Protein AF-A0AAN8PZ50-F1 (afdb_monomer)

Foldseek 3Di:
DPPVVVVVQDWDAFPPPRDIDSWWKAWPVVRGTHDPVVCCVVCLPVQPIWIWIDDPNDTAGDDDPHDAQEFPDPDDDPFKDWDWAWEQELLRDTGTHIYIDGPVDAPQVSCVSVQWQFLDGHDGRYTYRVNNLVVVLCCCQVVVQFLLNSLVVQQPSDDPRDHGDDPVSSVVVSVSCQPCRSVVSLVVVLCVVQVCVVPVPTDSQQDDCQQPNPPDHQQAKEKDKFQLQWAADDDADDDFRAEDHQVVVVVLVVVDDADPPDDPPPDPQFQDCPCVVVPPPDPPVGTQFRIKIFMAGLVLAGHHIYTDRDPDDLSSVVVPQPQGEEYEYLVLVVNVVRCVRRVVVVRVVRYDGAYFQVSLVRGDPVSVQRRHLVNDPPSPPGRSCSVVVLSVSCSSNSVNLHPDDNHVSSSSVSSNSSD

Mean predicted aligned error: 10.15 Å

pLDDT: mean 82.08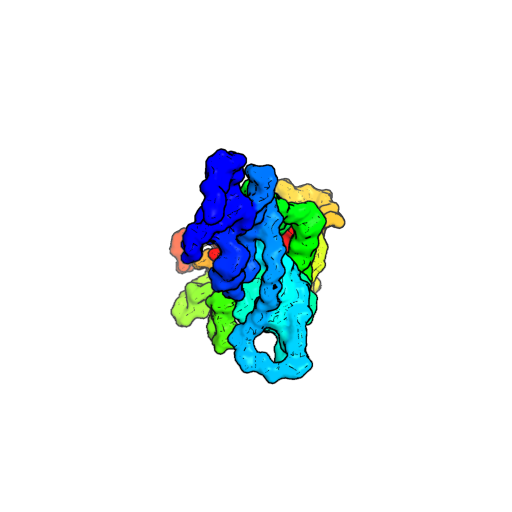, std 15.02, range [30.91, 97.31]

Secondary structure (DSSP, 8-state):
---GGGGT---EE-TTT--EESS-EEETTTTEEE-HHHHHHHHTT-TT--EEEEETTEEEEE---PPPB--SS----TTEEEEEEEEE-TT--EEEEEEEEETTS-HHHHHHHTTEEESSSSS-SEEEEHHHHHHHHHHHHTS---HHHHHHHTTT-S-TTS-PPPHHHHHHHHHHIIIIIHHHHHHHHHHHHH-TTT-TTS--S-S-HHHHSSS----EEEEEEETT--B-S----S--SSBPPHHHHHHHHHH-----S-------SB--GGGGGT------TT-SB-EEEEEEETT--EEEEEEESSS--HHHHHHT-TT-SEEEETTHHHHHHHHHHTT-HHHHTT-EEE--HHHHTTB-HHHHHHS-GGGSTT-TT--S-HHHHHHHHHGGGHHHHTTS-HHHHHHHHHHHHH-

Nearest PDB structures (foldseek):
  8ro1-assembly1_q  TM=5.539E-01  e=2.501E+00  Caenorhabditis elegans
  4m8n-assembly1_D  TM=4.056E-01  e=5.952E+00  Danio rerio

Sequence (419 aa):
MPNLEAIGVQVYHCNKCEELQVEPIRCLDCDAIYCRACLDEAHNSRHLHMFEIFKNGVFIEYFPETKSWNRQDNHECGTIYDKGMIILDSRGRQHKRNVEFCGCEGEAETLLKHLLWPASPKRPAIAFQFGLLDWLNALMLECHVSAHGFCEALRYLLPNHQRGLIVSEVKDVYKVLMNESLVEYRNFTYKMSYSTQTFPDLDDGTICPGCFGPTNPSKMISLDADFQLVKNTTSPNHTNHFFTQQEEVDDFMIKYSPSEKNVTNDRDCNDFQADSRIRSKNKNTKLDEIAVFGSVCRHEFSNTFFNLKHGERLGYSVFLLEKLLYIMYDIACKLESHLKKNERSDILNQIELLIPIFHCYGHKLSCQIVYNPRRQPGLGLTDGECVERLWSFLGKFSNISKEMTPEHRTDLLEDALAH

Solvent-accessible surface area (backbone atoms only — not comparable to full-atom values): 24084 Å² total; per-residue (Å²): 128,78,68,54,65,83,73,73,50,75,67,43,57,14,76,80,80,61,50,80,26,72,63,31,34,35,31,72,78,75,73,43,36,22,44,72,73,56,40,54,67,75,37,72,87,47,83,86,61,50,40,26,32,37,52,96,94,41,75,41,84,40,83,74,92,69,73,60,46,64,61,91,62,99,74,88,66,99,51,59,46,76,43,78,32,39,35,31,39,58,71,52,50,82,40,83,42,38,37,44,45,43,78,87,55,55,61,32,57,56,33,46,77,69,59,23,45,42,40,35,72,77,78,52,54,41,30,32,25,54,59,35,54,52,51,50,51,51,36,36,69,77,65,49,44,36,72,63,56,52,41,60,48,37,41,67,63,54,64,91,89,58,88,42,60,48,76,68,55,34,51,51,51,47,50,41,40,72,71,49,29,52,60,55,49,51,55,50,52,52,43,64,74,42,38,36,85,85,38,73,88,46,72,75,78,56,70,49,58,70,43,70,32,96,68,82,50,60,40,37,37,14,46,52,69,43,60,66,55,36,30,51,67,87,71,64,93,71,91,62,84,39,46,54,62,66,67,60,55,52,53,49,56,69,70,59,71,78,70,87,75,72,87,72,84,70,71,79,56,54,77,61,67,76,66,62,80,68,70,60,94,61,87,60,88,74,48,46,28,54,18,35,38,38,32,16,28,82,85,66,36,56,47,53,28,41,78,26,67,56,80,97,50,73,63,64,59,57,71,69,54,81,90,44,47,34,40,23,21,83,55,29,73,59,48,52,53,49,34,62,71,59,69,38,57,80,53,57,77,54,42,44,66,20,22,20,55,76,58,25,72,35,32,44,69,70,52,41,64,71,26,27,44,86,76,44,88,91,50,73,87,62,51,49,56,45,37,59,55,49,44,66,56,55,52,65,41,28,79,51,41,34,84,36,54,39,44,61,30,50,53,50,50,45,53,58,66,72,104

Organism: Patella caerulea (NCBI:txid87958)

Radius of gyration: 29.8 Å; Cα contacts (8 Å, |Δi|>4): 645; chains: 1; bounding box: 85×47×82 Å

Structure (mmCIF, N/CA/C/O backbone):
data_AF-A0AAN8PZ50-F1
#
_entry.id   AF-A0AAN8PZ50-F1
#
loop_
_atom_site.group_PDB
_atom_site.id
_atom_site.type_symbol
_atom_site.label_atom_id
_atom_site.label_alt_id
_atom_site.label_comp_id
_atom_site.label_asym_id
_atom_site.label_entity_id
_atom_site.label_seq_id
_atom_site.pdbx_PDB_ins_code
_atom_site.Cartn_x
_atom_site.Cartn_y
_atom_site.Cartn_z
_atom_site.occupancy
_atom_site.B_iso_or_equiv
_atom_site.auth_seq_id
_atom_site.auth_comp_id
_atom_site.auth_asym_id
_atom_site.auth_atom_id
_atom_site.pdbx_PDB_model_num
ATOM 1 N N . MET A 1 1 ? -46.492 -11.036 38.272 1.00 46.12 1 MET A N 1
ATOM 2 C CA . MET A 1 1 ? -46.411 -9.661 37.731 1.00 46.12 1 MET A CA 1
ATOM 3 C C . MET A 1 1 ? -47.644 -9.426 36.869 1.00 46.12 1 MET A C 1
ATOM 5 O O . MET A 1 1 ? -48.103 -10.406 36.289 1.00 46.12 1 MET A O 1
ATOM 9 N N . PRO A 1 2 ? -48.234 -8.217 36.821 1.00 48.75 2 PRO A N 1
ATOM 10 C CA . PRO A 1 2 ? -49.342 -7.935 35.908 1.00 48.75 2 PRO A CA 1
ATOM 11 C C . PRO A 1 2 ? -48.901 -8.216 34.470 1.00 48.75 2 PRO A C 1
ATOM 13 O O . PRO A 1 2 ? -47.721 -8.057 34.159 1.00 48.75 2 PRO A O 1
ATOM 16 N N . ASN A 1 3 ? -49.826 -8.638 33.610 1.00 57.44 3 ASN A N 1
ATOM 17 C CA . ASN A 1 3 ? -49.547 -8.856 32.196 1.00 57.44 3 ASN A CA 1
ATOM 18 C C . ASN A 1 3 ? -49.227 -7.492 31.551 1.00 57.44 3 ASN A C 1
ATOM 20 O O . ASN A 1 3 ? -50.140 -6.728 31.252 1.00 57.44 3 ASN A O 1
ATOM 24 N N . LEU A 1 4 ? -47.940 -7.134 31.455 1.00 56.62 4 LEU A N 1
ATOM 25 C CA . LEU A 1 4 ? -47.468 -5.799 31.049 1.00 56.62 4 LEU A CA 1
ATOM 26 C C . LEU A 1 4 ? -47.936 -5.418 29.634 1.00 56.62 4 LEU A C 1
ATOM 28 O O . LEU A 1 4 ? -48.190 -4.244 29.367 1.00 56.62 4 LEU A O 1
ATOM 32 N N . GLU A 1 5 ? -48.159 -6.413 28.772 1.00 56.56 5 GLU A N 1
ATOM 33 C CA . GLU A 1 5 ? -48.757 -6.231 27.444 1.00 56.56 5 GLU A CA 1
ATOM 34 C C . GLU A 1 5 ? -50.196 -5.698 27.514 1.00 56.56 5 GLU A C 1
ATOM 36 O O . GLU A 1 5 ? -50.607 -4.902 26.672 1.00 56.56 5 GLU A O 1
ATOM 41 N N . ALA A 1 6 ? -50.955 -6.050 28.559 1.00 53.59 6 ALA A N 1
ATOM 42 C CA . ALA A 1 6 ? -52.338 -5.601 28.741 1.00 53.59 6 ALA A CA 1
ATOM 43 C C . ALA A 1 6 ? -52.455 -4.096 29.060 1.00 53.59 6 ALA A C 1
ATOM 45 O O . ALA A 1 6 ? -53.559 -3.556 29.062 1.00 53.59 6 ALA A O 1
ATOM 46 N N . ILE A 1 7 ? -51.328 -3.421 29.318 1.00 56.19 7 ILE A N 1
ATOM 47 C CA . ILE A 1 7 ? -51.236 -1.983 29.614 1.00 56.19 7 ILE A CA 1
ATOM 48 C C . ILE A 1 7 ? -50.595 -1.205 28.443 1.00 56.19 7 ILE A C 1
ATOM 50 O O . ILE A 1 7 ? -50.325 -0.013 28.566 1.00 56.19 7 ILE A O 1
ATOM 54 N N . GLY A 1 8 ? -50.343 -1.859 27.298 1.00 65.44 8 GLY A N 1
ATOM 55 C CA . GLY A 1 8 ? -49.777 -1.228 26.097 1.00 65.44 8 GLY A CA 1
ATOM 56 C C . GLY A 1 8 ? -48.281 -0.903 26.181 1.00 65.44 8 GLY A C 1
ATOM 57 O O . GLY A 1 8 ? -47.774 -0.140 25.361 1.00 65.44 8 GLY A O 1
ATOM 58 N N . VAL A 1 9 ? -47.565 -1.457 27.164 1.00 73.25 9 VAL A N 1
ATOM 59 C CA . VAL A 1 9 ? -46.113 -1.282 27.300 1.00 73.25 9 VAL A CA 1
ATOM 60 C C . VAL A 1 9 ? -45.412 -2.282 26.386 1.00 73.25 9 VAL A C 1
ATOM 62 O O . VAL A 1 9 ? -45.566 -3.490 26.554 1.00 73.25 9 VAL A O 1
ATOM 65 N N . GLN A 1 10 ? -44.637 -1.782 25.421 1.00 82.75 10 GLN A N 1
ATOM 66 C CA . GLN A 1 10 ? -43.854 -2.634 24.530 1.00 82.75 10 GLN A CA 1
ATOM 67 C C . GLN A 1 10 ? -42.716 -3.297 25.316 1.00 82.75 10 GLN A C 1
ATOM 69 O O . GLN A 1 10 ? -41.890 -2.615 25.922 1.00 82.75 10 GLN A O 1
ATOM 74 N N . VAL A 1 11 ? -42.695 -4.629 25.311 1.00 88.12 11 VAL A N 1
ATOM 75 C CA . VAL A 1 11 ? -41.718 -5.467 26.016 1.00 88.12 11 VAL A CA 1
ATOM 76 C C . VAL A 1 11 ? -41.027 -6.403 25.035 1.00 88.12 11 VAL A C 1
ATOM 78 O O . VAL A 1 11 ? -41.572 -6.731 23.984 1.00 88.12 11 VAL A O 1
ATOM 81 N N . TYR A 1 12 ? -39.813 -6.825 25.376 1.00 92.19 12 TYR A N 1
ATOM 82 C CA . TYR A 1 12 ? -39.001 -7.702 24.537 1.00 92.19 12 TYR A CA 1
ATOM 83 C C . TYR A 1 12 ? -38.361 -8.799 25.384 1.00 92.19 12 TYR A C 1
ATOM 85 O O . TYR A 1 12 ? -37.991 -8.564 26.534 1.00 92.19 12 TYR A O 1
ATOM 93 N N . HIS A 1 13 ? -38.196 -9.990 24.818 1.00 94.88 13 HIS A N 1
ATOM 94 C CA . HIS A 1 13 ? -37.497 -11.084 25.488 1.00 94.88 13 HIS A CA 1
ATOM 95 C C . HIS A 1 13 ? -35.981 -10.943 25.341 1.00 94.88 13 HIS A C 1
ATOM 97 O O . HIS A 1 13 ? -35.475 -10.660 24.256 1.00 94.88 13 HIS A O 1
ATOM 103 N N . CYS A 1 14 ? -35.248 -11.177 26.430 1.00 95.88 14 CYS A N 1
ATOM 104 C CA . CYS A 1 14 ? -33.801 -11.362 26.368 1.00 95.88 14 CYS A CA 1
ATOM 105 C C . CYS A 1 14 ? -33.471 -12.653 25.600 1.00 95.88 14 CYS A C 1
ATOM 107 O O . CYS A 1 14 ? -33.912 -13.728 25.996 1.00 95.88 14 CYS A O 1
ATOM 109 N N . ASN A 1 15 ? -32.627 -12.585 24.570 1.00 95.62 15 ASN A N 1
ATOM 110 C CA . ASN A 1 15 ? -32.203 -13.742 23.774 1.00 95.62 15 ASN A CA 1
ATOM 111 C C . ASN A 1 15 ? -31.410 -14.800 24.564 1.00 95.62 15 ASN A C 1
ATOM 113 O O . ASN A 1 15 ? -31.170 -15.879 24.031 1.00 95.62 15 ASN A O 1
ATOM 117 N N . LYS A 1 16 ? -30.959 -14.499 25.791 1.00 94.38 16 LYS A N 1
ATOM 118 C CA . LYS A 1 16 ? -30.151 -15.417 26.610 1.00 94.38 16 LYS A CA 1
ATOM 119 C C . LYS A 1 16 ? -30.913 -16.039 27.781 1.00 94.38 16 LYS A C 1
ATOM 121 O O . LYS A 1 16 ? -30.840 -17.246 27.960 1.00 94.38 16 LYS A O 1
ATOM 126 N N . CYS A 1 17 ? -31.594 -15.230 28.596 1.00 95.88 17 CYS A N 1
ATOM 127 C CA . CYS A 1 17 ? -32.336 -15.716 29.770 1.00 95.88 17 CYS A CA 1
ATOM 128 C C . CYS A 1 17 ? -33.853 -15.791 29.557 1.00 95.88 17 CYS A C 1
ATOM 130 O O . CYS A 1 17 ? -34.562 -16.178 30.478 1.00 95.88 17 CYS A O 1
ATOM 132 N N . GLU A 1 18 ? -34.355 -15.372 28.389 1.00 94.50 18 GLU A N 1
ATOM 133 C CA . GLU A 1 18 ? -35.781 -15.330 28.019 1.00 94.50 18 GLU A CA 1
ATOM 134 C C . GLU A 1 18 ? -36.666 -14.419 28.894 1.00 94.50 18 GLU A C 1
ATOM 136 O O . GLU A 1 18 ? -37.856 -14.250 28.620 1.00 94.50 18 GLU A O 1
ATOM 141 N N . GLU A 1 19 ? -36.095 -13.745 29.897 1.00 94.38 19 GLU A N 1
ATOM 142 C CA . GLU A 1 19 ? -36.820 -12.802 30.747 1.00 94.38 19 GLU A CA 1
ATOM 143 C C . GLU A 1 19 ? -37.304 -11.575 29.962 1.00 94.38 19 GLU A C 1
ATOM 145 O O . GLU A 1 19 ? -36.564 -10.984 29.166 1.00 94.38 19 GLU A O 1
ATOM 150 N N . LEU A 1 20 ? -38.539 -11.153 30.249 1.00 93.25 20 LEU A N 1
ATOM 151 C CA . LEU A 1 20 ? -39.162 -9.956 29.683 1.00 93.25 20 LEU A CA 1
ATOM 152 C C . LEU A 1 20 ? -38.461 -8.678 30.160 1.00 93.25 20 LEU A C 1
ATOM 154 O O . LEU A 1 20 ? -38.301 -8.450 31.358 1.00 93.25 20 LEU A O 1
ATOM 158 N N . GLN A 1 21 ? -38.100 -7.817 29.212 1.00 91.94 21 GLN A N 1
ATOM 159 C CA . GLN A 1 21 ? -37.448 -6.531 29.435 1.00 91.94 21 GLN A CA 1
ATOM 160 C C . GLN A 1 21 ? -38.335 -5.386 28.939 1.00 91.94 21 GLN A C 1
ATOM 162 O O . GLN A 1 21 ? -38.841 -5.419 27.817 1.00 91.94 21 GLN A O 1
ATOM 167 N N . VAL A 1 22 ? -38.481 -4.353 29.771 1.00 89.25 22 VAL A N 1
ATOM 168 C CA . VAL A 1 22 ? -39.181 -3.101 29.419 1.00 89.25 22 VAL A CA 1
ATOM 169 C C . VAL A 1 22 ? -38.228 -2.099 28.758 1.00 89.25 22 VAL A C 1
ATOM 171 O O . VAL A 1 22 ? -38.619 -1.372 27.853 1.00 89.25 22 VAL A O 1
ATOM 174 N N . GLU A 1 23 ? -36.959 -2.104 29.172 1.00 92.38 23 GLU A N 1
ATOM 175 C CA . GLU A 1 23 ? -35.866 -1.350 28.542 1.00 92.38 23 GLU A CA 1
ATOM 176 C C . GLU A 1 23 ? -34.783 -2.324 28.037 1.00 92.38 23 GLU A C 1
ATOM 178 O O . GLU A 1 23 ? -33.678 -2.368 28.590 1.00 92.38 23 GLU A O 1
ATOM 183 N N . PRO A 1 24 ? -35.089 -3.185 27.046 1.00 94.25 24 PRO A N 1
ATOM 184 C CA . PRO A 1 24 ? -34.100 -4.086 26.461 1.00 94.25 24 PRO A CA 1
ATOM 185 C C . PRO A 1 24 ? -32.929 -3.334 25.835 1.00 94.25 24 PRO A C 1
ATOM 187 O O . PRO A 1 24 ? -33.079 -2.221 25.321 1.00 94.25 24 PRO A O 1
ATOM 190 N N . ILE A 1 25 ? -31.782 -4.006 25.791 1.00 94.31 25 ILE A N 1
ATOM 191 C CA . ILE A 1 25 ? -30.594 -3.528 25.091 1.00 94.31 25 ILE A CA 1
ATOM 192 C C . ILE A 1 25 ? -30.385 -4.389 23.854 1.00 94.31 25 ILE A C 1
ATOM 194 O O . ILE A 1 25 ? -30.203 -5.599 23.956 1.00 94.31 25 ILE A O 1
ATOM 198 N N . ARG A 1 26 ? -30.401 -3.772 22.678 1.00 93.06 26 ARG A N 1
ATOM 199 C CA . ARG A 1 26 ? -30.104 -4.423 21.406 1.00 93.06 26 ARG A CA 1
ATOM 200 C C . ARG A 1 26 ? -28.624 -4.261 21.084 1.00 93.06 26 ARG A C 1
ATOM 202 O O . ARG A 1 26 ? -28.120 -3.143 21.064 1.00 93.06 26 ARG A O 1
ATOM 209 N N . CYS A 1 27 ? -27.939 -5.362 20.799 1.00 92.19 27 CYS A N 1
ATOM 210 C CA . CYS A 1 27 ? -26.617 -5.344 20.185 1.00 92.19 27 CYS A CA 1
ATOM 211 C C . CYS A 1 27 ? -26.767 -5.379 18.663 1.00 92.19 27 CYS A C 1
ATOM 213 O O . CYS A 1 27 ? -27.350 -6.319 18.126 1.00 92.19 27 CYS A O 1
ATOM 215 N N . LEU A 1 28 ? -26.220 -4.376 17.975 1.00 88.19 28 LEU A N 1
ATOM 216 C CA . LEU A 1 28 ? -26.341 -4.242 16.518 1.00 88.19 28 LEU A CA 1
ATOM 217 C C . LEU A 1 28 ? -25.460 -5.228 15.746 1.00 88.19 28 LEU A C 1
ATOM 219 O O . LEU A 1 28 ? -25.746 -5.561 14.603 1.00 88.19 28 LEU A O 1
ATOM 223 N N . ASP A 1 29 ? -24.379 -5.689 16.366 1.00 90.00 29 ASP A N 1
ATOM 224 C CA . ASP A 1 29 ? -23.439 -6.630 15.758 1.00 90.00 29 ASP A CA 1
ATOM 225 C C . ASP A 1 29 ? -23.895 -8.084 15.893 1.00 90.00 29 ASP A C 1
ATOM 227 O O . ASP A 1 29 ? -23.646 -8.893 15.005 1.00 90.00 29 ASP A O 1
ATOM 231 N N . CYS A 1 30 ? -24.572 -8.408 16.997 1.00 91.69 30 CYS A N 1
ATOM 232 C CA . CYS A 1 30 ? -25.162 -9.728 17.223 1.00 91.69 30 CYS A CA 1
ATOM 233 C C . CYS A 1 30 ? -26.569 -9.863 16.629 1.00 91.69 30 CYS A C 1
ATOM 235 O O . CYS A 1 30 ? -27.075 -10.980 16.585 1.00 91.69 30 CYS A O 1
ATOM 237 N N . ASP A 1 31 ? -27.203 -8.743 16.266 1.00 90.00 31 ASP A N 1
ATOM 238 C CA . ASP A 1 31 ? -28.630 -8.652 15.932 1.00 90.00 31 ASP A CA 1
ATOM 239 C C . ASP A 1 31 ? -29.524 -9.342 16.982 1.00 90.00 31 ASP A C 1
ATOM 241 O O . ASP A 1 31 ? -30.363 -10.192 16.692 1.00 90.00 31 ASP A O 1
ATOM 245 N N . ALA A 1 32 ? -29.275 -9.019 18.256 1.00 93.38 32 ALA A N 1
ATOM 246 C CA . ALA A 1 32 ? -29.899 -9.690 19.395 1.00 93.38 32 ALA A CA 1
ATOM 247 C C . ALA A 1 32 ? -30.195 -8.723 20.547 1.00 93.38 32 ALA A C 1
ATOM 249 O O . ALA A 1 32 ? -29.503 -7.721 20.745 1.00 93.38 32 ALA A O 1
ATOM 250 N N . ILE A 1 33 ? -31.224 -9.049 21.325 1.00 95.00 33 ILE A N 1
ATOM 251 C CA . ILE A 1 33 ? -31.710 -8.301 22.482 1.00 95.00 33 ILE A CA 1
ATOM 252 C C . ILE A 1 33 ? -31.254 -8.973 23.780 1.00 95.00 33 ILE A C 1
ATOM 254 O O . ILE A 1 33 ? -31.344 -10.185 23.950 1.00 95.00 33 ILE A O 1
ATOM 258 N N . TYR A 1 34 ? -30.811 -8.172 24.742 1.00 95.38 34 TYR A N 1
ATOM 259 C CA . TYR A 1 34 ? -30.310 -8.618 26.033 1.00 95.38 34 TYR A CA 1
ATOM 260 C C . TYR A 1 34 ? -30.910 -7.796 27.178 1.00 95.38 34 TYR A C 1
ATOM 262 O O . TYR A 1 34 ?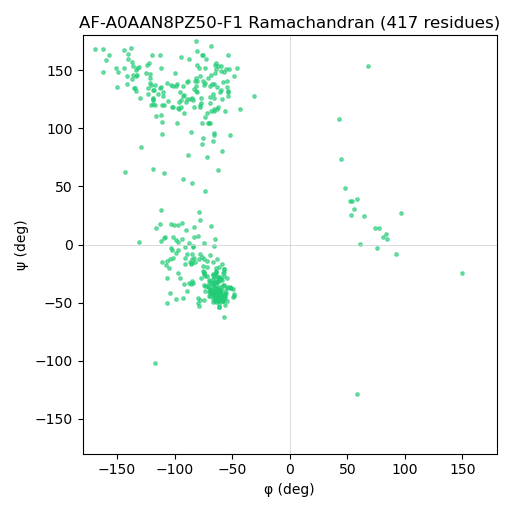 -31.194 -6.604 27.042 1.00 95.38 34 TYR A O 1
ATOM 270 N N . CYS A 1 35 ? -31.053 -8.429 28.344 1.00 94.06 35 CYS A N 1
ATOM 271 C CA . CYS A 1 35 ? -31.075 -7.711 29.617 1.00 94.06 35 CYS A CA 1
ATOM 272 C C . CYS A 1 35 ? -29.646 -7.264 29.983 1.00 94.06 35 CYS A C 1
ATOM 274 O O . CYS A 1 35 ? -28.677 -7.812 29.455 1.00 94.06 35 CYS A O 1
ATOM 276 N N . ARG A 1 36 ? -29.489 -6.311 30.914 1.00 91.38 36 ARG A N 1
ATOM 277 C CA . ARG A 1 36 ? -28.161 -5.782 31.307 1.00 91.38 36 ARG A CA 1
ATOM 278 C C . ARG A 1 36 ? -27.178 -6.878 31.736 1.00 91.38 36 ARG A C 1
ATOM 280 O O . ARG A 1 36 ? -26.079 -6.946 31.206 1.00 91.38 36 ARG A O 1
ATOM 287 N N . ALA A 1 37 ? -27.601 -7.786 32.616 1.00 91.56 37 ALA A N 1
ATOM 288 C CA . ALA A 1 37 ? -26.731 -8.853 33.116 1.00 91.56 37 ALA A CA 1
ATOM 289 C C . ALA A 1 37 ? -26.266 -9.809 32.001 1.00 91.56 37 ALA A C 1
ATOM 291 O O . ALA A 1 37 ? -25.089 -10.154 31.913 1.00 91.56 37 ALA A O 1
ATOM 292 N N . CYS A 1 38 ? -27.183 -10.209 31.114 1.00 93.81 38 CYS A N 1
ATOM 293 C CA . CYS A 1 38 ? -26.850 -11.084 29.991 1.00 93.81 38 CYS A CA 1
ATOM 294 C C . CYS A 1 38 ? -25.988 -10.383 28.937 1.00 93.81 38 CYS A C 1
ATOM 296 O O . CYS A 1 38 ? -25.198 -11.055 28.274 1.00 93.81 38 CYS A O 1
ATOM 298 N N . LEU A 1 39 ? -26.140 -9.064 28.776 1.00 92.44 39 LEU A N 1
ATOM 299 C CA . LEU A 1 39 ? -25.306 -8.261 27.889 1.00 92.44 39 LEU A CA 1
ATOM 300 C C . LEU A 1 39 ? -23.844 -8.324 28.333 1.00 92.44 39 LEU A C 1
ATOM 302 O O . LEU A 1 39 ? -22.999 -8.702 27.523 1.00 92.44 39 LEU A O 1
ATOM 306 N N . ASP A 1 40 ? -23.577 -8.010 29.604 1.00 89.00 40 ASP A N 1
ATOM 307 C CA . ASP A 1 40 ? -22.225 -7.965 30.171 1.00 89.00 40 ASP A CA 1
ATOM 308 C C . ASP A 1 40 ? -21.532 -9.324 30.069 1.00 89.00 40 ASP A C 1
ATOM 310 O O . ASP A 1 40 ? -20.369 -9.418 29.682 1.00 89.00 40 ASP A O 1
ATOM 314 N N . GLU A 1 41 ? -22.262 -10.401 30.355 1.00 89.12 41 GLU A N 1
ATOM 315 C CA . GLU A 1 41 ? -21.723 -11.754 30.267 1.00 89.12 41 GLU A CA 1
ATOM 316 C C . GLU A 1 41 ? -21.442 -12.170 28.812 1.00 89.12 41 GLU A C 1
ATOM 318 O O . GLU A 1 41 ? -20.402 -12.758 28.523 1.00 89.12 41 GLU A O 1
ATOM 323 N N . ALA A 1 42 ? -22.346 -11.852 27.876 1.00 89.56 42 ALA A N 1
ATOM 324 C CA . ALA A 1 42 ? -22.195 -12.218 26.466 1.00 89.56 42 ALA A CA 1
ATOM 325 C C . ALA A 1 42 ? -21.155 -11.365 25.714 1.00 89.56 42 ALA A C 1
ATOM 327 O O . ALA A 1 42 ? -20.625 -11.813 24.695 1.00 89.56 42 ALA A O 1
ATOM 328 N N . HIS A 1 43 ? -20.864 -10.152 26.193 1.00 90.00 43 HIS A N 1
ATOM 329 C CA . HIS A 1 43 ? -19.985 -9.189 25.520 1.00 90.00 43 HIS A CA 1
ATOM 330 C C . HIS A 1 43 ? -18.709 -8.867 26.302 1.00 90.00 43 HIS A C 1
ATOM 332 O O . HIS A 1 43 ? -17.986 -7.950 25.922 1.00 90.00 43 HIS A O 1
ATOM 338 N N . ASN A 1 44 ? -18.372 -9.657 27.327 1.00 83.62 44 ASN A N 1
ATOM 339 C CA . ASN A 1 44 ? -17.163 -9.458 28.131 1.00 83.62 44 ASN A CA 1
ATOM 340 C C . ASN A 1 44 ? -15.862 -9.474 27.299 1.00 83.62 44 ASN A C 1
ATOM 342 O O . ASN A 1 44 ? -14.889 -8.845 27.690 1.00 83.62 44 ASN A O 1
ATOM 346 N N . SER A 1 45 ? -15.850 -10.170 26.156 1.00 81.81 45 SER A N 1
ATOM 347 C CA . SER A 1 45 ? -14.730 -10.214 25.198 1.00 81.81 45 SER A CA 1
ATOM 348 C C . SER A 1 45 ? -15.027 -9.520 23.861 1.00 81.81 45 SER A C 1
ATOM 350 O O . SER A 1 45 ? -14.210 -9.553 22.942 1.00 81.81 45 SER A O 1
ATOM 352 N N . ARG A 1 46 ? -16.205 -8.900 23.713 1.00 87.25 46 ARG A N 1
ATOM 353 C CA . ARG A 1 46 ? -16.683 -8.286 22.462 1.00 87.25 46 ARG A CA 1
ATOM 354 C C . ARG A 1 46 ? -16.677 -6.768 22.584 1.00 87.25 46 ARG A C 1
ATOM 356 O O . ARG A 1 46 ? -17.711 -6.108 22.502 1.00 87.25 46 ARG A O 1
ATOM 363 N N . HIS A 1 47 ? -15.486 -6.216 22.799 1.00 87.62 47 HIS A N 1
ATOM 364 C CA . HIS A 1 47 ? -15.309 -4.819 23.194 1.00 87.62 47 HIS A CA 1
ATOM 365 C C . HIS A 1 47 ? -15.787 -3.804 22.142 1.00 87.62 47 HIS A C 1
ATOM 367 O O . HIS A 1 47 ? -16.141 -2.689 22.509 1.00 87.62 47 HIS A O 1
ATOM 373 N N . LEU A 1 48 ? -15.843 -4.162 20.856 1.00 89.94 48 LEU A N 1
ATOM 374 C CA . LEU A 1 48 ? -16.187 -3.241 19.758 1.00 89.94 48 LEU A CA 1
ATOM 375 C C . LEU A 1 48 ? -17.623 -3.412 19.235 1.00 89.94 48 LEU A C 1
ATOM 377 O O . LEU A 1 48 ? -17.943 -2.981 18.131 1.00 89.94 48 LEU A O 1
ATOM 381 N N . HIS A 1 49 ? -18.497 -4.068 20.000 1.00 89.25 49 HIS A N 1
ATOM 382 C CA . HIS A 1 49 ? -19.914 -4.139 19.652 1.00 89.25 49 HIS A CA 1
ATOM 383 C C . HIS A 1 49 ? -20.630 -2.836 20.017 1.00 89.25 49 HIS A C 1
ATOM 385 O O . HIS A 1 49 ? -20.321 -2.197 21.026 1.00 89.25 49 HIS A O 1
ATOM 391 N N . MET A 1 50 ? -21.606 -2.466 19.192 1.00 87.75 50 MET A N 1
ATOM 392 C CA . MET A 1 50 ? -22.464 -1.308 19.410 1.00 87.75 50 MET A CA 1
ATOM 393 C C . MET A 1 50 ? -23.814 -1.709 19.995 1.00 87.75 50 MET A C 1
ATOM 395 O O . MET A 1 50 ? -24.363 -2.770 19.672 1.00 87.75 50 MET A O 1
ATOM 399 N N . PHE A 1 51 ? -24.370 -0.824 20.824 1.00 89.31 51 PHE A N 1
ATOM 400 C CA . PHE A 1 51 ? -25.604 -1.085 21.551 1.00 89.31 51 PHE A CA 1
ATOM 401 C C . PHE A 1 51 ? -26.596 0.069 21.452 1.00 89.31 51 PHE A C 1
ATOM 403 O O . PHE A 1 51 ? -26.229 1.241 21.360 1.00 89.31 51 PHE A O 1
ATOM 410 N N . GLU A 1 52 ? -27.870 -0.283 21.545 1.00 91.44 52 GLU A N 1
ATOM 411 C CA . GLU A 1 52 ? -28.978 0.649 21.701 1.00 91.44 52 GLU A CA 1
ATOM 412 C C . GLU A 1 52 ? -29.890 0.166 22.823 1.00 91.44 52 GLU A C 1
ATOM 414 O O . GLU A 1 52 ? -30.078 -1.035 23.003 1.00 91.44 52 GLU A O 1
ATOM 419 N N . ILE A 1 53 ? -30.481 1.091 23.569 1.00 92.56 53 ILE A N 1
ATOM 420 C CA . ILE A 1 53 ? -31.454 0.793 24.615 1.00 92.56 53 ILE A CA 1
ATOM 421 C C . ILE A 1 53 ? -32.825 1.295 24.185 1.00 92.56 53 ILE A C 1
ATOM 423 O O . ILE A 1 53 ? -32.963 2.404 23.666 1.00 92.56 53 ILE A O 1
ATOM 427 N N . PHE A 1 54 ? -33.849 0.477 24.396 1.00 92.38 54 PHE A N 1
ATOM 428 C CA . PHE A 1 54 ? -35.219 0.882 24.127 1.00 92.38 54 PHE A CA 1
ATOM 429 C C . PHE A 1 54 ? -35.729 1.771 25.260 1.00 92.38 54 PHE A C 1
ATOM 431 O O . PHE A 1 54 ? -35.802 1.340 26.411 1.00 92.38 54 PHE A O 1
ATOM 438 N N . LYS A 1 55 ? -36.076 3.017 24.935 1.00 89.69 55 LYS A N 1
ATOM 439 C CA . LYS A 1 55 ? -36.656 3.987 25.868 1.00 89.69 55 LYS A CA 1
ATOM 440 C C . LYS A 1 55 ? -37.727 4.805 25.170 1.00 89.69 55 LYS A C 1
ATOM 442 O O . LYS A 1 55 ? -37.542 5.248 24.044 1.00 89.69 55 LYS A O 1
ATOM 447 N N . ASN A 1 56 ? -38.840 5.050 25.857 1.00 87.12 56 ASN A N 1
ATOM 448 C CA . ASN A 1 56 ? -39.920 5.914 25.366 1.00 87.12 56 ASN A CA 1
ATOM 449 C C . ASN A 1 56 ? -40.426 5.551 23.951 1.00 87.12 56 ASN A C 1
ATOM 451 O O . ASN A 1 56 ? -40.733 6.437 23.158 1.00 87.12 56 ASN A O 1
ATOM 455 N N . GLY A 1 57 ? -40.500 4.256 23.623 1.00 86.62 57 GLY A N 1
ATOM 456 C CA . GLY A 1 57 ? -41.013 3.783 22.331 1.00 86.62 57 GLY A CA 1
ATOM 457 C C . GLY A 1 57 ? -39.993 3.756 21.186 1.00 86.62 57 GLY A C 1
ATOM 458 O O . GLY A 1 57 ? -40.367 3.456 20.056 1.00 86.62 57 GLY A O 1
ATOM 459 N N . VAL A 1 58 ? -38.720 4.062 21.445 1.00 89.19 58 VAL A N 1
ATOM 460 C CA . VAL A 1 58 ? -37.671 4.152 20.420 1.00 89.19 58 VAL A CA 1
ATOM 461 C C . VAL A 1 58 ? -36.348 3.576 20.934 1.00 89.19 58 VAL A C 1
ATOM 463 O O . VAL A 1 58 ? -36.021 3.681 22.115 1.00 89.19 58 VAL A O 1
ATOM 466 N N . PHE A 1 59 ? -35.579 2.946 20.044 1.00 89.00 59 PHE A N 1
ATOM 467 C CA . PHE A 1 59 ? -34.191 2.585 20.325 1.00 89.00 59 PHE A CA 1
ATOM 468 C C . PHE A 1 59 ? -33.305 3.823 20.205 1.00 89.00 59 PHE A C 1
ATOM 470 O O . PHE A 1 59 ? -33.322 4.510 19.186 1.00 89.00 59 PHE A O 1
ATOM 477 N N . ILE A 1 60 ? -32.546 4.101 21.260 1.00 88.06 60 ILE A N 1
ATOM 478 C CA . ILE A 1 60 ? -31.552 5.172 21.291 1.00 88.06 60 ILE A CA 1
ATOM 479 C C . ILE A 1 60 ? -30.181 4.593 21.611 1.00 88.06 60 ILE A C 1
ATOM 481 O O . ILE A 1 60 ? -30.075 3.537 22.235 1.00 88.06 60 ILE A O 1
ATOM 485 N N . GLU A 1 61 ? -29.131 5.300 21.213 1.00 86.69 61 GLU A N 1
ATOM 486 C CA . GLU A 1 61 ? -27.749 4.889 21.447 1.00 86.69 61 GLU A CA 1
ATOM 487 C C . GLU A 1 61 ? -27.473 4.613 22.935 1.00 86.69 61 GLU A C 1
ATOM 489 O O . GLU A 1 61 ? -27.892 5.366 23.821 1.00 86.69 61 GLU A O 1
ATOM 494 N N . TYR A 1 62 ? -26.777 3.508 23.210 1.00 87.44 62 TYR A N 1
ATOM 495 C CA . TYR A 1 62 ? -26.460 3.072 24.562 1.00 87.44 62 TYR A CA 1
ATOM 496 C C . TYR A 1 62 ? -24.974 2.762 24.711 1.00 87.44 62 TYR A C 1
ATOM 498 O O . TYR A 1 62 ? -24.409 1.941 23.991 1.00 87.44 62 TYR A O 1
ATOM 506 N N . PHE A 1 63 ? -24.357 3.393 25.707 1.00 84.38 63 PHE A N 1
ATOM 507 C CA . PHE A 1 63 ? -22.965 3.178 26.082 1.00 84.38 63 PHE A CA 1
ATOM 508 C C . PHE A 1 63 ? -22.937 2.482 27.448 1.00 84.38 63 PHE A C 1
ATOM 510 O O . PHE A 1 63 ? -23.076 3.166 28.466 1.00 84.38 63 PHE A O 1
ATOM 517 N N . PRO A 1 64 ? -22.830 1.142 27.503 1.00 81.31 64 PRO A N 1
ATOM 518 C CA . PRO A 1 64 ? -22.691 0.443 28.774 1.00 81.31 64 PRO A CA 1
ATOM 519 C C . PRO A 1 64 ? -21.396 0.861 29.475 1.00 81.31 64 PRO A C 1
ATOM 521 O O . PRO A 1 64 ? -20.418 1.237 28.823 1.00 81.31 64 PRO A O 1
ATOM 524 N N . GLU A 1 65 ? -21.373 0.756 30.804 1.00 76.56 65 GLU A N 1
ATOM 525 C CA . GLU A 1 65 ? -20.122 0.812 31.560 1.00 76.56 65 GLU A CA 1
ATOM 526 C C . GLU A 1 65 ? -19.287 -0.417 31.188 1.00 76.56 65 GLU A C 1
ATOM 528 O O . GLU A 1 65 ? -19.498 -1.521 31.683 1.00 76.56 65 GLU A O 1
ATOM 533 N N . THR A 1 66 ? -18.372 -0.247 30.237 1.00 70.12 66 THR A N 1
ATOM 534 C CA . THR A 1 66 ? -17.522 -1.341 29.777 1.00 70.12 66 THR A CA 1
ATOM 535 C C . THR A 1 66 ? -16.355 -1.525 30.730 1.00 70.12 66 THR A C 1
ATOM 537 O O . THR A 1 66 ? -15.648 -0.560 31.029 1.00 70.12 66 THR A O 1
ATOM 540 N N . LYS A 1 67 ? -16.108 -2.773 31.136 1.00 79.75 67 LYS A N 1
ATOM 541 C CA . LYS A 1 67 ? -14.850 -3.154 31.782 1.00 79.75 67 LYS A CA 1
ATOM 542 C C . LYS A 1 67 ? -13.664 -2.783 30.894 1.00 79.75 67 LYS A C 1
ATOM 544 O O . LYS A 1 67 ? -13.786 -2.774 29.664 1.00 79.75 67 LYS A O 1
ATOM 549 N N . SER A 1 68 ? -12.535 -2.500 31.535 1.00 86.88 68 SER A N 1
ATOM 550 C CA . SER A 1 68 ? -11.266 -2.303 30.847 1.00 86.88 68 SER A CA 1
ATOM 551 C C . SER A 1 68 ? -10.956 -3.517 29.970 1.00 86.88 68 SER A C 1
ATOM 553 O O . SER A 1 68 ? -11.268 -4.663 30.308 1.00 86.88 68 SER A O 1
ATOM 555 N N . TRP A 1 69 ? -10.409 -3.250 28.788 1.00 91.75 69 TRP A N 1
ATOM 556 C CA . TRP A 1 69 ? -9.871 -4.284 27.925 1.00 91.75 69 TRP A CA 1
ATOM 557 C C . TRP A 1 69 ? -8.540 -4.721 28.528 1.00 91.75 69 TRP A C 1
ATOM 559 O O . TRP A 1 69 ? -7.505 -4.100 28.293 1.00 91.75 69 TRP A O 1
ATOM 569 N N . ASN A 1 70 ? -8.623 -5.747 29.372 1.00 90.50 70 ASN A N 1
ATOM 570 C CA . ASN A 1 70 ? -7.485 -6.276 30.110 1.00 90.50 70 ASN A CA 1
ATOM 571 C C . ASN A 1 70 ? -6.443 -6.856 29.163 1.00 90.50 70 ASN A C 1
ATOM 573 O O . ASN A 1 70 ? -6.789 -7.393 28.102 1.00 90.50 70 ASN A O 1
ATOM 577 N N . ARG A 1 71 ? -5.186 -6.820 29.598 1.00 88.00 71 ARG A N 1
ATOM 578 C CA . ARG A 1 71 ? -4.086 -7.432 28.863 1.00 88.00 71 ARG A CA 1
ATOM 579 C C . ARG A 1 71 ? -4.327 -8.933 28.683 1.00 88.00 71 ARG A C 1
ATOM 581 O O . ARG A 1 71 ? -4.966 -9.595 29.499 1.00 88.00 71 ARG A O 1
ATOM 588 N N . GLN A 1 72 ? -3.820 -9.476 27.579 1.00 81.69 72 GLN A N 1
ATOM 589 C CA . GLN A 1 72 ? -3.947 -10.907 27.270 1.00 81.69 72 GLN A CA 1
ATOM 590 C C . GLN A 1 72 ? -2.855 -11.767 27.916 1.00 81.69 72 GLN A C 1
ATOM 592 O O . GLN A 1 72 ? -2.954 -12.994 27.902 1.00 81.69 72 GLN A O 1
ATOM 597 N N . ASP A 1 73 ? -1.804 -11.151 28.454 1.00 78.62 73 ASP A N 1
ATOM 598 C CA . ASP A 1 73 ? -0.796 -11.846 29.237 1.00 78.62 73 ASP A CA 1
ATOM 599 C C . ASP A 1 73 ? -1.202 -11.878 30.715 1.00 78.62 73 ASP A C 1
ATOM 601 O O . ASP A 1 73 ? -1.712 -10.903 31.255 1.00 78.62 73 ASP A O 1
ATOM 605 N N . ASN A 1 74 ? -0.956 -13.003 31.396 1.00 80.25 74 ASN A N 1
ATOM 606 C CA . ASN A 1 74 ? -1.154 -13.139 32.849 1.00 80.25 74 ASN A CA 1
ATOM 607 C C . ASN A 1 74 ? -0.053 -12.385 33.624 1.00 80.25 74 ASN A C 1
ATOM 609 O O . ASN A 1 74 ? 0.609 -12.941 34.500 1.00 80.25 74 ASN A O 1
ATOM 613 N N . HIS A 1 75 ? 0.230 -11.153 33.211 1.00 83.44 75 HIS A N 1
ATOM 614 C CA . HIS A 1 75 ? 1.308 -10.335 33.721 1.00 83.44 75 HIS A CA 1
ATOM 615 C C . HIS A 1 75 ? 0.845 -9.562 34.952 1.00 83.44 75 HIS A C 1
ATOM 617 O O . HIS A 1 75 ? -0.116 -8.803 34.895 1.00 83.44 75 HIS A O 1
ATOM 623 N N . GLU A 1 76 ? 1.571 -9.716 36.055 1.00 85.88 76 GLU A N 1
ATOM 624 C CA . GLU A 1 76 ? 1.309 -8.995 37.296 1.00 85.88 76 GLU A CA 1
ATOM 625 C C . GLU A 1 76 ? 2.506 -8.082 37.600 1.00 85.88 76 GLU A C 1
ATOM 627 O O . GLU A 1 76 ? 3.609 -8.547 37.898 1.00 85.88 76 GLU A O 1
ATOM 632 N N . CYS A 1 77 ? 2.301 -6.766 37.493 1.00 91.19 77 CYS A N 1
ATOM 633 C CA . CYS A 1 77 ? 3.305 -5.736 37.770 1.00 91.19 77 CYS A CA 1
ATOM 634 C C . CYS A 1 77 ? 2.680 -4.595 38.589 1.00 91.19 77 CYS A C 1
ATOM 636 O O . CYS A 1 77 ? 1.489 -4.317 38.496 1.00 91.19 77 CYS A O 1
ATOM 638 N N . GLY A 1 78 ? 3.486 -3.872 39.371 1.00 90.81 78 GLY A N 1
ATOM 639 C CA . GLY A 1 78 ? 3.021 -2.673 40.089 1.00 90.81 78 GLY A CA 1
ATOM 640 C C . GLY A 1 78 ? 2.824 -1.439 39.197 1.00 90.81 78 GLY A C 1
ATOM 641 O O . GLY A 1 78 ? 2.512 -0.365 39.703 1.00 90.81 78 GLY A O 1
ATOM 642 N N . THR A 1 79 ? 3.060 -1.566 37.890 1.00 93.69 79 THR A N 1
ATOM 643 C CA . THR A 1 79 ? 3.011 -0.479 36.902 1.00 93.69 79 THR A CA 1
ATOM 644 C C . THR A 1 79 ? 1.865 -0.648 35.904 1.00 93.69 79 THR A C 1
ATOM 646 O O . THR A 1 79 ? 1.900 -0.014 34.850 1.00 93.69 79 THR A O 1
ATOM 649 N N . ILE A 1 80 ? 0.870 -1.488 36.219 1.00 94.00 80 ILE A N 1
ATOM 650 C CA . ILE A 1 80 ? -0.366 -1.618 35.436 1.00 94.00 80 ILE A CA 1
ATOM 651 C C . ILE A 1 80 ? -1.198 -0.343 35.588 1.00 94.00 80 ILE A C 1
ATOM 653 O O . ILE A 1 80 ? -1.339 0.187 36.693 1.00 94.00 80 ILE A O 1
ATOM 657 N N . TYR A 1 81 ? -1.753 0.149 34.485 1.00 94.06 81 TYR A N 1
ATOM 658 C CA . TYR A 1 81 ? -2.668 1.284 34.481 1.00 94.06 81 TYR A CA 1
ATOM 659 C C . TYR A 1 81 ? -3.688 1.184 33.348 1.00 94.06 81 TYR A C 1
ATOM 661 O O . TYR A 1 81 ? -3.384 0.706 32.258 1.00 94.06 81 TYR A O 1
ATOM 669 N N . ASP A 1 82 ? -4.882 1.718 33.590 1.00 93.94 82 ASP A N 1
ATOM 670 C CA . ASP A 1 82 ? -5.908 1.874 32.563 1.00 93.94 82 ASP A CA 1
ATOM 671 C C . ASP A 1 82 ? -5.772 3.217 31.851 1.00 93.94 82 ASP A C 1
ATOM 673 O O . ASP A 1 82 ? -5.556 4.264 32.472 1.00 93.94 82 ASP A O 1
ATOM 677 N N . LYS A 1 83 ? -5.965 3.203 30.534 1.00 94.75 83 LYS A N 1
ATOM 678 C CA . LYS A 1 83 ? -5.976 4.411 29.710 1.00 94.75 83 LYS A CA 1
ATOM 679 C C . LYS A 1 83 ? -7.159 4.401 28.752 1.00 94.75 83 LYS A C 1
ATOM 681 O O . LYS A 1 83 ? -7.393 3.431 28.037 1.00 94.75 83 LYS A O 1
ATOM 686 N N . GLY A 1 84 ? -7.878 5.521 28.711 1.00 94.50 84 GLY A N 1
ATOM 687 C CA . GLY A 1 84 ? -8.950 5.749 27.748 1.00 94.50 84 GLY A CA 1
ATOM 688 C C . GLY A 1 84 ? -8.405 5.919 26.330 1.00 94.50 84 GLY A C 1
ATOM 689 O O . GLY A 1 84 ? -7.554 6.771 26.077 1.00 94.50 84 GLY A O 1
ATOM 690 N N . MET A 1 85 ? -8.937 5.125 25.411 1.00 94.50 85 MET A N 1
ATOM 691 C CA . MET A 1 85 ? -8.553 5.041 24.010 1.00 94.50 85 MET A CA 1
ATOM 692 C C . MET A 1 85 ? -9.764 5.260 23.110 1.00 94.50 85 MET A C 1
ATOM 694 O O . MET A 1 85 ? -10.890 4.866 23.431 1.00 94.50 85 MET A O 1
ATOM 698 N N . ILE A 1 86 ? -9.514 5.861 21.951 1.00 92.62 86 ILE A N 1
ATOM 699 C CA . ILE A 1 86 ? -10.447 5.867 20.829 1.00 92.62 86 ILE A CA 1
ATOM 700 C C . ILE A 1 86 ? -10.040 4.738 19.879 1.00 92.62 86 ILE A C 1
ATOM 702 O O . ILE A 1 86 ? -8.912 4.710 19.402 1.00 92.62 86 ILE A O 1
ATOM 706 N N . ILE A 1 87 ? -10.946 3.812 19.593 1.00 93.69 87 ILE A N 1
ATOM 707 C CA . ILE A 1 87 ? -10.692 2.677 18.704 1.00 93.69 87 ILE A CA 1
ATOM 708 C C . ILE A 1 87 ? -11.646 2.768 17.522 1.00 93.69 87 ILE A C 1
ATOM 710 O O . ILE A 1 87 ? -12.857 2.830 17.726 1.00 93.69 87 ILE A O 1
ATOM 714 N N . LEU A 1 88 ? -11.119 2.769 16.300 1.00 92.69 88 LEU A N 1
ATOM 715 C CA . LEU A 1 88 ? -11.936 2.598 15.104 1.00 92.69 88 LEU A CA 1
ATOM 716 C C . LEU A 1 88 ? -11.951 1.127 14.707 1.00 92.69 88 LEU A C 1
ATOM 718 O O . LEU A 1 88 ? -10.896 0.522 14.517 1.00 92.69 88 LEU A O 1
ATOM 722 N N . ASP A 1 89 ? -13.141 0.552 14.586 1.00 92.00 89 ASP A N 1
ATOM 723 C CA . ASP A 1 89 ? -13.279 -0.824 14.120 1.00 92.00 89 ASP A CA 1
ATOM 724 C C . ASP A 1 89 ? -13.203 -0.938 12.591 1.00 92.00 89 ASP A C 1
ATOM 726 O O . ASP A 1 89 ? -13.154 0.052 11.863 1.00 92.00 89 ASP A O 1
ATOM 730 N N . SER A 1 90 ? -13.220 -2.174 12.096 1.00 91.44 90 SER A N 1
ATOM 731 C CA . SER A 1 90 ? -13.195 -2.499 10.661 1.00 91.44 90 SER A CA 1
ATOM 732 C C . SER A 1 90 ? -14.349 -1.910 9.835 1.00 91.44 90 SER A C 1
ATOM 734 O O . SER A 1 90 ? -14.244 -1.856 8.613 1.00 91.44 90 SER A O 1
ATOM 736 N N . ARG A 1 91 ? -15.438 -1.456 10.469 1.00 87.81 91 ARG A N 1
ATOM 737 C CA . ARG A 1 91 ? -16.574 -0.780 9.817 1.0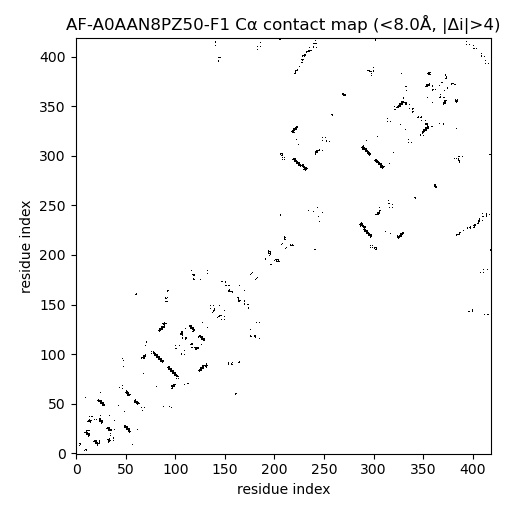0 87.81 91 ARG A CA 1
ATOM 738 C C . ARG A 1 91 ? -16.470 0.747 9.909 1.00 87.81 91 ARG A C 1
ATOM 740 O O . ARG A 1 91 ? -17.383 1.446 9.477 1.00 87.81 91 ARG A O 1
ATOM 747 N N . GLY A 1 92 ? -15.390 1.267 10.492 1.00 87.38 92 GLY A N 1
ATOM 748 C CA . GLY A 1 92 ? -15.164 2.695 10.695 1.00 87.38 92 GLY A CA 1
ATOM 749 C C . GLY A 1 92 ? -15.940 3.299 11.863 1.00 87.38 92 GLY A C 1
ATOM 750 O O . GLY A 1 92 ? -16.033 4.523 11.956 1.00 87.38 92 GLY A O 1
ATOM 751 N N . ARG A 1 93 ? -16.504 2.478 12.760 1.00 86.44 93 ARG A N 1
ATOM 752 C CA . ARG A 1 93 ? -17.199 2.968 13.961 1.00 86.44 93 ARG A CA 1
ATOM 753 C C . ARG A 1 93 ? -16.196 3.322 15.038 1.00 86.44 93 ARG A C 1
ATOM 755 O O . ARG A 1 93 ? -15.238 2.586 15.264 1.00 86.44 93 ARG A O 1
ATOM 762 N N . GLN A 1 94 ? -16.463 4.416 15.739 1.00 87.50 94 GLN A N 1
ATOM 763 C CA . GLN A 1 94 ? -15.627 4.881 16.833 1.00 87.50 94 GLN A CA 1
ATOM 764 C C . GLN A 1 94 ? -16.104 4.331 18.177 1.00 87.50 94 GLN A C 1
ATOM 766 O O . GLN A 1 94 ? -17.248 4.522 18.578 1.00 87.50 94 GLN A O 1
ATOM 771 N N . HIS A 1 95 ? -15.178 3.741 18.924 1.00 88.19 95 HIS A N 1
ATOM 772 C CA . HIS A 1 95 ? -15.397 3.191 20.255 1.00 88.19 95 HIS A CA 1
ATOM 773 C C . HIS A 1 95 ? -14.518 3.917 21.264 1.00 88.19 95 HIS A C 1
ATOM 775 O O . HIS A 1 95 ? -13.325 4.094 21.040 1.00 88.19 95 HIS A O 1
ATOM 781 N N . LYS A 1 96 ? -15.087 4.319 22.402 1.00 89.25 96 LYS A N 1
ATOM 782 C CA . LYS A 1 96 ? -14.307 4.785 23.557 1.00 89.25 96 LYS A CA 1
ATOM 783 C C . LYS A 1 96 ? -14.147 3.624 24.527 1.00 89.25 96 LYS A C 1
ATOM 785 O O . LYS A 1 96 ? -15.154 3.115 25.024 1.00 89.25 96 LYS A O 1
ATOM 790 N N . ARG A 1 97 ? -12.914 3.184 24.769 1.00 91.25 97 ARG A N 1
ATOM 791 C CA . ARG A 1 97 ? -12.611 2.038 25.640 1.00 91.25 97 ARG A CA 1
ATOM 792 C C . ARG A 1 97 ? -11.426 2.330 26.534 1.00 91.25 97 ARG A C 1
ATOM 794 O O . ARG A 1 97 ? -10.468 2.944 26.086 1.00 91.25 97 ARG A O 1
ATOM 801 N N . ASN A 1 98 ? -11.487 1.861 27.773 1.00 92.75 98 ASN A N 1
ATOM 802 C CA . ASN A 1 98 ? -10.293 1.768 28.601 1.00 92.75 98 ASN A CA 1
ATOM 803 C C . ASN A 1 98 ? -9.536 0.507 28.195 1.00 92.75 98 ASN A C 1
ATOM 805 O O . ASN A 1 98 ? -10.146 -0.552 28.062 1.00 92.75 98 ASN A O 1
ATOM 809 N N . VAL A 1 99 ? -8.237 0.640 27.963 1.00 94.38 99 VAL A N 1
ATOM 810 C CA . VAL A 1 99 ? -7.323 -0.471 27.695 1.00 94.38 99 VAL A CA 1
ATOM 811 C C . VAL A 1 99 ? -6.298 -0.496 28.820 1.00 94.38 99 VAL A C 1
ATOM 813 O O . VAL A 1 99 ? -5.823 0.562 29.244 1.00 94.38 99 VAL A O 1
ATOM 816 N N . GLU A 1 100 ? -5.995 -1.692 29.305 1.00 94.12 100 GLU A N 1
ATOM 817 C CA . GLU A 1 100 ? -5.023 -1.915 30.367 1.00 94.12 100 GLU A CA 1
ATOM 818 C C . GLU A 1 100 ? -3.606 -2.001 29.773 1.00 94.12 100 GLU A C 1
ATOM 820 O O . GLU A 1 100 ? -3.331 -2.798 28.877 1.00 94.12 100 GLU A O 1
ATOM 825 N N . PHE A 1 101 ? -2.685 -1.187 30.279 1.00 95.06 101 PHE A N 1
ATOM 826 C CA . PHE A 1 101 ? -1.275 -1.138 29.882 1.00 95.06 101 PHE A CA 1
ATOM 827 C C . PHE A 1 101 ? -0.372 -1.462 31.083 1.00 95.06 101 PHE A C 1
ATOM 829 O O . PHE A 1 101 ? -0.813 -1.391 32.226 1.00 95.06 101 PHE A O 1
ATOM 836 N N . CYS A 1 102 ? 0.902 -1.798 30.856 1.00 93.50 102 CYS A N 1
ATOM 837 C CA . CYS A 1 102 ? 1.920 -1.898 31.916 1.00 93.50 102 CYS A CA 1
ATOM 838 C C . CYS A 1 102 ? 3.193 -1.183 31.458 1.00 93.50 102 CYS A C 1
ATOM 840 O O . CYS A 1 102 ? 3.571 -1.258 30.292 1.00 93.50 102 CYS A O 1
ATOM 842 N N . GLY A 1 103 ? 3.906 -0.546 32.391 1.00 92.81 103 GLY A N 1
ATOM 843 C CA . GLY A 1 103 ? 5.201 0.089 32.110 1.00 92.81 103 GLY A CA 1
ATOM 844 C C . GLY A 1 103 ? 6.334 -0.877 31.716 1.00 92.81 103 GLY A C 1
ATOM 845 O O . GLY A 1 103 ? 7.451 -0.422 31.484 1.00 92.81 103 GLY A O 1
ATOM 846 N N . CYS A 1 104 ? 6.079 -2.189 31.680 1.00 92.62 104 CYS A N 1
ATOM 847 C CA . CYS A 1 104 ? 7.034 -3.215 31.254 1.00 92.62 104 CYS A CA 1
ATOM 848 C C . CYS A 1 104 ? 7.108 -3.407 29.729 1.00 92.62 104 CYS A C 1
ATOM 850 O O . CYS A 1 104 ? 8.039 -4.063 29.268 1.00 92.62 104 CYS A O 1
ATOM 852 N N . GLU A 1 105 ? 6.178 -2.843 28.952 1.00 92.81 105 GLU A N 1
ATOM 853 C CA . GLU A 1 105 ? 6.197 -2.881 27.484 1.00 92.81 105 GLU A CA 1
ATOM 854 C C . GLU A 1 105 ? 5.670 -1.576 26.873 1.00 92.81 105 GLU A C 1
ATOM 856 O O . GLU A 1 105 ? 5.088 -0.736 27.562 1.00 92.81 105 GLU A O 1
ATOM 861 N N . GLY A 1 106 ? 5.883 -1.382 25.570 1.00 94.31 106 GLY A N 1
ATOM 862 C CA . GLY A 1 106 ? 5.339 -0.226 24.861 1.00 94.31 106 GLY A CA 1
ATOM 863 C C . GLY A 1 106 ? 3.819 -0.308 24.684 1.00 94.31 106 GLY A C 1
ATOM 864 O O . GLY A 1 106 ? 3.283 -1.366 24.365 1.00 94.31 106 GLY A O 1
ATOM 865 N N . GLU A 1 107 ? 3.117 0.829 24.780 1.00 95.56 107 GLU A N 1
ATOM 866 C CA . GLU A 1 107 ? 1.661 0.885 24.535 1.00 95.56 107 GLU A CA 1
ATOM 867 C C . GLU A 1 107 ? 1.285 0.366 23.132 1.00 95.56 107 GLU A C 1
ATOM 869 O O . GLU A 1 107 ? 0.255 -0.282 22.957 1.00 95.56 107 GLU A O 1
ATOM 874 N N . ALA A 1 108 ? 2.133 0.611 22.127 1.00 95.00 108 ALA A N 1
ATOM 875 C CA . ALA A 1 108 ? 1.953 0.068 20.784 1.00 95.00 108 ALA A CA 1
ATOM 876 C C . ALA A 1 108 ? 1.974 -1.471 20.764 1.00 95.00 108 ALA A C 1
ATOM 878 O O . ALA A 1 108 ? 1.129 -2.078 20.115 1.00 95.00 108 ALA A O 1
ATOM 879 N N . GLU A 1 109 ? 2.886 -2.106 21.504 1.00 94.12 109 GLU A N 1
ATOM 880 C CA . GLU A 1 109 ? 2.992 -3.569 21.579 1.00 94.12 109 GLU A CA 1
ATOM 881 C C . GLU A 1 109 ? 1.753 -4.186 22.234 1.00 94.12 109 GLU A C 1
ATOM 883 O O . GLU A 1 109 ? 1.198 -5.155 21.712 1.00 94.12 109 GLU A O 1
ATOM 888 N N . THR A 1 110 ? 1.264 -3.586 23.327 1.00 94.81 110 THR A N 1
ATOM 889 C CA . THR A 1 110 ? -0.001 -3.990 23.961 1.00 94.81 110 THR A CA 1
ATOM 890 C C . THR A 1 110 ? -1.164 -3.919 22.965 1.00 94.81 110 THR A C 1
ATOM 892 O O . THR A 1 110 ? -1.937 -4.868 22.850 1.00 94.81 110 THR A O 1
ATOM 895 N N . LEU A 1 111 ? -1.285 -2.829 22.197 1.00 95.94 111 LEU A N 1
ATOM 896 C CA . LEU A 1 111 ? -2.358 -2.683 21.205 1.00 95.94 111 LEU A CA 1
ATOM 897 C C . LEU A 1 111 ? -2.253 -3.724 20.084 1.00 95.94 111 LEU A C 1
ATOM 899 O O . LEU A 1 111 ? -3.266 -4.312 19.705 1.00 95.94 111 LEU A O 1
ATOM 903 N N . LEU A 1 112 ? -1.041 -4.026 19.614 1.00 94.75 112 LEU A N 1
ATOM 904 C CA . LEU A 1 112 ? -0.821 -5.063 18.604 1.00 94.75 112 LEU A CA 1
ATOM 905 C C . LEU A 1 112 ? -1.246 -6.453 19.104 1.00 94.75 112 LEU A C 1
ATOM 907 O O . LEU A 1 112 ? -1.879 -7.195 18.353 1.00 94.75 112 LEU A O 1
ATOM 911 N N . LYS A 1 113 ? -1.000 -6.787 20.381 1.00 93.38 113 LYS A N 1
ATOM 912 C CA . LYS A 1 113 ? -1.517 -8.022 21.012 1.00 93.38 113 LYS A CA 1
ATOM 913 C C . LYS A 1 113 ? -3.050 -8.070 21.036 1.00 93.38 113 LYS A C 1
ATOM 915 O O . LYS A 1 113 ? -3.638 -9.143 20.956 1.00 93.38 113 LYS A O 1
ATOM 920 N N . HIS A 1 114 ? -3.708 -6.914 21.074 1.00 92.94 114 HIS A N 1
ATOM 921 C CA . HIS A 1 114 ? -5.160 -6.785 20.935 1.00 92.94 114 HIS A CA 1
ATOM 922 C C . HIS A 1 114 ? -5.661 -6.757 19.485 1.00 92.94 114 HIS A C 1
ATOM 924 O O . HIS A 1 114 ? -6.857 -6.561 19.268 1.00 92.94 114 HIS A O 1
ATOM 930 N N . LEU A 1 115 ? -4.786 -6.978 18.496 1.00 93.88 115 LEU A N 1
ATOM 931 C CA . LEU A 1 115 ? -5.094 -6.843 17.069 1.00 93.88 115 LEU A CA 1
ATOM 932 C C . LEU A 1 115 ? -5.585 -5.429 16.719 1.00 93.88 115 LEU A C 1
ATOM 934 O O . LEU A 1 115 ? -6.500 -5.241 15.912 1.00 93.88 115 LEU A O 1
ATOM 938 N N . LEU A 1 116 ? -4.964 -4.428 17.342 1.00 96.06 116 LEU A N 1
ATOM 939 C CA . LEU A 1 116 ? -5.183 -3.016 17.074 1.00 96.06 116 LEU A CA 1
ATOM 940 C C . LEU A 1 116 ? -3.878 -2.375 16.602 1.00 96.06 116 LEU A C 1
ATOM 942 O O . LEU A 1 116 ? -2.853 -2.438 17.275 1.00 96.06 116 LEU A O 1
ATOM 946 N N . TRP A 1 117 ? -3.933 -1.713 15.455 1.00 97.31 117 TRP A N 1
ATOM 947 C CA . TRP A 1 117 ? -2.856 -0.885 14.951 1.00 97.31 117 TRP A CA 1
ATOM 948 C C . TRP A 1 117 ? -2.847 0.471 15.672 1.00 97.31 117 TRP A C 1
ATOM 950 O O . TRP A 1 117 ? -3.840 1.206 15.616 1.00 97.31 117 TRP A O 1
ATOM 960 N N . PRO A 1 118 ? -1.763 0.838 16.367 1.00 96.19 118 PRO A N 1
ATOM 961 C CA . PRO A 1 118 ? -1.686 2.109 17.069 1.00 96.19 118 PRO A CA 1
ATOM 962 C C . PRO A 1 118 ? -1.517 3.273 16.086 1.00 96.19 118 PRO A C 1
ATOM 964 O O . PRO A 1 118 ? -0.724 3.221 15.149 1.00 96.19 118 PRO A O 1
ATOM 967 N N . ALA A 1 119 ? -2.211 4.383 16.337 1.00 93.25 119 ALA A N 1
ATOM 968 C CA . ALA A 1 119 ? -2.070 5.574 15.502 1.00 93.25 119 ALA A CA 1
ATOM 969 C C . ALA A 1 119 ? -0.747 6.336 15.748 1.00 93.25 119 ALA A C 1
ATOM 971 O O . ALA A 1 119 ? -0.387 7.227 14.985 1.00 93.25 119 ALA A O 1
ATOM 972 N N . SER A 1 120 ? -0.021 6.009 16.824 1.00 90.38 120 SER A N 1
ATOM 973 C CA . SER A 1 120 ? 1.341 6.483 17.086 1.00 90.38 120 SER A CA 1
ATOM 974 C C . SER A 1 120 ? 2.128 5.461 17.920 1.00 90.38 120 SER A C 1
ATOM 976 O O . SER A 1 120 ? 1.529 4.738 18.717 1.00 90.38 120 SER A O 1
ATOM 978 N N . PRO A 1 121 ? 3.466 5.401 17.805 1.00 86.88 121 PRO A N 1
ATOM 979 C CA . PRO A 1 121 ? 4.250 4.319 18.410 1.00 86.88 121 PRO A CA 1
ATOM 980 C C . PRO A 1 121 ? 4.455 4.447 19.928 1.00 86.88 121 PRO A C 1
ATOM 982 O O . PRO A 1 121 ? 4.637 3.447 20.614 1.00 86.88 121 PRO A O 1
ATOM 985 N N . LYS A 1 122 ? 4.468 5.670 20.480 1.00 87.31 122 LYS A N 1
ATOM 986 C CA . LYS A 1 122 ? 4.872 5.902 21.885 1.00 87.31 122 LYS A CA 1
ATOM 987 C C . LYS A 1 122 ? 3.719 6.165 22.844 1.00 87.31 122 LYS A C 1
ATOM 989 O O . LYS A 1 122 ? 3.781 5.746 23.992 1.00 87.31 122 LYS A O 1
ATOM 994 N N . ARG A 1 123 ? 2.733 6.955 22.415 1.00 90.25 123 ARG A N 1
ATOM 995 C CA . ARG A 1 123 ? 1.599 7.386 23.249 1.00 90.25 123 ARG A CA 1
ATOM 996 C C . ARG A 1 123 ? 0.320 7.442 22.411 1.00 90.25 123 ARG A C 1
ATOM 998 O O . ARG A 1 123 ? -0.230 8.533 22.228 1.00 90.25 123 ARG A O 1
ATOM 1005 N N . PRO A 1 124 ? -0.137 6.310 21.857 1.00 94.00 124 PRO A N 1
ATOM 1006 C CA . PRO A 1 124 ? -1.350 6.273 21.055 1.00 94.00 124 PRO A CA 1
ATOM 1007 C C . PRO A 1 124 ? -2.550 6.721 21.893 1.00 94.00 124 PRO A C 1
ATOM 1009 O O . PRO A 1 124 ? -2.739 6.269 23.018 1.00 94.00 124 PRO A O 1
ATOM 1012 N N . ALA A 1 125 ? -3.349 7.638 21.354 1.00 94.19 125 ALA A N 1
ATOM 1013 C CA . ALA A 1 125 ? -4.683 7.972 21.870 1.00 94.19 125 ALA A CA 1
ATOM 1014 C C . ALA A 1 125 ? -5.793 7.376 20.987 1.00 94.19 125 ALA A C 1
ATOM 1016 O O . ALA A 1 125 ? -6.932 7.215 21.427 1.00 94.19 125 ALA A O 1
ATOM 1017 N N . ILE A 1 126 ? -5.435 7.049 19.742 1.00 94.81 126 ILE A N 1
ATOM 1018 C CA . ILE A 1 126 ? -6.285 6.415 18.742 1.00 94.81 126 ILE A CA 1
ATOM 1019 C C . ILE A 1 126 ? -5.624 5.097 18.327 1.00 94.81 126 ILE A C 1
ATOM 1021 O O . ILE A 1 126 ? -4.394 5.021 18.244 1.00 94.81 126 ILE A O 1
ATOM 1025 N N . ALA A 1 127 ? -6.431 4.074 18.072 1.00 96.56 127 ALA A N 1
ATOM 1026 C CA . ALA A 1 127 ? -6.010 2.834 17.437 1.00 96.56 127 ALA A CA 1
ATOM 1027 C C . ALA A 1 127 ? -7.047 2.388 16.394 1.00 96.56 127 ALA A C 1
ATOM 1029 O O . ALA A 1 127 ? -8.221 2.756 16.471 1.00 96.56 127 ALA A O 1
ATOM 1030 N N . PHE A 1 128 ? -6.615 1.588 15.429 1.00 96.38 128 PHE A N 1
ATOM 1031 C CA . PHE A 1 128 ? -7.431 1.091 14.326 1.00 96.38 128 PHE A CA 1
ATOM 1032 C C . PHE A 1 128 ? -7.443 -0.432 14.352 1.00 96.38 128 PHE A C 1
ATOM 1034 O O . PHE A 1 128 ? -6.409 -1.057 14.557 1.00 96.38 128 PHE A O 1
ATOM 1041 N N . GLN A 1 129 ? -8.582 -1.065 14.111 1.00 96.25 129 GLN A N 1
ATOM 1042 C CA . GLN A 1 129 ? -8.581 -2.491 13.800 1.00 96.25 129 GLN A CA 1
ATOM 1043 C C . GLN A 1 129 ? -7.908 -2.701 12.432 1.00 96.25 129 GLN A C 1
ATOM 1045 O O . GLN A 1 129 ? -8.195 -1.952 11.500 1.00 96.25 129 GLN A O 1
ATOM 1050 N N . PHE A 1 130 ? -7.067 -3.733 12.294 1.00 96.12 130 PHE A N 1
ATOM 1051 C CA . PHE A 1 130 ? -6.334 -4.029 11.048 1.00 96.12 130 PHE A CA 1
ATOM 1052 C C . PHE A 1 130 ? -7.235 -4.018 9.807 1.00 96.12 130 PHE A C 1
ATOM 1054 O O . PHE A 1 130 ? -6.923 -3.331 8.842 1.00 96.12 130 PHE A O 1
ATOM 1061 N N . GLY A 1 131 ? -8.419 -4.636 9.900 1.00 95.25 131 GLY A N 1
ATOM 1062 C CA . GLY A 1 131 ? -9.392 -4.681 8.804 1.00 95.25 131 GLY A CA 1
ATOM 1063 C C . GLY A 1 131 ? -9.797 -3.317 8.236 1.00 95.25 131 GLY A C 1
ATOM 1064 O O . GLY A 1 131 ? -10.132 -3.228 7.061 1.00 95.25 131 GLY A O 1
ATOM 1065 N N . LEU A 1 132 ? -9.763 -2.243 9.034 1.00 94.56 132 LEU A N 1
ATOM 1066 C CA . LEU A 1 132 ? -10.038 -0.895 8.530 1.00 94.56 132 LEU A CA 1
ATOM 1067 C C . LEU A 1 132 ? -8.916 -0.401 7.606 1.00 94.56 132 LEU A C 1
ATOM 1069 O O . LEU A 1 132 ? -9.188 0.222 6.582 1.00 94.56 132 LEU A O 1
ATOM 1073 N N . LEU A 1 133 ? -7.667 -0.675 7.986 1.00 95.50 133 LEU A N 1
ATOM 1074 C CA . LEU A 1 133 ? -6.480 -0.305 7.219 1.00 95.50 133 LEU A CA 1
ATOM 1075 C C . LEU A 1 133 ? -6.314 -1.204 5.987 1.00 95.50 133 LEU A C 1
ATOM 1077 O O . LEU A 1 133 ? -5.956 -0.692 4.930 1.00 95.50 133 LEU A O 1
ATOM 1081 N N . ASP A 1 134 ? -6.678 -2.489 6.089 1.00 94.94 134 ASP A N 1
ATOM 1082 C CA . ASP A 1 134 ? -6.745 -3.409 4.946 1.00 94.94 134 ASP A CA 1
ATOM 1083 C C . ASP A 1 134 ? -7.709 -2.852 3.877 1.00 94.94 134 ASP A C 1
ATOM 1085 O O . ASP A 1 134 ? -7.355 -2.734 2.702 1.00 94.94 134 ASP A O 1
ATOM 1089 N N . TRP A 1 135 ? -8.917 -2.434 4.289 1.00 94.62 135 TRP A N 1
ATOM 1090 C CA . TRP A 1 135 ? -9.904 -1.821 3.392 1.00 94.62 135 TRP A CA 1
ATOM 1091 C C . TRP A 1 135 ? -9.422 -0.508 2.791 1.00 94.62 135 TRP A C 1
ATOM 1093 O O . TRP A 1 135 ? -9.624 -0.277 1.599 1.00 94.62 135 TRP A O 1
ATOM 1103 N N . LEU A 1 136 ? -8.794 0.353 3.593 1.00 94.19 136 LEU A N 1
ATOM 1104 C CA . LEU A 1 136 ? -8.201 1.585 3.090 1.00 94.19 136 LEU A CA 1
ATOM 1105 C C . LEU A 1 136 ? -7.164 1.278 2.007 1.00 94.19 136 LEU A C 1
ATOM 1107 O O . LEU A 1 136 ? -7.235 1.870 0.933 1.00 94.19 136 LEU A O 1
ATOM 1111 N N . ASN A 1 137 ? -6.243 0.343 2.253 1.00 92.25 137 ASN A N 1
ATOM 1112 C CA . ASN A 1 137 ? -5.191 0.029 1.293 1.00 92.25 137 ASN A CA 1
ATOM 1113 C C . ASN A 1 137 ? -5.765 -0.561 -0.003 1.00 92.25 137 ASN A C 1
ATOM 1115 O O . ASN A 1 137 ? -5.431 -0.092 -1.088 1.00 92.25 137 ASN A O 1
ATOM 1119 N N . ALA A 1 138 ? -6.709 -1.500 0.103 1.00 93.50 138 ALA A N 1
ATOM 1120 C CA . ALA A 1 138 ? -7.396 -2.066 -1.056 1.00 93.50 138 ALA A CA 1
ATOM 1121 C C . ALA A 1 138 ? -8.141 -0.993 -1.870 1.00 93.50 138 ALA A C 1
ATOM 1123 O O . ALA A 1 138 ? -8.046 -0.957 -3.093 1.00 93.50 138 ALA A O 1
ATOM 1124 N N . LEU A 1 139 ? -8.851 -0.070 -1.213 1.00 94.62 139 LEU A N 1
ATOM 1125 C CA . LEU A 1 139 ? -9.556 1.020 -1.896 1.00 94.62 139 LEU A CA 1
ATOM 1126 C C . LEU A 1 139 ? -8.598 2.044 -2.520 1.00 94.62 139 LEU A C 1
ATOM 1128 O O . LEU A 1 139 ? -8.927 2.630 -3.553 1.00 94.62 139 LEU A O 1
ATOM 1132 N N . MET A 1 140 ? -7.427 2.267 -1.922 1.00 92.88 140 MET A N 1
ATOM 1133 C CA . MET A 1 140 ? -6.392 3.121 -2.505 1.00 92.88 140 MET A CA 1
ATOM 1134 C C . MET A 1 140 ? -5.777 2.487 -3.757 1.00 92.88 140 MET A C 1
ATOM 1136 O O . MET A 1 140 ? -5.620 3.190 -4.751 1.00 92.88 140 MET A O 1
ATOM 1140 N N . LEU A 1 141 ? -5.464 1.187 -3.724 1.00 92.19 141 LEU A N 1
ATOM 1141 C CA . LEU A 1 141 ? -4.773 0.487 -4.813 1.00 92.19 141 LEU A CA 1
ATOM 1142 C C . LEU A 1 141 ? -5.701 0.094 -5.968 1.00 92.19 141 LEU A C 1
ATOM 1144 O O . LEU A 1 141 ? -5.395 0.366 -7.123 1.00 92.19 141 LEU A O 1
ATOM 1148 N N . GLU A 1 142 ? -6.869 -0.472 -5.672 1.00 93.94 142 GLU A N 1
ATOM 1149 C CA . GLU A 1 142 ? -7.784 -0.975 -6.706 1.00 93.94 142 GLU A CA 1
ATOM 1150 C C . GLU A 1 142 ? -8.755 0.103 -7.192 1.00 93.94 142 GLU A C 1
ATOM 1152 O O . GLU A 1 142 ? -9.074 0.226 -8.379 1.00 93.94 142 GLU A O 1
ATOM 1157 N N . CYS A 1 143 ? -9.259 0.909 -6.255 1.00 94.12 143 CYS A N 1
ATOM 1158 C CA . CYS A 1 143 ? -10.311 1.887 -6.525 1.00 94.12 143 CYS A CA 1
ATOM 1159 C C . CYS A 1 143 ? -9.785 3.320 -6.651 1.00 94.12 143 CYS A C 1
ATOM 1161 O O . CYS A 1 143 ? -10.565 4.208 -6.999 1.00 94.12 143 CYS A O 1
ATOM 1163 N N . HIS A 1 144 ? -8.490 3.550 -6.412 1.00 93.12 144 HIS A N 1
ATOM 1164 C CA . HIS A 1 144 ? -7.855 4.867 -6.511 1.00 93.12 144 HIS A CA 1
ATOM 1165 C C . HIS A 1 144 ? -8.585 5.920 -5.660 1.00 93.12 144 HIS A C 1
ATOM 1167 O O . HIS A 1 144 ? -8.760 7.072 -6.060 1.00 93.12 144 HIS A O 1
ATOM 1173 N N . VAL A 1 145 ? -9.065 5.513 -4.481 1.00 93.19 145 VAL A N 1
ATOM 1174 C CA . VAL A 1 145 ? -9.704 6.397 -3.500 1.00 93.19 145 VAL A CA 1
ATOM 1175 C C . VAL A 1 145 ? -8.614 7.079 -2.680 1.00 93.19 145 VAL A C 1
ATOM 1177 O O . VAL A 1 145 ? -7.694 6.424 -2.211 1.00 93.19 145 VAL A O 1
ATOM 1180 N N . SER A 1 146 ? -8.693 8.394 -2.467 1.00 92.44 146 SER A N 1
ATOM 1181 C CA . SER A 1 146 ? -7.735 9.079 -1.589 1.00 92.44 146 SER A CA 1
ATOM 1182 C C . SER A 1 146 ? -8.004 8.760 -0.115 1.00 92.44 146 SER A C 1
ATOM 1184 O O . SER A 1 146 ? -9.156 8.566 0.276 1.00 92.44 146 SER A O 1
ATOM 1186 N N . ALA A 1 147 ? -6.975 8.803 0.740 1.00 90.81 147 ALA A N 1
ATOM 1187 C CA . ALA A 1 147 ? -7.150 8.628 2.188 1.00 90.81 147 ALA A CA 1
ATOM 1188 C C . ALA A 1 147 ? -8.179 9.617 2.774 1.00 90.81 147 ALA A C 1
ATOM 1190 O O . ALA A 1 147 ? -9.007 9.250 3.603 1.00 90.81 147 ALA A O 1
ATOM 1191 N N . HIS A 1 148 ? -8.200 10.859 2.274 1.00 91.19 148 HIS A N 1
ATOM 1192 C CA . HIS A 1 148 ? -9.225 11.841 2.631 1.00 91.19 148 HIS A CA 1
ATOM 1193 C C . HIS A 1 148 ? -10.630 11.394 2.196 1.00 91.19 148 HIS A C 1
ATOM 1195 O O . HIS A 1 148 ? -11.573 11.478 2.979 1.00 91.19 148 HIS A O 1
ATOM 1201 N N . GLY A 1 149 ? -10.784 10.916 0.956 1.00 91.88 149 GLY A N 1
ATOM 1202 C CA . GLY A 1 149 ? -12.057 10.402 0.444 1.00 91.88 149 GLY A CA 1
ATOM 1203 C C . GLY A 1 149 ? -12.571 9.208 1.248 1.00 91.88 149 GLY A C 1
ATOM 1204 O O . GLY A 1 149 ? -13.757 9.153 1.567 1.00 91.88 149 GLY A O 1
ATOM 1205 N N . PHE A 1 150 ? -11.674 8.305 1.650 1.00 92.56 150 PHE A N 1
ATOM 1206 C CA . PHE A 1 150 ? -11.991 7.200 2.550 1.00 92.56 150 PHE A CA 1
ATOM 1207 C C . PHE A 1 150 ? -12.484 7.700 3.914 1.00 92.56 150 PHE A C 1
ATOM 1209 O O . PHE A 1 150 ? -13.563 7.308 4.355 1.00 92.56 150 PHE A O 1
ATOM 1216 N N . CYS A 1 151 ? -11.753 8.615 4.559 1.00 91.19 151 CYS A N 1
ATOM 1217 C CA . CYS A 1 151 ? -12.157 9.187 5.845 1.00 91.19 151 CYS A CA 1
ATOM 1218 C C . CYS A 1 151 ? -13.516 9.909 5.766 1.00 91.19 151 CYS A C 1
ATOM 1220 O O . CYS A 1 151 ? -14.334 9.774 6.675 1.00 91.19 151 CYS A O 1
ATOM 1222 N N . GLU A 1 152 ? -13.801 10.626 4.675 1.00 89.75 152 GLU A N 1
ATOM 1223 C CA . GLU A 1 152 ? -15.120 11.231 4.450 1.00 89.75 152 GLU A CA 1
ATOM 1224 C C . GLU A 1 152 ? -16.222 10.178 4.256 1.00 89.75 152 GLU A C 1
ATOM 1226 O O . GLU A 1 152 ? -17.340 10.373 4.736 1.00 89.75 152 GLU A O 1
ATOM 1231 N N . ALA A 1 153 ? -15.925 9.044 3.612 1.00 89.62 153 ALA A N 1
ATOM 1232 C CA . ALA A 1 153 ? -16.880 7.949 3.440 1.00 89.62 153 ALA A CA 1
ATOM 1233 C C . ALA A 1 153 ? -17.282 7.299 4.777 1.00 89.62 153 ALA A C 1
ATOM 1235 O O . ALA A 1 153 ? -18.446 6.926 4.942 1.00 89.62 153 ALA A O 1
ATOM 1236 N N . LEU A 1 154 ? -16.378 7.251 5.767 1.00 86.75 154 LEU A N 1
ATOM 1237 C CA . LEU A 1 154 ? -16.671 6.722 7.110 1.00 86.75 154 LEU A CA 1
ATOM 1238 C C . LEU A 1 154 ? -17.847 7.431 7.802 1.00 86.75 154 LEU A C 1
ATOM 1240 O O . LEU A 1 154 ? -18.518 6.845 8.648 1.00 86.75 154 LEU A O 1
ATOM 1244 N N . ARG A 1 155 ? -18.154 8.673 7.411 1.00 82.44 155 ARG A N 1
ATOM 1245 C CA . ARG A 1 155 ? -19.312 9.428 7.918 1.00 82.44 155 ARG A CA 1
ATOM 1246 C C . ARG A 1 155 ? -20.648 8.783 7.561 1.00 82.44 155 ARG A C 1
ATOM 1248 O O . ARG A 1 155 ? -21.629 8.997 8.269 1.00 82.44 155 ARG A O 1
ATOM 1255 N N . TYR A 1 156 ? -20.690 8.048 6.453 1.00 78.75 156 TYR A N 1
ATOM 1256 C CA . TYR A 1 156 ? -21.916 7.531 5.847 1.00 78.75 156 TYR A CA 1
ATOM 1257 C C . TYR A 1 156 ? -22.106 6.025 6.044 1.00 78.75 156 TYR A C 1
ATOM 1259 O O . TYR A 1 156 ? -23.202 5.525 5.819 1.00 78.75 156 TYR A O 1
ATOM 1267 N N . LEU A 1 157 ? -21.068 5.295 6.463 1.00 71.38 157 LEU A N 1
ATOM 1268 C CA . LEU A 1 157 ? -21.077 3.829 6.530 1.00 71.38 157 LEU A CA 1
ATOM 1269 C C . LEU A 1 157 ? -21.799 3.243 7.759 1.00 71.38 157 LEU A C 1
ATOM 1271 O O . LEU A 1 157 ? -21.750 2.030 7.965 1.00 71.38 157 LEU A O 1
ATOM 1275 N N . LEU A 1 158 ? -22.481 4.056 8.575 1.00 67.31 158 LEU A N 1
ATOM 1276 C CA . LEU A 1 158 ? -23.119 3.566 9.800 1.00 67.31 158 LEU A CA 1
ATOM 1277 C C . LEU A 1 158 ? -24.620 3.275 9.631 1.00 67.31 158 LEU A C 1
ATOM 1279 O O . LEU A 1 158 ? -25.334 4.068 9.015 1.00 67.31 158 LEU A O 1
ATOM 1283 N N . PRO A 1 159 ? -25.118 2.157 10.199 1.00 54.41 159 PRO A N 1
ATOM 1284 C CA . PRO A 1 159 ? -26.531 1.810 10.158 1.00 54.41 159 PRO A CA 1
ATOM 1285 C C . PRO A 1 159 ? -27.403 2.814 10.925 1.00 54.41 159 PRO A C 1
ATOM 1287 O O . PRO A 1 159 ? -26.957 3.492 11.851 1.00 54.41 159 PRO A O 1
ATOM 1290 N N . ASN A 1 160 ? -28.665 2.880 10.494 1.00 50.31 160 ASN A N 1
ATOM 1291 C CA . ASN A 1 160 ? -29.734 3.761 10.965 1.00 50.31 160 ASN A CA 1
ATOM 1292 C C . ASN A 1 160 ? -29.632 4.145 12.454 1.00 50.31 160 ASN A C 1
ATOM 1294 O O . ASN A 1 160 ? -29.602 3.277 13.318 1.00 50.31 160 ASN A O 1
ATOM 1298 N N . HIS A 1 161 ? -29.687 5.454 12.720 1.00 52.72 161 HIS A N 1
ATOM 1299 C CA . HIS A 1 161 ? -29.770 6.103 14.041 1.00 52.72 161 HIS A CA 1
ATOM 1300 C C . HIS A 1 161 ? -28.499 6.155 14.897 1.00 52.72 161 HIS A C 1
ATOM 1302 O O . HIS A 1 161 ? -28.515 6.846 15.917 1.00 52.72 161 HIS A O 1
ATOM 1308 N N . GLN A 1 162 ? -27.383 5.562 14.466 1.00 63.00 162 GLN A N 1
ATOM 1309 C CA . GLN A 1 162 ? -26.098 5.822 15.117 1.00 63.00 162 GLN A CA 1
ATOM 1310 C C . GLN A 1 162 ? -25.468 7.122 14.625 1.00 63.00 162 GLN A C 1
ATOM 1312 O O . GLN A 1 162 ? -25.542 7.477 13.444 1.00 63.00 162 GLN A O 1
ATOM 1317 N N . ARG A 1 163 ? -24.817 7.842 15.541 1.00 66.50 163 ARG A N 1
ATOM 1318 C CA . ARG A 1 163 ? -24.039 9.023 15.186 1.00 66.50 163 ARG A CA 1
ATOM 1319 C C . ARG A 1 163 ? -22.779 8.566 14.442 1.00 66.50 163 ARG A C 1
ATOM 1321 O O . ARG A 1 163 ? -21.830 8.085 15.051 1.00 66.50 163 ARG A O 1
ATOM 1328 N N . GLY A 1 164 ? -22.777 8.743 13.120 1.00 66.88 164 GLY A N 1
ATOM 1329 C CA . GLY A 1 164 ? -21.558 8.716 12.307 1.00 66.88 164 GLY A CA 1
ATOM 1330 C C . GLY A 1 164 ? -20.505 9.693 12.825 1.00 66.88 164 GLY A C 1
ATOM 1331 O O . GLY A 1 164 ? -20.825 10.618 13.578 1.00 66.88 164 GLY A O 1
ATOM 1332 N N . LEU A 1 165 ? -19.257 9.512 12.385 1.00 77.56 165 LEU A N 1
ATOM 1333 C CA . LEU A 1 165 ? -18.198 10.471 12.690 1.00 77.56 165 LEU A CA 1
ATOM 1334 C C . LEU A 1 165 ? -18.640 11.878 12.270 1.00 77.56 165 LEU A C 1
ATOM 1336 O O . LEU A 1 165 ? -19.049 12.107 11.124 1.00 77.56 165 LEU A O 1
ATOM 1340 N N . ILE A 1 166 ? -18.551 12.841 13.183 1.00 83.06 166 ILE A N 1
ATOM 1341 C CA . ILE A 1 166 ? -18.746 14.242 12.811 1.00 83.06 166 ILE A CA 1
ATOM 1342 C C . ILE A 1 166 ? -17.509 14.774 12.101 1.00 83.06 166 ILE A C 1
ATOM 1344 O O . ILE A 1 166 ? -16.411 14.238 12.212 1.00 83.06 166 ILE A O 1
ATOM 1348 N N . VAL A 1 167 ? -17.678 15.900 11.411 1.00 84.31 167 VAL A N 1
ATOM 1349 C CA . VAL A 1 167 ? -16.619 16.536 10.614 1.00 84.31 167 VAL A CA 1
ATOM 1350 C C . VAL A 1 167 ? -15.316 16.733 11.401 1.00 84.31 167 VAL A C 1
ATOM 1352 O O . VAL A 1 167 ? -14.240 16.580 10.835 1.00 84.31 167 VAL A O 1
ATOM 1355 N N . SER A 1 168 ? -15.377 17.070 12.694 1.00 86.31 168 SER A N 1
ATOM 1356 C CA . SER A 1 168 ? -14.161 17.203 13.509 1.00 86.31 168 SER A CA 1
ATOM 1357 C C . SER A 1 168 ? -13.486 15.859 13.786 1.00 86.31 168 SER A C 1
ATOM 1359 O O . SER A 1 168 ? -12.272 15.775 13.674 1.00 86.31 168 SER A O 1
ATOM 1361 N N . GLU A 1 169 ? -14.256 14.808 14.074 1.00 87.44 169 GLU A N 1
ATOM 1362 C CA . GLU A 1 169 ? -13.722 13.466 14.341 1.00 87.44 169 GLU A CA 1
ATOM 1363 C C . GLU A 1 169 ? -13.065 12.881 13.082 1.00 87.44 169 GLU A C 1
ATOM 1365 O O . GLU A 1 169 ? -11.985 12.309 13.162 1.00 87.44 169 GLU A O 1
ATOM 1370 N N . VAL A 1 170 ? -13.649 13.107 11.900 1.00 87.62 170 VAL A N 1
ATOM 1371 C CA . VAL A 1 170 ? -13.043 12.714 10.615 1.00 87.62 170 VAL A CA 1
ATOM 1372 C C . VAL A 1 170 ? -11.717 13.421 10.375 1.00 87.62 170 VAL A C 1
ATOM 1374 O O . VAL A 1 170 ? -10.747 12.789 9.964 1.00 87.62 170 VAL A O 1
ATOM 1377 N N . LYS A 1 171 ? -11.656 14.730 10.648 1.00 88.56 171 LYS A N 1
ATOM 1378 C CA . LYS A 1 171 ? -10.414 15.502 10.528 1.00 88.56 171 LYS A CA 1
ATOM 1379 C C . LYS A 1 171 ? -9.336 14.978 11.467 1.00 88.56 171 LYS A C 1
ATOM 1381 O O . LYS A 1 171 ? -8.183 14.891 11.053 1.00 88.56 171 LYS A O 1
ATOM 1386 N N . ASP A 1 172 ? -9.707 14.623 12.694 1.00 89.25 172 ASP A N 1
ATOM 1387 C CA . ASP A 1 172 ? -8.780 14.039 13.660 1.00 89.25 172 ASP A CA 1
ATOM 1388 C C . ASP A 1 172 ? -8.274 12.681 13.162 1.00 89.25 172 ASP A C 1
ATOM 1390 O O . ASP A 1 172 ? -7.065 12.487 13.079 1.00 89.25 172 ASP A O 1
ATOM 1394 N N . VAL A 1 173 ? -9.169 11.786 12.729 1.00 89.69 173 VAL A N 1
ATOM 1395 C CA . VAL A 1 173 ? -8.811 10.472 12.164 1.00 89.69 173 VAL A CA 1
ATOM 1396 C C . VAL A 1 173 ? -7.868 10.618 10.974 1.00 89.69 173 VAL A C 1
ATOM 1398 O O . VAL A 1 173 ? -6.796 10.019 10.984 1.00 89.69 173 VAL A O 1
ATOM 1401 N N . TYR A 1 174 ? -8.223 11.449 9.991 1.00 91.88 174 TYR A N 1
ATOM 1402 C CA . TYR A 1 174 ? -7.388 11.712 8.820 1.00 91.88 174 TYR A CA 1
ATOM 1403 C C . TYR A 1 174 ? -6.005 12.222 9.226 1.00 91.88 174 TYR A C 1
ATOM 1405 O O . TYR A 1 174 ? -4.988 11.729 8.743 1.00 91.88 174 TYR A O 1
ATOM 1413 N N . LYS A 1 175 ? -5.955 13.181 10.156 1.00 90.56 175 LYS A N 1
ATOM 1414 C CA . LYS A 1 175 ? -4.696 13.748 10.633 1.00 90.56 175 LYS A CA 1
ATOM 1415 C C . LYS A 1 175 ? -3.803 12.682 11.257 1.00 90.56 175 LYS A C 1
ATOM 1417 O O . LYS A 1 175 ? -2.622 12.662 10.940 1.00 90.56 175 LYS A O 1
ATOM 1422 N N . VAL A 1 176 ? -4.322 11.828 12.144 1.00 90.00 176 VAL A N 1
ATOM 1423 C CA . VAL A 1 176 ? -3.468 10.828 12.811 1.00 90.00 176 VAL A CA 1
ATOM 1424 C C . VAL A 1 176 ? -3.079 9.696 11.858 1.00 90.00 176 VAL A C 1
ATOM 1426 O O . VAL A 1 176 ? -1.940 9.240 11.891 1.00 90.00 176 VAL A O 1
ATOM 1429 N N . LEU A 1 177 ? -3.981 9.299 10.958 1.00 89.38 177 LEU A N 1
ATOM 1430 C CA . LEU A 1 177 ? -3.711 8.304 9.923 1.00 89.38 177 LEU A CA 1
ATOM 1431 C C . LEU A 1 177 ? -2.552 8.736 9.004 1.00 89.38 177 LEU A C 1
ATOM 1433 O O . LEU A 1 177 ? -1.637 7.952 8.761 1.00 89.38 177 LEU A O 1
ATOM 1437 N N . MET A 1 178 ? -2.559 9.999 8.564 1.00 86.62 178 MET A N 1
ATOM 1438 C CA . MET A 1 178 ? -1.554 10.573 7.657 1.00 86.62 178 MET A CA 1
ATOM 1439 C C . MET A 1 178 ? -0.285 11.087 8.355 1.00 86.62 178 MET A C 1
ATOM 1441 O O . MET A 1 178 ? 0.602 11.597 7.684 1.00 86.62 178 MET A O 1
ATOM 1445 N N . ASN A 1 179 ? -0.179 11.027 9.685 1.00 79.50 179 ASN A N 1
ATOM 1446 C CA . ASN A 1 179 ? 0.982 11.570 10.407 1.00 79.50 179 ASN A CA 1
ATOM 1447 C C . ASN A 1 179 ? 2.089 10.535 10.672 1.00 79.50 179 ASN A C 1
ATOM 1449 O O . ASN A 1 179 ? 2.996 10.878 11.411 1.00 79.50 179 ASN A O 1
ATOM 1453 N N . GLU A 1 180 ? 1.963 9.302 10.154 1.00 77.00 180 GLU A N 1
ATOM 1454 C CA . GLU A 1 180 ? 2.961 8.196 10.091 1.00 77.00 180 GLU A CA 1
ATOM 1455 C C . GLU A 1 180 ? 2.254 6.827 10.144 1.00 77.00 180 GLU A C 1
ATOM 1457 O O . GLU A 1 180 ? 2.778 5.831 9.657 1.00 77.00 180 GLU A O 1
ATOM 1462 N N . SER A 1 181 ? 1.047 6.756 10.724 1.00 87.56 181 SER A N 1
ATOM 1463 C CA . SER A 1 181 ? 0.381 5.479 11.025 1.00 87.56 181 SER A CA 1
ATOM 1464 C C . SER A 1 181 ? 0.130 4.616 9.786 1.00 87.56 181 SER A C 1
ATOM 1466 O O . SER A 1 181 ? 0.374 3.411 9.837 1.00 87.56 181 SER A O 1
ATOM 1468 N N . LEU A 1 182 ? -0.330 5.224 8.686 1.00 87.19 182 LEU A N 1
ATOM 1469 C CA . LEU A 1 182 ? -0.564 4.520 7.423 1.00 87.19 182 LEU A CA 1
ATOM 1470 C C . LEU A 1 182 ? 0.741 4.038 6.777 1.00 87.19 182 LEU A C 1
ATOM 1472 O O . LEU A 1 182 ? 0.790 2.922 6.267 1.00 87.19 182 LEU A O 1
ATOM 1476 N N . VAL A 1 183 ? 1.790 4.859 6.824 1.00 82.81 183 VAL A N 1
ATOM 1477 C CA . VAL A 1 183 ? 3.111 4.531 6.267 1.00 82.81 183 VAL A CA 1
ATOM 1478 C C . VAL A 1 183 ? 3.727 3.354 7.013 1.00 82.81 183 VAL A C 1
ATOM 1480 O O . VAL A 1 183 ? 4.132 2.367 6.404 1.00 82.81 183 VAL A O 1
ATOM 1483 N N . GLU A 1 184 ? 3.720 3.402 8.345 1.00 86.31 184 GLU A N 1
ATOM 1484 C CA . GLU A 1 184 ? 4.240 2.310 9.167 1.00 86.31 184 GLU A CA 1
ATOM 1485 C C . GLU A 1 184 ? 3.432 1.023 8.992 1.00 86.31 184 GLU A C 1
ATOM 1487 O O . GLU A 1 184 ? 3.997 -0.071 8.994 1.00 86.31 184 GLU A O 1
ATOM 1492 N N . TYR A 1 185 ? 2.116 1.140 8.800 1.00 90.31 185 TYR A N 1
ATOM 1493 C CA . TYR A 1 185 ? 1.266 -0.009 8.515 1.00 90.31 185 TYR A CA 1
ATOM 1494 C C . TYR A 1 185 ? 1.633 -0.663 7.176 1.00 90.31 185 TYR A C 1
ATOM 1496 O O . TYR A 1 185 ? 1.807 -1.878 7.124 1.00 90.31 185 TYR A O 1
ATOM 1504 N N . ARG A 1 186 ? 1.836 0.131 6.119 1.00 86.38 186 ARG A N 1
ATOM 1505 C CA . ARG A 1 186 ? 2.268 -0.359 4.799 1.00 86.38 186 ARG A CA 1
ATOM 1506 C C . ARG A 1 186 ? 3.630 -1.044 4.860 1.00 86.38 186 ARG A C 1
ATOM 1508 O O . ARG A 1 186 ? 3.762 -2.196 4.451 1.00 86.38 186 ARG A O 1
ATOM 1515 N N . ASN A 1 187 ? 4.605 -0.402 5.499 1.00 83.75 187 ASN A N 1
ATOM 1516 C CA . ASN A 1 187 ? 5.929 -0.970 5.763 1.00 83.75 187 ASN A CA 1
ATOM 1517 C C . ASN A 1 187 ? 5.848 -2.300 6.538 1.00 83.75 187 ASN A C 1
ATOM 1519 O O . ASN A 1 187 ? 6.542 -3.267 6.217 1.00 83.75 187 ASN A O 1
ATOM 1523 N N . PHE A 1 188 ? 4.976 -2.378 7.548 1.00 87.19 188 PHE A N 1
ATOM 1524 C CA . PHE A 1 188 ? 4.706 -3.619 8.272 1.00 87.19 188 PHE A CA 1
ATOM 1525 C C . PHE A 1 188 ? 4.131 -4.704 7.352 1.00 87.19 188 PHE A C 1
ATOM 1527 O O . PHE A 1 188 ? 4.638 -5.827 7.353 1.00 87.19 188 PHE A O 1
ATOM 1534 N N . THR A 1 189 ? 3.125 -4.380 6.532 1.00 87.31 189 THR A N 1
ATOM 1535 C CA . THR A 1 189 ? 2.525 -5.344 5.595 1.00 87.31 189 THR A CA 1
ATOM 1536 C C . THR A 1 189 ? 3.518 -5.836 4.542 1.00 87.31 189 THR A C 1
ATOM 1538 O O . THR A 1 189 ? 3.551 -7.034 4.253 1.00 87.31 189 THR A O 1
ATOM 1541 N N . TYR A 1 190 ? 4.390 -4.958 4.039 1.00 83.56 190 TYR A N 1
ATOM 1542 C CA . TYR A 1 190 ? 5.462 -5.315 3.111 1.00 83.56 190 TYR A CA 1
ATOM 1543 C C . TYR A 1 190 ? 6.432 -6.318 3.746 1.00 83.56 190 TYR A C 1
ATOM 1545 O O . TYR A 1 190 ? 6.639 -7.420 3.234 1.00 83.56 190 TYR A O 1
ATOM 1553 N N . LYS A 1 191 ? 6.967 -5.988 4.929 1.00 82.69 191 LYS A N 1
ATOM 1554 C CA . LYS A 1 191 ? 7.899 -6.858 5.665 1.00 82.69 191 LYS A CA 1
ATOM 1555 C C . LYS A 1 191 ? 7.295 -8.215 6.000 1.00 82.69 191 LYS A C 1
ATOM 1557 O O . LYS A 1 191 ? 8.008 -9.216 5.967 1.00 82.69 191 LYS A O 1
ATOM 1562 N N . MET A 1 192 ? 6.002 -8.257 6.311 1.00 84.25 192 MET A N 1
ATOM 1563 C CA . MET A 1 192 ? 5.295 -9.506 6.580 1.00 84.25 192 MET A CA 1
ATOM 1564 C C . MET A 1 192 ? 5.137 -10.357 5.312 1.00 84.25 192 MET A C 1
ATOM 1566 O O . MET A 1 192 ? 5.301 -11.574 5.372 1.00 84.25 192 MET A O 1
ATOM 1570 N N . SER A 1 193 ? 4.873 -9.725 4.165 1.00 84.50 193 SER A N 1
ATOM 1571 C CA . SER A 1 193 ? 4.675 -10.411 2.881 1.00 84.50 193 SER A CA 1
ATOM 1572 C C . SER A 1 193 ? 5.958 -11.072 2.372 1.00 84.50 193 SER A C 1
ATOM 1574 O O . SER A 1 193 ? 5.920 -12.216 1.925 1.00 84.50 193 SER A O 1
ATOM 1576 N N . TYR A 1 194 ? 7.103 -10.396 2.513 1.00 81.81 194 TYR A N 1
ATOM 1577 C CA . TYR A 1 194 ? 8.395 -10.891 2.020 1.00 81.81 194 TYR A CA 1
ATOM 1578 C C . TYR A 1 194 ? 9.274 -11.547 3.093 1.00 81.81 194 TYR A C 1
ATOM 1580 O O . TYR A 1 194 ? 10.301 -12.143 2.784 1.00 81.81 194 TYR A O 1
ATOM 1588 N N . SER A 1 195 ? 8.881 -11.474 4.370 1.00 80.06 195 SER A N 1
ATOM 1589 C CA . SER A 1 195 ? 9.605 -12.070 5.507 1.00 80.06 195 SER A CA 1
ATOM 1590 C C . SER A 1 195 ? 11.089 -11.673 5.604 1.00 80.06 195 SER A C 1
ATOM 1592 O O . SER A 1 195 ? 11.888 -12.377 6.227 1.00 80.06 195 SER A O 1
ATOM 1594 N N . THR A 1 196 ? 11.462 -10.518 5.050 1.00 72.88 196 THR A N 1
ATOM 1595 C CA . THR A 1 196 ? 12.856 -10.050 4.927 1.00 72.88 196 THR A CA 1
ATOM 1596 C C . THR A 1 196 ? 13.528 -9.798 6.276 1.00 72.88 196 THR A C 1
ATOM 1598 O O . THR A 1 196 ? 14.746 -9.895 6.395 1.00 72.88 196 THR A O 1
ATOM 1601 N N . GLN A 1 197 ? 12.753 -9.537 7.335 1.00 75.12 197 GLN A N 1
ATOM 1602 C CA . GLN A 1 197 ? 13.292 -9.449 8.697 1.00 75.12 197 GLN A CA 1
ATOM 1603 C C . GLN A 1 197 ? 13.724 -10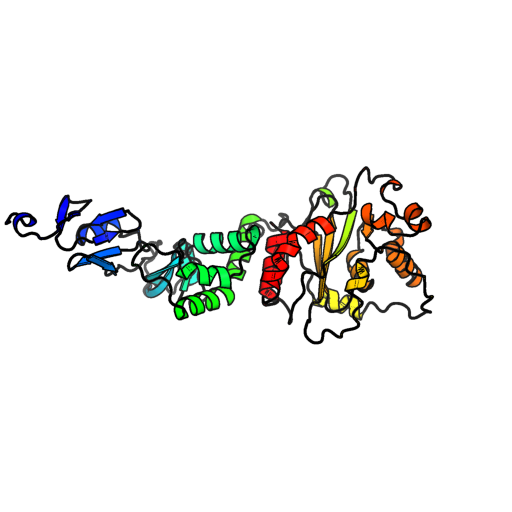.805 9.264 1.00 75.12 197 GLN A C 1
ATOM 1605 O O . GLN A 1 197 ? 14.687 -10.872 10.024 1.00 75.12 197 GLN A O 1
ATOM 1610 N N . THR A 1 198 ? 12.992 -11.877 8.951 1.00 80.94 198 THR A N 1
ATOM 1611 C CA . THR A 1 198 ? 13.298 -13.225 9.454 1.00 80.94 198 THR A CA 1
ATOM 1612 C C . THR A 1 198 ? 14.325 -13.922 8.572 1.00 80.94 198 THR A C 1
ATOM 1614 O O . THR A 1 198 ? 15.175 -14.651 9.079 1.00 80.94 198 THR A O 1
ATOM 1617 N N . PHE A 1 199 ? 14.279 -13.661 7.266 1.00 82.38 199 PHE A N 1
ATOM 1618 C CA . PHE A 1 199 ? 15.172 -14.245 6.276 1.00 82.38 199 PHE A CA 1
ATOM 1619 C C . PHE A 1 199 ? 15.775 -13.133 5.403 1.00 82.38 199 PHE A C 1
ATOM 1621 O O . PHE A 1 199 ? 15.260 -12.868 4.318 1.00 82.38 199 PHE A O 1
ATOM 1628 N N . PRO A 1 200 ? 16.867 -12.484 5.851 1.00 78.06 200 PRO A N 1
ATOM 1629 C CA . PRO A 1 200 ? 17.492 -11.373 5.124 1.00 78.06 200 PRO A CA 1
ATOM 1630 C C . PRO A 1 200 ? 18.028 -11.743 3.736 1.00 78.06 200 PRO A C 1
ATOM 1632 O O . PRO A 1 200 ? 18.249 -10.862 2.914 1.00 78.06 200 PRO A O 1
ATOM 1635 N N . ASP A 1 201 ? 18.249 -13.037 3.491 1.00 79.25 201 ASP A N 1
ATOM 1636 C CA . ASP A 1 201 ? 18.736 -13.563 2.214 1.00 79.25 201 ASP A CA 1
ATOM 1637 C C . ASP A 1 201 ? 17.609 -13.800 1.189 1.00 79.25 201 ASP A C 1
ATOM 1639 O O . ASP A 1 201 ? 17.895 -14.147 0.041 1.00 79.25 201 ASP A O 1
ATOM 1643 N N . LEU A 1 202 ? 16.335 -13.679 1.590 1.00 76.88 202 LEU A N 1
ATOM 1644 C CA . LEU A 1 202 ? 15.216 -13.754 0.651 1.00 76.88 202 LEU A CA 1
ATOM 1645 C C . LEU A 1 202 ? 15.116 -12.460 -0.154 1.00 76.88 202 LEU A C 1
ATOM 1647 O O . LEU A 1 202 ? 15.279 -11.365 0.380 1.00 76.88 202 LEU A O 1
ATOM 1651 N N . ASP A 1 203 ? 14.804 -12.620 -1.437 1.00 78.38 203 ASP A N 1
ATOM 1652 C CA . ASP A 1 203 ? 14.434 -11.510 -2.305 1.00 78.38 203 ASP A CA 1
ATOM 1653 C C . ASP A 1 203 ? 13.190 -10.810 -1.750 1.00 78.38 203 ASP A C 1
ATOM 1655 O O . ASP A 1 203 ? 12.207 -11.462 -1.387 1.00 78.38 203 ASP A O 1
ATOM 1659 N N . ASP A 1 204 ? 13.232 -9.483 -1.695 1.00 79.31 204 ASP A N 1
ATOM 1660 C CA . ASP A 1 204 ? 12.136 -8.662 -1.189 1.00 79.31 204 ASP A CA 1
ATOM 1661 C C . ASP A 1 204 ? 11.060 -8.400 -2.253 1.00 79.31 204 ASP A C 1
ATOM 1663 O O . ASP A 1 204 ? 10.207 -7.541 -2.082 1.00 79.31 204 ASP A O 1
ATOM 1667 N N . GLY A 1 205 ? 11.080 -9.163 -3.349 1.00 81.31 205 GLY A N 1
ATOM 1668 C CA . GLY A 1 205 ? 10.139 -9.042 -4.455 1.00 81.31 205 GLY A CA 1
ATOM 1669 C C . GLY A 1 205 ? 10.482 -7.930 -5.435 1.00 81.31 205 GLY A C 1
ATOM 1670 O O . GLY A 1 205 ? 9.696 -7.680 -6.345 1.00 81.31 205 GLY A O 1
ATOM 1671 N N . THR A 1 206 ? 11.638 -7.276 -5.290 1.00 81.06 206 THR A N 1
ATOM 1672 C CA . THR A 1 206 ? 12.092 -6.226 -6.213 1.00 81.06 206 THR A CA 1
ATOM 1673 C C . THR A 1 206 ? 12.936 -6.776 -7.365 1.00 81.06 206 THR A C 1
ATOM 1675 O O . THR A 1 206 ? 13.100 -6.114 -8.393 1.00 81.06 206 THR A O 1
ATOM 1678 N N . ILE A 1 207 ? 13.450 -8.009 -7.258 1.00 82.06 207 ILE A N 1
ATOM 1679 C CA . ILE A 1 207 ? 14.331 -8.597 -8.268 1.00 82.06 207 ILE A CA 1
ATOM 1680 C C . ILE A 1 207 ? 13.562 -9.568 -9.159 1.00 82.06 207 ILE A C 1
ATOM 1682 O O . ILE A 1 207 ? 13.125 -10.640 -8.757 1.00 82.06 207 ILE A O 1
ATOM 1686 N N . CYS A 1 208 ? 13.506 -9.258 -10.455 1.00 85.94 208 CYS A N 1
ATOM 1687 C CA . CYS A 1 208 ? 12.909 -10.166 -11.428 1.00 85.94 208 CYS A CA 1
ATOM 1688 C C . CYS A 1 208 ? 13.688 -11.500 -11.526 1.00 85.94 208 CYS A C 1
ATOM 1690 O O . CYS A 1 208 ? 14.814 -11.511 -12.054 1.00 85.94 208 CYS A O 1
ATOM 1692 N N . PRO A 1 209 ? 13.086 -12.656 -11.180 1.00 84.00 209 PRO A N 1
ATOM 1693 C CA . PRO A 1 209 ? 13.769 -13.947 -11.262 1.00 84.00 209 PRO A CA 1
ATOM 1694 C C . PRO A 1 209 ? 14.072 -14.356 -12.711 1.00 84.00 209 PRO A C 1
ATOM 1696 O O . PRO A 1 209 ? 15.041 -15.063 -12.967 1.00 84.00 209 PRO A O 1
ATOM 1699 N N . GLY A 1 210 ? 13.300 -13.877 -13.693 1.00 83.69 210 GLY A N 1
ATOM 1700 C CA . GLY A 1 210 ? 13.566 -14.134 -15.113 1.00 83.69 210 GLY A CA 1
ATOM 1701 C C . GLY A 1 210 ? 14.757 -13.345 -15.677 1.00 83.69 210 GLY A C 1
ATOM 1702 O O . GLY A 1 210 ? 15.394 -13.780 -16.639 1.00 83.69 210 GLY A O 1
ATOM 1703 N N . CYS A 1 211 ? 15.076 -12.183 -15.099 1.00 81.75 211 CYS A N 1
ATOM 1704 C CA . CYS A 1 211 ? 16.196 -11.343 -15.540 1.00 81.75 211 CYS A CA 1
ATOM 1705 C C . CYS A 1 211 ? 17.469 -11.544 -14.721 1.00 81.75 211 CYS A C 1
ATOM 1707 O O . CYS A 1 211 ? 18.548 -11.256 -15.233 1.00 81.75 211 CYS A O 1
ATOM 1709 N N . PHE A 1 212 ? 17.360 -12.007 -13.476 1.00 75.81 212 PHE A N 1
ATOM 1710 C CA . PHE A 1 212 ? 18.496 -12.122 -12.555 1.00 75.81 212 PHE A CA 1
ATOM 1711 C C . PHE A 1 212 ? 18.601 -13.489 -11.871 1.00 75.81 212 PHE A C 1
ATOM 1713 O O . PHE A 1 212 ? 19.508 -13.705 -11.073 1.00 75.81 212 PHE A O 1
ATOM 1720 N N . GLY A 1 213 ? 17.715 -14.429 -12.205 1.00 72.12 213 GLY A N 1
ATOM 1721 C CA . GLY A 1 213 ? 17.768 -15.791 -11.696 1.00 72.12 213 GLY A CA 1
ATOM 1722 C C . GLY A 1 213 ? 18.962 -16.598 -12.222 1.00 72.12 213 GLY A C 1
ATOM 1723 O O . GLY A 1 213 ? 19.664 -16.187 -13.152 1.00 72.12 213 GLY A O 1
ATOM 1724 N N . PRO A 1 214 ? 19.184 -17.795 -11.654 1.00 66.00 214 PRO A N 1
ATOM 1725 C CA . PRO A 1 214 ? 20.374 -18.606 -11.908 1.00 66.00 214 PRO A CA 1
ATOM 1726 C C . PRO A 1 214 ? 20.472 -19.144 -13.345 1.00 66.00 214 PRO A C 1
ATOM 1728 O O . PRO A 1 214 ? 21.539 -19.594 -13.760 1.00 66.00 214 PRO A O 1
ATOM 1731 N N . THR A 1 215 ? 19.388 -19.110 -14.127 1.00 60.59 215 THR A N 1
ATOM 1732 C CA . THR A 1 215 ? 19.346 -19.672 -15.480 1.00 60.59 215 THR A CA 1
ATOM 1733 C C . THR A 1 215 ? 19.238 -18.577 -16.541 1.00 60.59 215 THR A C 1
ATOM 1735 O O . THR A 1 215 ? 18.167 -18.020 -16.750 1.00 60.59 215 THR A O 1
ATOM 1738 N N . ASN A 1 216 ? 20.355 -18.324 -17.231 1.00 58.56 216 ASN A N 1
ATOM 1739 C CA . ASN A 1 216 ? 20.488 -17.572 -18.489 1.00 58.56 216 ASN A CA 1
ATOM 1740 C C . ASN A 1 216 ? 19.687 -16.243 -18.552 1.00 58.56 216 ASN A C 1
ATOM 1742 O O . ASN A 1 216 ? 18.668 -16.155 -19.243 1.00 58.56 216 ASN A O 1
ATOM 1746 N N . PRO A 1 217 ? 20.143 -15.200 -17.836 1.00 62.06 217 PRO A N 1
ATOM 1747 C CA . PRO A 1 217 ? 19.398 -13.960 -17.656 1.00 62.06 217 PRO A CA 1
ATOM 1748 C C . PRO A 1 217 ? 19.229 -13.190 -18.972 1.00 62.06 217 PRO A C 1
ATOM 1750 O O . PRO A 1 217 ? 20.198 -12.679 -19.536 1.00 62.06 217 PRO A O 1
ATOM 1753 N N . SER A 1 218 ? 17.990 -13.043 -19.449 1.00 64.75 218 SER A N 1
ATOM 1754 C CA . SER A 1 218 ? 17.695 -12.097 -20.533 1.00 64.75 218 SER A CA 1
ATOM 1755 C C . SER A 1 218 ? 17.435 -10.709 -19.943 1.00 64.75 218 SER A C 1
ATOM 1757 O O . SER A 1 218 ? 16.351 -10.406 -19.446 1.00 64.75 218 SER A O 1
ATOM 1759 N N . LYS A 1 219 ? 18.472 -9.867 -19.946 1.00 76.88 219 LYS A N 1
ATOM 1760 C CA . LYS A 1 219 ? 18.434 -8.505 -19.394 1.00 76.88 219 LYS A CA 1
ATOM 1761 C C . LYS A 1 219 ? 17.968 -7.515 -20.453 1.00 76.88 219 LYS A C 1
ATOM 1763 O O . LYS A 1 219 ? 18.782 -6.821 -21.060 1.00 76.88 219 LYS A O 1
ATOM 1768 N N . MET A 1 220 ? 16.663 -7.514 -20.701 1.00 86.31 220 MET A N 1
ATOM 1769 C CA . MET A 1 220 ? 16.010 -6.552 -21.582 1.00 86.31 220 MET A CA 1
ATOM 1770 C C . MET A 1 220 ? 15.132 -5.627 -20.749 1.00 86.31 220 MET A C 1
ATOM 1772 O O . MET A 1 220 ? 14.216 -6.101 -20.073 1.00 86.31 220 MET A O 1
ATOM 1776 N N . ILE A 1 221 ? 15.432 -4.333 -20.808 1.00 88.94 221 ILE A N 1
ATOM 1777 C CA . ILE A 1 221 ? 14.774 -3.290 -20.026 1.00 88.94 221 ILE A CA 1
ATOM 1778 C C . ILE A 1 221 ? 14.196 -2.245 -20.974 1.00 88.94 221 ILE A C 1
ATOM 1780 O O . ILE A 1 221 ? 14.864 -1.819 -21.914 1.00 88.94 221 ILE A O 1
ATOM 1784 N N . SER A 1 222 ? 12.961 -1.841 -20.709 1.00 91.50 222 SER A N 1
ATOM 1785 C CA . SER A 1 222 ? 12.306 -0.705 -21.355 1.00 91.50 222 SER A CA 1
ATOM 1786 C C . SER A 1 222 ? 12.412 0.507 -20.437 1.00 91.50 222 SER A C 1
ATOM 1788 O O . SER A 1 222 ? 12.239 0.357 -19.226 1.00 91.50 222 SER A O 1
ATOM 1790 N N . LEU A 1 223 ? 12.727 1.669 -21.002 1.00 90.88 223 LEU A N 1
ATOM 1791 C CA . LEU A 1 223 ? 12.889 2.936 -20.293 1.00 90.88 223 LEU A CA 1
ATOM 1792 C C . LEU A 1 223 ? 11.893 3.947 -20.839 1.00 90.88 223 LEU A C 1
ATOM 1794 O O . LEU A 1 223 ? 11.761 4.043 -22.057 1.00 90.88 223 LEU A O 1
ATOM 1798 N N . ASP A 1 224 ? 11.262 4.713 -19.957 1.00 90.31 224 ASP A N 1
ATOM 1799 C CA . ASP A 1 224 ? 10.424 5.845 -20.345 1.00 90.31 224 ASP A CA 1
ATOM 1800 C C . ASP A 1 224 ? 10.176 6.802 -19.157 1.00 90.31 224 ASP A C 1
ATOM 1802 O O . ASP A 1 224 ? 10.496 6.478 -18.005 1.00 90.31 224 ASP A O 1
ATOM 1806 N N . ALA A 1 225 ? 9.633 7.988 -19.441 1.00 87.06 225 ALA A N 1
ATOM 1807 C CA . ALA A 1 225 ? 9.225 8.989 -18.465 1.00 87.06 225 ALA A CA 1
ATOM 1808 C C . ALA A 1 225 ? 7.707 9.254 -18.509 1.00 87.06 225 ALA A C 1
ATOM 1810 O O . ALA A 1 225 ? 7.192 9.802 -19.481 1.00 87.06 225 ALA A O 1
ATOM 1811 N N . ASP A 1 226 ? 7.003 9.014 -17.399 1.00 84.88 226 ASP A N 1
ATOM 1812 C CA . ASP A 1 226 ? 5.581 9.344 -17.275 1.00 84.88 226 ASP A CA 1
ATOM 1813 C C . ASP A 1 226 ? 5.362 10.748 -16.692 1.00 84.88 226 ASP A C 1
ATOM 1815 O O . ASP A 1 226 ? 5.617 11.024 -15.514 1.00 84.88 226 ASP A O 1
ATOM 1819 N N . PHE A 1 227 ? 4.819 11.640 -17.521 1.00 81.06 227 PHE A N 1
ATOM 1820 C CA . PHE A 1 227 ? 4.480 13.024 -17.173 1.00 81.06 227 PHE A CA 1
ATOM 1821 C C . PHE A 1 227 ? 3.073 13.189 -16.577 1.00 81.06 227 PHE A C 1
ATOM 1823 O O . PHE A 1 227 ? 2.665 14.311 -16.268 1.00 81.06 227 PHE A O 1
ATOM 1830 N N . GLN A 1 228 ? 2.304 12.110 -16.405 1.00 73.00 228 GLN A N 1
ATOM 1831 C CA . GLN A 1 228 ? 1.013 12.163 -15.709 1.00 73.00 228 GLN A CA 1
ATOM 1832 C C . GLN A 1 228 ? 1.188 12.293 -14.188 1.00 73.00 228 GLN A C 1
ATOM 1834 O O . GLN A 1 228 ? 0.321 12.843 -13.505 1.00 73.00 228 GLN A O 1
ATOM 1839 N N . LEU A 1 229 ? 2.325 11.842 -13.652 1.00 70.00 229 LEU A N 1
ATOM 1840 C CA . LEU A 1 229 ? 2.619 11.778 -12.218 1.00 70.00 229 LEU A CA 1
ATOM 1841 C C . LEU A 1 229 ? 3.341 13.039 -11.696 1.00 70.00 229 LEU A C 1
ATOM 1843 O O . LEU A 1 229 ? 4.416 12.947 -11.103 1.00 70.00 229 LEU A O 1
ATOM 1847 N N . VAL A 1 230 ? 2.748 14.222 -11.887 1.00 71.25 230 VAL A N 1
ATOM 1848 C CA . VAL A 1 230 ? 3.289 15.525 -11.426 1.00 71.25 230 VAL A CA 1
ATOM 1849 C C . VAL A 1 230 ? 3.028 15.816 -9.942 1.00 71.25 230 VAL A C 1
ATOM 1851 O O . VAL A 1 230 ? 2.024 15.357 -9.393 1.00 71.25 230 VAL A O 1
ATOM 1854 N N . LYS A 1 231 ? 3.873 16.645 -9.300 1.00 64.25 231 LYS A N 1
ATOM 1855 C CA . LYS A 1 231 ? 3.716 17.020 -7.881 1.00 64.25 231 LYS A CA 1
ATOM 1856 C C . LYS A 1 231 ? 4.387 18.342 -7.438 1.00 64.25 231 LYS A C 1
ATOM 1858 O O . LYS A 1 231 ? 5.295 18.862 -8.087 1.00 64.25 231 LYS A O 1
ATOM 1863 N N . ASN A 1 232 ? 3.947 18.840 -6.271 1.00 47.28 232 ASN A N 1
ATOM 1864 C CA . ASN A 1 232 ? 4.537 19.922 -5.471 1.00 47.28 232 ASN A CA 1
ATOM 1865 C C . ASN A 1 232 ? 5.346 19.396 -4.252 1.00 47.28 232 ASN A C 1
ATOM 1867 O O . ASN A 1 232 ? 4.859 18.555 -3.495 1.00 47.28 232 ASN A O 1
ATOM 1871 N N . THR A 1 233 ? 6.533 19.967 -4.009 1.00 42.66 233 THR A N 1
ATOM 1872 C CA . THR A 1 233 ? 7.441 19.848 -2.834 1.00 42.66 233 THR A CA 1
ATOM 1873 C C . THR A 1 233 ? 8.149 18.501 -2.559 1.00 42.66 233 THR A C 1
ATOM 1875 O O . THR A 1 233 ? 7.671 17.461 -2.990 1.00 42.66 233 THR A O 1
ATOM 1878 N N . THR A 1 234 ? 9.317 18.551 -1.887 1.00 41.88 234 THR A N 1
ATOM 1879 C CA . THR A 1 234 ? 10.389 17.537 -1.576 1.00 41.88 234 THR A CA 1
ATOM 1880 C C . THR A 1 234 ? 10.233 16.841 -0.206 1.00 41.88 234 THR A C 1
ATOM 1882 O O . THR A 1 234 ? 9.615 17.470 0.643 1.00 41.88 234 THR A O 1
ATOM 1885 N N . SER A 1 235 ? 10.789 15.684 0.202 1.00 40.53 235 SER A N 1
ATOM 1886 C CA . SER A 1 235 ? 11.478 14.477 -0.330 1.00 40.53 235 SER A CA 1
ATOM 1887 C C . SER A 1 235 ? 11.378 13.409 0.802 1.00 40.53 235 SER A C 1
ATOM 1889 O O . SER A 1 235 ? 11.426 13.824 1.959 1.00 40.53 235 SER A O 1
ATOM 1891 N N . PRO A 1 236 ? 11.300 12.086 0.537 1.00 45.25 236 PRO A N 1
ATOM 1892 C CA . PRO A 1 236 ? 10.935 11.083 1.554 1.00 45.25 236 PRO A CA 1
ATOM 1893 C C . PRO A 1 236 ? 11.988 10.763 2.636 1.00 45.25 236 PRO A C 1
ATOM 1895 O O . PRO A 1 236 ? 13.180 10.940 2.411 1.00 45.25 236 PRO A O 1
ATOM 1898 N N . ASN A 1 237 ? 11.537 10.196 3.769 1.00 45.72 237 ASN A N 1
ATOM 1899 C CA . ASN A 1 237 ? 12.360 9.723 4.904 1.00 45.72 237 ASN A CA 1
ATOM 1900 C C . ASN A 1 237 ? 12.424 8.180 5.062 1.00 45.72 237 ASN A C 1
ATOM 1902 O O . ASN A 1 237 ? 12.985 7.700 6.050 1.00 45.72 237 ASN A O 1
ATOM 1906 N N . HIS A 1 238 ? 11.854 7.392 4.142 1.00 55.53 238 HIS A N 1
ATOM 1907 C CA . HIS A 1 238 ? 11.750 5.930 4.286 1.00 55.53 238 HIS A CA 1
ATOM 1908 C C . HIS A 1 238 ? 12.613 5.151 3.278 1.00 55.53 238 HIS A C 1
ATOM 1910 O O . HIS A 1 238 ? 13.126 5.693 2.298 1.00 55.53 238 HIS A O 1
ATOM 1916 N N . THR A 1 239 ? 12.838 3.868 3.577 1.00 57.75 239 THR A N 1
ATOM 1917 C CA . THR A 1 239 ? 13.527 2.918 2.696 1.00 57.75 239 THR A CA 1
ATOM 1918 C C . THR A 1 239 ? 12.655 2.629 1.485 1.00 57.75 239 THR A C 1
ATOM 1920 O O . THR A 1 239 ? 11.687 1.891 1.605 1.00 57.75 239 THR A O 1
ATOM 1923 N N . ASN A 1 240 ? 13.021 3.212 0.351 1.00 71.19 240 ASN A N 1
ATOM 1924 C CA . ASN A 1 240 ? 12.401 2.924 -0.932 1.00 71.19 240 ASN A CA 1
ATOM 1925 C C . ASN A 1 240 ? 12.858 1.550 -1.455 1.00 71.19 240 ASN A C 1
ATOM 1927 O O . ASN A 1 240 ? 14.051 1.232 -1.392 1.00 71.19 240 ASN A O 1
ATOM 1931 N N . HIS A 1 241 ? 11.924 0.772 -1.992 1.00 78.25 241 HIS A N 1
ATOM 1932 C CA . HIS A 1 241 ? 12.154 -0.539 -2.602 1.00 78.25 241 HIS A CA 1
ATOM 1933 C C . HIS A 1 241 ? 12.393 -0.451 -4.114 1.00 78.25 241 HIS A C 1
ATOM 1935 O O . HIS A 1 241 ? 13.346 -1.029 -4.632 1.00 78.25 241 HIS A O 1
ATOM 1941 N N . PHE A 1 242 ? 11.563 0.318 -4.820 1.00 83.75 242 PHE A N 1
ATOM 1942 C CA . PHE A 1 242 ? 11.647 0.496 -6.275 1.00 83.75 242 PHE A CA 1
ATOM 1943 C C . PHE A 1 242 ? 12.186 1.880 -6.656 1.00 83.75 242 PHE A C 1
ATOM 1945 O O . PHE A 1 242 ? 12.805 2.045 -7.715 1.00 83.75 242 PHE A O 1
ATOM 1952 N N . PHE A 1 243 ? 11.962 2.890 -5.807 1.00 85.81 243 PHE A N 1
ATOM 1953 C CA . PHE A 1 243 ? 12.440 4.247 -6.048 1.00 85.81 243 PHE A CA 1
ATOM 1954 C C . PHE A 1 243 ? 13.889 4.433 -5.591 1.00 85.81 243 PHE A C 1
ATOM 1956 O O . PHE A 1 243 ? 14.230 4.276 -4.423 1.00 85.81 243 PHE A O 1
ATOM 1963 N N . THR A 1 244 ? 14.768 4.875 -6.482 1.00 83.50 244 THR A N 1
ATOM 1964 C CA . THR A 1 244 ? 16.119 5.282 -6.087 1.00 83.50 244 THR A CA 1
ATOM 1965 C C . THR A 1 244 ? 16.074 6.504 -5.174 1.00 83.50 244 THR A C 1
ATOM 1967 O O . THR A 1 244 ? 15.215 7.380 -5.311 1.00 83.50 244 THR A O 1
ATOM 1970 N N . GLN A 1 245 ? 17.031 6.587 -4.249 1.00 81.88 245 GLN A N 1
ATOM 1971 C CA . GLN A 1 245 ? 17.202 7.768 -3.414 1.00 81.88 245 GLN A CA 1
ATOM 1972 C C . GLN A 1 245 ? 17.455 9.000 -4.285 1.00 81.88 245 GLN A C 1
ATOM 1974 O O . GLN A 1 245 ? 18.370 9.029 -5.109 1.00 81.88 245 GLN A O 1
ATOM 1979 N N . GLN A 1 246 ? 16.640 10.038 -4.094 1.00 82.94 246 GLN A N 1
ATOM 1980 C CA . GLN A 1 246 ? 16.669 11.213 -4.967 1.00 82.94 246 GLN A CA 1
ATOM 1981 C C . GLN A 1 246 ? 18.027 11.931 -4.935 1.00 82.94 246 GLN A C 1
ATOM 1983 O O . GLN A 1 246 ? 18.445 12.488 -5.946 1.00 82.94 246 GLN A O 1
ATOM 1988 N N . GLU A 1 247 ? 18.726 11.895 -3.799 1.00 83.12 247 GLU A N 1
ATOM 1989 C CA . GLU A 1 247 ? 20.063 12.478 -3.643 1.00 83.12 247 GLU A CA 1
ATOM 1990 C C . GLU A 1 247 ? 21.088 11.831 -4.580 1.00 83.12 247 GLU A C 1
ATOM 1992 O O . GLU A 1 247 ? 21.896 12.538 -5.173 1.00 83.12 247 GLU A O 1
ATOM 1997 N N . GLU A 1 248 ? 21.021 10.512 -4.781 1.00 83.94 248 GLU A N 1
ATOM 1998 C CA . GLU A 1 248 ? 21.930 9.783 -5.672 1.00 83.94 248 GLU A CA 1
ATOM 1999 C C . GLU A 1 248 ? 21.731 10.200 -7.134 1.00 83.94 248 GLU A C 1
ATOM 2001 O O . GLU A 1 248 ? 22.698 10.460 -7.859 1.00 83.94 248 GLU A O 1
ATOM 2006 N N . VAL A 1 249 ? 20.467 10.331 -7.548 1.00 83.38 249 VAL A N 1
ATOM 2007 C CA . VAL A 1 249 ? 20.095 10.791 -8.891 1.00 83.38 249 VAL A CA 1
ATOM 2008 C C . VAL A 1 249 ? 20.544 12.236 -9.099 1.00 83.38 249 VAL A C 1
ATOM 2010 O O . VAL A 1 249 ? 21.156 12.558 -10.119 1.00 83.38 249 VAL A O 1
ATOM 2013 N N . ASP A 1 250 ? 20.274 13.114 -8.134 1.00 84.38 250 ASP A N 1
ATOM 2014 C CA . ASP A 1 250 ? 20.644 14.527 -8.209 1.00 84.38 250 ASP A CA 1
ATOM 2015 C C . ASP A 1 250 ? 22.176 14.696 -8.265 1.00 84.38 250 ASP A C 1
ATOM 2017 O O . ASP A 1 250 ? 22.686 15.418 -9.127 1.00 84.38 250 ASP A O 1
ATOM 2021 N N . ASP A 1 251 ? 22.920 13.972 -7.425 1.00 86.56 251 ASP A N 1
ATOM 2022 C CA . ASP A 1 251 ? 24.385 13.957 -7.409 1.00 86.56 251 ASP A CA 1
ATOM 2023 C C . ASP A 1 251 ? 24.973 13.476 -8.733 1.00 86.56 251 ASP A C 1
ATOM 2025 O O . ASP A 1 251 ? 25.932 14.068 -9.249 1.00 86.56 251 ASP A O 1
ATOM 2029 N N . PHE A 1 252 ? 24.417 12.400 -9.294 1.00 86.50 252 PHE A N 1
ATOM 2030 C CA . PHE A 1 252 ? 24.818 11.909 -10.603 1.00 86.50 252 PHE A CA 1
ATOM 2031 C C . PHE A 1 252 ? 24.582 12.979 -11.667 1.00 86.50 252 PHE A C 1
ATOM 2033 O O . PHE A 1 252 ? 25.487 13.287 -12.440 1.00 86.50 252 PHE A O 1
ATOM 2040 N N . MET A 1 253 ? 23.402 13.598 -11.680 1.00 84.25 253 MET A N 1
ATOM 2041 C CA . MET A 1 253 ? 23.036 14.602 -12.678 1.00 84.25 253 MET A CA 1
ATOM 2042 C C . MET A 1 253 ? 23.858 15.890 -12.575 1.00 84.25 253 MET A C 1
ATOM 2044 O O . MET A 1 253 ? 24.085 16.538 -13.596 1.00 84.25 253 MET A O 1
ATOM 2048 N N . ILE A 1 254 ? 24.332 16.257 -11.380 1.00 85.38 254 ILE A N 1
ATOM 2049 C CA . ILE A 1 254 ? 25.268 17.374 -11.180 1.00 85.38 254 ILE A CA 1
ATOM 2050 C C . ILE A 1 254 ? 26.652 17.026 -11.740 1.00 85.38 254 ILE A C 1
ATOM 2052 O O . ILE A 1 254 ? 27.272 17.842 -12.424 1.00 85.38 254 ILE A O 1
ATOM 2056 N N . LYS A 1 255 ? 27.145 15.811 -11.467 1.00 84.56 255 LYS A N 1
ATOM 2057 C CA . LYS A 1 255 ? 28.453 15.334 -11.953 1.00 84.56 255 LYS A CA 1
ATOM 2058 C C . LYS A 1 255 ? 28.443 15.097 -13.464 1.00 84.56 255 LYS A C 1
ATOM 2060 O O . LYS A 1 255 ? 29.454 15.307 -14.136 1.00 84.56 255 LYS A O 1
ATOM 2065 N N . TYR A 1 256 ? 27.305 14.679 -14.008 1.00 82.12 256 TYR A N 1
ATOM 2066 C CA . TYR A 1 256 ? 27.128 14.371 -15.416 1.00 82.12 256 TYR A CA 1
ATOM 2067 C C . TYR A 1 256 ? 27.021 15.653 -16.256 1.00 82.12 256 TYR A C 1
ATOM 2069 O O . TYR A 1 256 ? 25.938 16.154 -16.553 1.00 82.12 256 TYR A O 1
ATOM 2077 N N . SER A 1 257 ? 28.174 16.187 -16.661 1.00 68.06 257 SER A N 1
ATOM 2078 C CA . SER A 1 25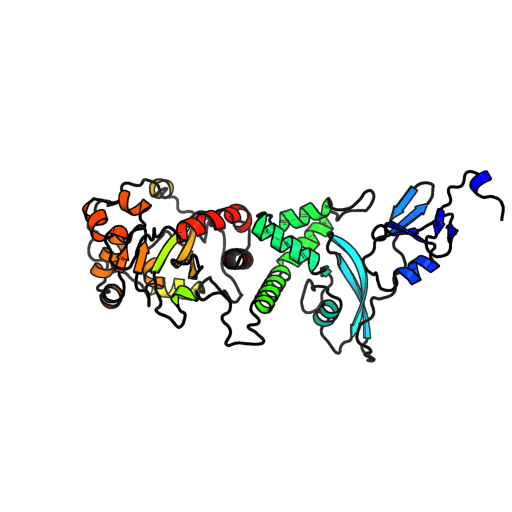7 ? 28.279 17.342 -17.560 1.00 68.06 257 SER A CA 1
ATOM 2079 C C . SER A 1 257 ? 28.520 16.882 -19.004 1.00 68.06 257 SER A C 1
ATOM 2081 O O . SER A 1 257 ? 29.633 16.460 -19.324 1.00 68.06 257 SER A O 1
ATOM 2083 N N . PRO A 1 258 ? 27.516 16.929 -19.902 1.00 63.34 258 PRO A N 1
ATOM 2084 C CA . PRO A 1 258 ? 27.724 16.564 -21.296 1.00 63.34 258 PRO A CA 1
ATOM 2085 C C . PRO A 1 258 ? 28.628 17.577 -22.014 1.00 63.34 258 PRO A C 1
ATOM 2087 O O . PRO A 1 258 ? 28.589 18.777 -21.756 1.00 63.34 258 PRO A O 1
ATOM 2090 N N . SER A 1 259 ? 29.430 17.088 -22.955 1.00 57.59 259 SER A N 1
ATOM 2091 C CA . SER A 1 259 ? 30.396 17.870 -23.728 1.00 57.59 259 SER A CA 1
ATOM 2092 C C . SER A 1 259 ? 29.703 18.956 -24.568 1.00 57.59 259 SER A C 1
ATOM 2094 O O . SER A 1 259 ? 28.956 18.643 -25.499 1.00 57.59 259 SER A O 1
ATOM 2096 N N . GLU A 1 260 ? 30.012 20.235 -24.321 1.00 46.00 260 GLU A N 1
ATOM 2097 C CA . GLU A 1 260 ? 29.445 21.419 -25.009 1.00 46.00 260 GLU A CA 1
ATOM 2098 C C . GLU A 1 260 ? 29.846 21.577 -26.498 1.00 46.00 260 GLU A C 1
ATOM 2100 O O . GLU A 1 260 ? 29.690 22.641 -27.098 1.00 46.00 260 GLU A O 1
ATOM 2105 N N . LYS A 1 261 ? 30.369 20.541 -27.163 1.00 42.59 261 LYS A N 1
ATOM 2106 C CA . LYS A 1 261 ? 30.784 20.657 -28.570 1.00 42.59 261 LYS A CA 1
ATOM 2107 C C . LYS A 1 261 ? 29.563 20.655 -29.494 1.00 42.59 261 LYS A C 1
ATOM 2109 O O . LYS A 1 261 ? 28.980 19.605 -29.718 1.00 42.59 261 LYS A O 1
ATOM 2114 N N . ASN A 1 262 ? 29.199 21.825 -30.022 1.00 37.41 262 ASN A N 1
ATOM 2115 C CA . ASN A 1 262 ? 28.283 22.100 -31.142 1.00 37.41 262 ASN A CA 1
ATOM 2116 C C . ASN A 1 262 ? 26.977 21.280 -31.191 1.00 37.41 262 ASN A C 1
ATOM 2118 O O . ASN A 1 262 ? 26.944 20.101 -31.549 1.00 37.41 262 ASN A O 1
ATOM 2122 N N . VAL A 1 263 ? 25.860 21.949 -30.902 1.00 38.44 263 VAL A N 1
ATOM 2123 C CA . VAL A 1 263 ? 24.516 21.495 -31.279 1.00 38.44 263 VAL A CA 1
ATOM 2124 C C . VAL A 1 263 ? 24.419 21.558 -32.805 1.00 38.44 263 VAL A C 1
ATOM 2126 O O . VAL A 1 263 ? 24.053 22.578 -33.382 1.00 38.44 263 VAL A O 1
ATOM 2129 N N . THR A 1 264 ? 24.784 20.480 -33.497 1.00 37.06 264 THR A N 1
ATOM 2130 C CA . THR A 1 264 ? 24.223 20.249 -34.826 1.00 37.06 264 THR A CA 1
ATOM 2131 C C . THR A 1 264 ? 22.738 19.999 -34.612 1.00 37.06 264 THR A C 1
ATOM 2133 O O . THR A 1 264 ? 22.382 19.053 -33.913 1.00 37.06 264 THR A O 1
ATOM 2136 N N . ASN A 1 265 ? 21.890 20.875 -35.157 1.00 40.72 265 ASN A N 1
ATOM 2137 C CA . ASN A 1 265 ? 20.450 20.659 -35.283 1.00 40.72 265 ASN A CA 1
ATOM 2138 C C . ASN A 1 265 ? 20.220 19.387 -36.110 1.00 40.72 265 ASN A C 1
ATOM 2140 O O . ASN A 1 265 ? 20.000 19.461 -37.321 1.00 40.72 265 ASN A O 1
ATOM 2144 N N . ASP A 1 266 ? 20.333 18.221 -35.481 1.00 44.56 266 ASP A N 1
ATOM 2145 C CA . ASP A 1 266 ? 19.881 16.984 -36.086 1.00 44.56 266 ASP A CA 1
ATOM 2146 C C . ASP A 1 266 ? 18.359 17.102 -36.132 1.00 44.56 266 ASP A C 1
ATOM 2148 O O . ASP A 1 266 ? 17.709 17.307 -35.103 1.00 44.56 266 ASP A O 1
ATOM 2152 N N . ARG A 1 267 ? 17.804 17.141 -37.347 1.00 49.78 267 ARG A N 1
ATOM 2153 C CA . ARG A 1 267 ? 16.356 17.267 -37.544 1.00 49.78 267 ARG A CA 1
ATOM 2154 C C . ARG A 1 267 ? 15.693 16.153 -36.742 1.00 49.78 267 ARG A C 1
ATOM 2156 O O . ARG A 1 267 ? 16.137 15.009 -36.849 1.00 49.78 267 ARG A O 1
ATOM 2163 N N . ASP A 1 268 ? 14.678 16.508 -35.950 1.00 55.59 268 ASP A N 1
ATOM 2164 C CA . ASP A 1 268 ? 13.893 15.555 -35.164 1.00 55.59 268 ASP A CA 1
ATOM 2165 C C . ASP A 1 268 ? 13.584 14.333 -36.046 1.00 55.59 268 ASP A C 1
ATOM 2167 O O . ASP A 1 268 ? 13.011 14.453 -37.126 1.00 55.59 268 ASP A O 1
ATOM 2171 N N . CYS A 1 269 ? 14.093 13.167 -35.644 1.00 65.12 269 CYS A N 1
ATOM 2172 C CA . CYS A 1 269 ? 14.026 11.943 -36.439 1.00 65.12 269 CYS A CA 1
ATOM 2173 C C . CYS A 1 269 ? 12.705 11.194 -36.270 1.00 65.12 269 CYS A C 1
ATOM 2175 O O . CYS A 1 269 ? 12.560 10.140 -36.883 1.00 65.12 269 CYS A O 1
ATOM 2177 N N . ASN A 1 270 ? 11.814 11.714 -35.423 1.00 55.97 270 ASN A N 1
ATOM 2178 C CA . ASN A 1 270 ? 10.540 11.133 -35.041 1.00 55.97 270 ASN A CA 1
ATOM 2179 C C . ASN A 1 270 ? 9.404 12.084 -35.457 1.00 55.97 270 ASN A C 1
ATOM 2181 O O . ASN A 1 270 ? 9.420 13.253 -35.069 1.00 55.97 270 ASN A O 1
ATOM 2185 N N . ASP A 1 271 ? 8.444 11.578 -36.232 1.00 49.56 271 ASP A N 1
ATOM 2186 C CA . ASP A 1 271 ? 7.263 12.310 -36.713 1.00 49.56 271 ASP A CA 1
ATOM 2187 C C . ASP A 1 271 ? 6.055 12.187 -35.754 1.00 49.56 271 ASP A C 1
ATOM 2189 O O . ASP A 1 271 ? 5.006 12.798 -35.984 1.00 49.56 271 ASP A O 1
ATOM 2193 N N . PHE A 1 272 ? 6.177 11.431 -34.652 1.00 46.28 272 PHE A N 1
ATOM 2194 C CA . PHE A 1 272 ? 5.120 11.325 -33.641 1.00 46.28 272 PHE A CA 1
ATOM 2195 C C . PHE A 1 272 ? 4.981 12.621 -32.824 1.00 46.28 272 PHE A C 1
ATOM 2197 O O . PHE A 1 272 ? 5.834 12.990 -32.020 1.00 46.28 272 PHE A O 1
ATOM 2204 N N . GLN A 1 273 ? 3.844 13.303 -32.983 1.00 42.03 273 GLN A N 1
ATOM 2205 C CA . GLN A 1 273 ? 3.491 14.538 -32.270 1.00 42.03 273 GLN A CA 1
ATOM 2206 C C . GLN A 1 273 ? 3.004 14.332 -30.818 1.00 42.03 273 GLN A C 1
ATOM 2208 O O . GLN A 1 273 ? 2.363 15.230 -30.268 1.00 42.03 273 GLN A O 1
ATOM 2213 N N . ALA A 1 274 ? 3.310 13.212 -30.157 1.00 41.34 274 ALA A N 1
ATOM 2214 C CA . ALA A 1 274 ? 2.976 13.033 -28.735 1.00 41.34 274 ALA A CA 1
ATOM 2215 C C . ALA A 1 274 ? 3.777 13.996 -27.825 1.00 41.34 274 ALA A C 1
ATOM 2217 O O . ALA A 1 274 ? 3.225 14.564 -26.885 1.00 41.34 274 ALA A O 1
ATOM 2218 N N . ASP A 1 275 ? 5.017 14.318 -28.209 1.00 38.16 275 ASP A N 1
ATOM 2219 C CA . ASP A 1 275 ? 5.912 15.282 -27.539 1.00 38.16 275 ASP A CA 1
ATOM 2220 C C . ASP A 1 275 ? 5.473 16.760 -27.725 1.00 38.16 275 ASP A C 1
ATOM 2222 O O . ASP A 1 275 ? 5.901 17.682 -27.026 1.00 38.16 275 ASP A O 1
ATOM 2226 N N . SER A 1 276 ? 4.560 17.038 -28.665 1.00 30.91 276 SER A N 1
ATOM 2227 C CA . SER A 1 276 ? 4.185 18.421 -29.002 1.00 30.91 276 SER A CA 1
ATOM 2228 C C . SER A 1 276 ? 3.282 19.102 -27.965 1.00 30.91 276 SER A C 1
ATOM 2230 O O . SER A 1 276 ? 3.235 20.334 -27.917 1.00 30.91 276 SER A O 1
ATOM 2232 N N . ARG A 1 277 ? 2.616 18.339 -27.084 1.00 31.56 277 ARG A N 1
ATOM 2233 C CA . ARG A 1 277 ? 1.807 18.907 -25.987 1.00 31.56 277 ARG A CA 1
ATOM 2234 C C . ARG A 1 277 ? 2.643 19.370 -24.788 1.00 31.56 277 ARG A C 1
ATOM 2236 O O . ARG A 1 277 ? 2.127 20.119 -23.965 1.00 31.56 277 ARG A O 1
ATOM 2243 N N . ILE A 1 278 ? 3.927 19.004 -24.723 1.00 37.09 278 ILE A N 1
ATOM 2244 C CA . ILE A 1 278 ? 4.830 19.317 -23.599 1.00 37.09 278 ILE A CA 1
ATOM 2245 C C . ILE A 1 278 ? 5.764 20.500 -23.926 1.00 37.09 278 ILE A C 1
ATOM 2247 O O . ILE A 1 278 ? 6.322 21.136 -23.033 1.00 37.09 278 ILE A O 1
ATOM 2251 N N . ARG A 1 279 ? 5.844 20.935 -25.193 1.00 31.03 279 ARG A N 1
ATOM 2252 C CA . ARG A 1 279 ? 6.621 22.125 -25.605 1.00 31.03 279 ARG A CA 1
ATOM 2253 C C . ARG A 1 279 ? 5.925 23.464 -25.320 1.00 31.03 279 ARG A C 1
ATOM 2255 O O . ARG A 1 279 ? 6.203 24.458 -25.995 1.00 31.03 279 ARG A O 1
ATOM 2262 N N . SER A 1 280 ? 5.061 23.557 -24.305 1.00 32.69 280 SER A N 1
ATOM 2263 C CA . SER A 1 280 ? 4.765 24.878 -23.748 1.00 32.69 280 SER A CA 1
ATOM 2264 C C . SER A 1 280 ? 5.986 25.315 -22.945 1.00 32.69 280 SER A C 1
ATOM 2266 O O . SER A 1 280 ? 6.285 24.744 -21.900 1.00 32.69 280 SER A O 1
ATOM 2268 N N . LYS A 1 281 ? 6.710 26.321 -23.448 1.00 35.78 281 LYS A N 1
ATOM 2269 C CA . LYS A 1 281 ? 7.719 27.089 -22.704 1.00 35.78 281 LYS A CA 1
ATOM 2270 C C . LYS A 1 281 ? 7.060 27.821 -21.528 1.00 35.78 281 LYS A C 1
ATOM 2272 O O . LYS A 1 281 ? 7.036 29.044 -21.491 1.00 35.78 281 LYS A O 1
ATOM 2277 N N . ASN A 1 282 ? 6.520 27.088 -20.570 1.00 36.25 282 ASN A N 1
ATOM 2278 C CA . ASN A 1 282 ? 6.078 27.627 -19.306 1.00 36.25 282 ASN A CA 1
ATOM 2279 C C . ASN A 1 282 ? 7.023 27.065 -18.260 1.00 36.25 282 ASN A C 1
ATOM 2281 O O . ASN A 1 282 ? 7.046 25.869 -17.988 1.00 36.25 282 ASN A O 1
ATOM 2285 N N . LYS A 1 283 ? 7.838 27.958 -17.692 1.00 41.66 283 LYS A N 1
ATOM 2286 C CA . LYS A 1 283 ? 8.434 27.752 -16.377 1.00 41.66 283 LYS A CA 1
ATOM 2287 C C . LYS A 1 283 ? 7.280 27.416 -15.426 1.00 41.66 283 LYS A C 1
ATOM 2289 O O . LYS A 1 283 ? 6.623 28.327 -14.931 1.00 41.66 283 LYS A O 1
ATOM 2294 N N . ASN A 1 284 ? 7.003 26.134 -15.210 1.00 45.34 284 ASN A N 1
ATOM 2295 C CA . ASN A 1 284 ? 6.102 25.685 -14.158 1.00 45.34 284 ASN A CA 1
ATOM 2296 C C . ASN A 1 284 ? 6.823 25.898 -12.826 1.00 45.34 284 ASN A C 1
ATOM 2298 O O . ASN A 1 284 ? 7.293 24.962 -12.205 1.00 45.34 284 ASN A O 1
ATOM 2302 N N . THR A 1 285 ? 6.912 27.150 -12.373 1.00 44.94 285 THR A N 1
ATOM 2303 C CA . THR A 1 285 ? 7.466 27.541 -11.064 1.00 44.94 285 THR A CA 1
ATOM 2304 C C . THR A 1 285 ? 6.648 27.022 -9.877 1.00 44.94 285 THR A C 1
ATOM 2306 O O . THR A 1 285 ? 6.913 27.412 -8.746 1.00 44.94 285 THR A O 1
ATOM 2309 N N . LYS A 1 286 ? 5.616 26.208 -10.130 1.00 51.06 286 LYS A N 1
ATOM 2310 C CA . LYS A 1 286 ? 4.703 25.671 -9.123 1.00 51.06 286 LYS A CA 1
ATOM 2311 C C . LYS A 1 286 ? 4.839 24.165 -8.900 1.00 51.06 286 LYS A C 1
ATOM 2313 O O . LYS A 1 286 ? 4.284 23.728 -7.910 1.00 51.06 286 LYS A O 1
ATOM 2318 N N . LEU A 1 287 ? 5.511 23.417 -9.786 1.00 51.09 287 LEU A N 1
ATOM 2319 C CA . LEU A 1 287 ? 5.684 21.960 -9.692 1.00 51.09 287 LEU A CA 1
ATOM 2320 C C . LEU A 1 287 ? 7.171 21.650 -9.471 1.00 51.09 287 LEU A C 1
ATOM 2322 O O . LEU A 1 287 ? 8.001 22.153 -10.230 1.00 51.09 287 LEU A O 1
ATOM 2326 N N . ASP A 1 288 ? 7.492 20.827 -8.473 1.00 59.25 288 ASP A N 1
ATOM 2327 C CA . ASP A 1 288 ? 8.874 20.421 -8.165 1.00 59.25 288 ASP A CA 1
ATOM 2328 C C . ASP A 1 288 ? 9.240 19.080 -8.812 1.00 59.25 288 ASP A C 1
ATOM 2330 O O . ASP A 1 288 ? 10.398 18.873 -9.160 1.00 59.25 288 ASP A O 1
ATOM 2334 N N . GLU A 1 289 ? 8.258 18.195 -9.018 1.00 66.12 289 GLU A N 1
ATOM 2335 C CA . GLU A 1 289 ? 8.401 16.928 -9.742 1.00 66.12 289 GLU A CA 1
ATOM 2336 C C . GLU A 1 289 ? 7.462 16.962 -10.948 1.00 66.12 289 GLU A C 1
ATOM 2338 O O . GLU A 1 289 ? 6.249 17.150 -10.815 1.00 66.12 289 GLU A O 1
ATOM 2343 N N . ILE A 1 290 ? 8.021 16.825 -12.145 1.00 76.75 290 ILE A N 1
ATOM 2344 C CA . ILE A 1 290 ? 7.274 16.975 -13.396 1.00 76.75 290 ILE A CA 1
ATOM 2345 C C . ILE A 1 290 ? 6.953 15.639 -14.072 1.00 76.75 290 ILE A C 1
ATOM 2347 O O . ILE A 1 290 ? 6.173 15.630 -15.020 1.00 76.75 290 ILE A O 1
ATOM 2351 N N . ALA A 1 291 ? 7.582 14.551 -13.623 1.00 82.38 291 ALA A N 1
ATOM 2352 C CA . ALA A 1 291 ? 7.421 13.204 -14.158 1.00 82.38 291 ALA A CA 1
ATOM 2353 C C . ALA A 1 291 ? 8.088 12.160 -13.248 1.00 82.38 291 ALA A C 1
ATOM 2355 O O . ALA A 1 291 ? 8.887 12.507 -12.372 1.00 82.38 291 ALA A O 1
ATOM 2356 N N . VAL A 1 292 ? 7.797 10.886 -13.502 1.00 86.25 292 VAL A N 1
ATOM 2357 C CA . VAL A 1 292 ? 8.542 9.732 -12.978 1.00 86.25 292 VAL A CA 1
ATOM 2358 C C . VAL A 1 292 ? 9.277 9.080 -14.137 1.00 86.25 292 VAL A C 1
ATOM 2360 O O . VAL A 1 292 ? 8.660 8.768 -15.148 1.00 86.25 292 VAL A O 1
ATOM 2363 N N . PHE A 1 293 ? 10.584 8.872 -14.001 1.00 89.25 293 PHE A N 1
ATOM 2364 C CA . PHE A 1 293 ? 11.342 8.038 -14.930 1.00 89.25 293 PHE A CA 1
ATOM 2365 C C . PHE A 1 293 ? 11.385 6.621 -14.382 1.00 89.25 293 PHE A C 1
ATOM 2367 O O . PHE A 1 293 ? 11.609 6.435 -13.183 1.00 89.25 293 PHE A O 1
ATOM 2374 N N . GLY A 1 294 ? 11.177 5.630 -15.239 1.00 90.19 294 GLY A N 1
ATOM 2375 C CA . GLY A 1 294 ? 11.103 4.241 -14.814 1.00 90.19 294 GLY A CA 1
ATOM 2376 C C . GLY A 1 294 ? 11.781 3.278 -15.757 1.00 90.19 294 GLY A C 1
ATOM 2377 O O . GLY A 1 294 ? 12.077 3.576 -16.916 1.00 90.19 294 GLY A O 1
ATOM 2378 N N . SER A 1 295 ? 12.004 2.085 -15.223 1.00 90.06 295 SER A N 1
ATOM 2379 C CA . SER A 1 295 ? 12.515 0.954 -15.969 1.00 90.06 295 SER A CA 1
ATOM 2380 C C . SER A 1 295 ? 11.731 -0.305 -15.642 1.00 90.06 295 SER A C 1
ATOM 2382 O O . SER A 1 295 ? 11.456 -0.608 -14.482 1.00 90.06 295 SER A O 1
ATOM 2384 N N . VAL A 1 296 ? 11.378 -1.049 -16.688 1.00 91.50 296 VAL A N 1
ATOM 2385 C CA . VAL A 1 296 ? 10.593 -2.284 -16.579 1.00 91.50 296 VAL A CA 1
ATOM 2386 C C . VAL A 1 296 ? 11.238 -3.352 -17.437 1.00 91.50 296 VAL A C 1
ATOM 2388 O O . VAL A 1 296 ? 11.633 -3.101 -18.580 1.00 91.50 296 VAL A O 1
ATOM 2391 N N . CYS A 1 297 ? 11.373 -4.557 -16.896 1.00 89.81 297 CYS A N 1
ATOM 2392 C CA . CYS A 1 297 ? 11.947 -5.655 -17.655 1.00 89.81 297 CYS A CA 1
ATOM 2393 C C . CYS A 1 297 ? 10.924 -6.294 -18.604 1.00 89.81 297 CYS A C 1
ATOM 2395 O O . CYS A 1 297 ? 9.716 -6.111 -18.483 1.00 89.81 297 CYS A O 1
ATOM 2397 N N . ARG A 1 298 ? 11.401 -7.122 -19.534 1.00 88.38 298 ARG A N 1
ATOM 2398 C CA . ARG A 1 298 ? 10.532 -7.863 -20.468 1.00 88.38 298 ARG A CA 1
ATOM 2399 C C . ARG A 1 298 ? 9.481 -8.771 -19.816 1.00 88.38 298 ARG A C 1
ATOM 2401 O O . ARG A 1 298 ? 8.564 -9.202 -20.502 1.00 88.38 298 ARG A O 1
ATOM 2408 N N . HIS A 1 299 ? 9.691 -9.150 -18.556 1.00 88.56 299 HIS A N 1
ATOM 2409 C CA . HIS A 1 299 ? 8.771 -9.983 -17.779 1.00 88.56 299 HIS A CA 1
ATOM 2410 C C . HIS A 1 299 ? 7.752 -9.131 -17.018 1.00 88.56 299 HIS A C 1
ATOM 2412 O O . HIS A 1 299 ? 7.097 -9.650 -16.124 1.00 88.56 299 HIS A O 1
ATOM 2418 N N . GLU A 1 300 ? 7.660 -7.838 -17.352 1.00 89.56 300 GLU A N 1
ATOM 2419 C CA . GLU A 1 300 ? 6.729 -6.878 -16.751 1.00 89.56 300 GLU A CA 1
ATOM 2420 C C . GLU A 1 300 ? 6.995 -6.644 -15.265 1.00 89.56 300 GLU A C 1
ATOM 2422 O O . GLU A 1 300 ? 6.124 -6.228 -14.516 1.00 89.56 300 GLU A O 1
ATOM 2427 N N . PHE A 1 301 ? 8.238 -6.887 -14.852 1.00 89.31 301 PHE A N 1
ATOM 2428 C CA . PHE A 1 301 ? 8.689 -6.630 -13.499 1.00 89.31 301 PHE A CA 1
ATOM 2429 C C . PHE A 1 301 ? 9.215 -5.199 -13.401 1.00 89.31 301 PHE A C 1
ATOM 2431 O O . PHE A 1 301 ? 10.116 -4.808 -14.161 1.00 89.31 301 PHE A O 1
ATOM 2438 N N . SER A 1 302 ? 8.650 -4.451 -12.459 1.00 90.19 302 SER A N 1
ATOM 2439 C CA . SER A 1 302 ? 9.135 -3.154 -11.999 1.00 90.19 302 SER A CA 1
ATOM 2440 C C . SER A 1 302 ? 10.601 -3.271 -11.581 1.00 90.19 302 SER A C 1
ATOM 2442 O O . SER A 1 302 ? 10.975 -4.220 -10.897 1.00 90.19 302 SER A O 1
ATOM 2444 N N . ASN A 1 303 ? 11.445 -2.348 -12.041 1.00 86.38 303 ASN A N 1
ATOM 2445 C CA . ASN A 1 303 ? 12.862 -2.331 -11.692 1.00 86.38 303 ASN A CA 1
ATOM 2446 C C . ASN A 1 303 ? 13.184 -1.047 -10.919 1.00 86.38 303 ASN A C 1
ATOM 2448 O O . ASN A 1 303 ? 12.847 -0.933 -9.749 1.00 86.38 303 ASN A O 1
ATOM 2452 N N . THR A 1 304 ? 13.786 -0.054 -11.566 1.00 86.56 304 THR A N 1
ATOM 2453 C CA . THR A 1 304 ? 14.241 1.177 -10.909 1.00 86.56 304 THR A CA 1
ATOM 2454 C C . THR A 1 304 ? 13.442 2.387 -11.376 1.00 86.56 304 THR A C 1
ATOM 2456 O O . THR A 1 304 ? 13.258 2.566 -12.586 1.00 86.56 304 THR A O 1
ATOM 2459 N N . PHE A 1 305 ? 13.025 3.228 -10.426 1.00 89.00 305 PHE A N 1
ATOM 2460 C CA . PHE A 1 305 ? 12.237 4.442 -10.652 1.00 89.00 305 PHE A CA 1
ATOM 2461 C C . PHE A 1 305 ? 12.836 5.643 -9.921 1.00 89.00 305 PHE A C 1
ATOM 2463 O O . PHE A 1 305 ? 13.489 5.492 -8.894 1.00 89.00 305 PHE A O 1
ATOM 2470 N N . PHE A 1 306 ? 12.615 6.854 -10.424 1.00 86.44 306 PHE A N 1
ATOM 2471 C CA . PHE A 1 306 ? 12.973 8.085 -9.713 1.00 86.44 306 PHE A CA 1
ATOM 2472 C C . PHE A 1 306 ? 12.185 9.286 -10.233 1.00 86.44 306 PHE A C 1
ATOM 2474 O O . PHE A 1 306 ? 11.677 9.294 -11.357 1.00 86.44 306 PHE A O 1
ATOM 2481 N N . ASN A 1 307 ? 12.087 10.332 -9.412 1.00 85.25 307 ASN A N 1
ATOM 2482 C CA . ASN A 1 307 ? 11.354 11.536 -9.780 1.00 85.25 307 ASN A CA 1
ATOM 2483 C C . ASN A 1 307 ? 12.213 12.470 -10.649 1.00 85.25 307 ASN A C 1
ATOM 2485 O O . ASN A 1 307 ? 13.405 12.686 -10.407 1.00 85.25 307 ASN A O 1
ATOM 2489 N N . LEU A 1 308 ? 11.582 13.079 -11.655 1.00 81.56 308 LEU A N 1
ATOM 2490 C CA . LEU A 1 308 ? 12.188 14.094 -12.511 1.00 81.56 308 LEU A CA 1
ATOM 2491 C C . LEU A 1 308 ? 11.834 15.495 -12.010 1.00 81.56 308 LEU A C 1
ATOM 2493 O O . LEU A 1 308 ? 10.675 15.903 -12.054 1.00 81.56 308 LEU A O 1
ATOM 2497 N N . LYS A 1 309 ? 12.842 16.274 -11.597 1.00 73.31 309 LYS A N 1
ATOM 2498 C CA . LYS A 1 309 ? 12.667 17.683 -11.175 1.00 73.31 309 LYS A CA 1
ATOM 2499 C C . LYS A 1 309 ? 12.690 18.689 -12.330 1.00 73.31 309 LYS A C 1
ATOM 2501 O O . LYS A 1 309 ? 12.322 19.857 -12.200 1.00 73.31 309 LYS A O 1
ATOM 2506 N N . HIS A 1 310 ? 13.171 18.252 -13.486 1.00 71.44 310 HIS A N 1
ATOM 2507 C CA . HIS A 1 310 ? 13.312 19.046 -14.700 1.00 71.44 310 HIS A CA 1
ATOM 2508 C C . HIS A 1 310 ? 12.871 18.219 -15.904 1.00 71.44 310 HIS A C 1
ATOM 2510 O O . HIS A 1 310 ? 12.683 17.013 -15.776 1.00 71.44 310 HIS A O 1
ATOM 2516 N N . GLY A 1 311 ? 12.731 18.868 -17.069 1.00 66.81 311 GLY A N 1
ATOM 2517 C CA . GLY A 1 311 ? 12.463 18.188 -18.344 1.00 66.81 311 GLY A CA 1
ATOM 2518 C C . GLY A 1 311 ? 13.364 16.972 -18.546 1.00 66.81 311 GLY A C 1
ATOM 2519 O O . GLY A 1 311 ? 14.490 16.957 -18.044 1.00 66.81 311 GLY A O 1
ATOM 2520 N N . GLU A 1 312 ? 12.886 15.982 -19.293 1.00 69.00 312 GLU A N 1
ATOM 2521 C CA . GLU A 1 312 ? 13.647 14.768 -19.577 1.00 69.00 312 GLU A CA 1
ATOM 2522 C C . GLU A 1 312 ? 15.002 15.113 -20.222 1.00 69.00 312 GLU A C 1
ATOM 2524 O O . GLU A 1 312 ? 15.094 15.689 -21.310 1.00 69.00 312 GLU A O 1
ATOM 2529 N N . ARG A 1 313 ? 16.083 14.812 -19.496 1.00 80.44 313 ARG A N 1
ATOM 2530 C CA . ARG A 1 313 ? 17.470 14.920 -19.957 1.00 80.44 313 ARG A CA 1
ATOM 2531 C C . ARG A 1 313 ? 17.996 13.514 -20.209 1.00 80.44 313 ARG A C 1
ATOM 2533 O O . ARG A 1 313 ? 17.843 12.655 -19.352 1.00 80.44 313 ARG A O 1
ATOM 2540 N N . LEU A 1 314 ? 18.748 13.321 -21.294 1.00 82.06 314 LEU A N 1
ATOM 2541 C CA . LEU A 1 314 ? 19.387 12.031 -21.609 1.00 82.06 314 LEU A CA 1
ATOM 2542 C C . LEU A 1 314 ? 20.312 11.507 -20.494 1.00 82.06 314 LEU A C 1
ATOM 2544 O O . LEU A 1 314 ? 20.579 10.313 -20.439 1.00 82.06 314 LEU A O 1
ATOM 2548 N N . GLY A 1 315 ? 20.789 12.377 -19.594 1.00 79.25 315 GLY A N 1
ATOM 2549 C CA . GLY A 1 315 ? 21.537 11.961 -18.404 1.00 79.25 315 GLY A CA 1
ATOM 2550 C C . GLY A 1 315 ? 20.757 11.000 -17.499 1.00 79.25 315 GLY A C 1
ATOM 2551 O O . GLY A 1 315 ? 21.356 10.066 -16.980 1.00 79.25 315 GLY A O 1
ATOM 2552 N N . TYR A 1 316 ? 19.432 11.154 -17.383 1.00 83.12 316 TYR A N 1
ATOM 2553 C CA . TYR A 1 316 ? 18.594 10.248 -16.589 1.00 83.12 316 TYR A CA 1
ATOM 2554 C C . TYR A 1 316 ? 18.596 8.828 -17.149 1.00 83.12 316 TYR A C 1
ATOM 2556 O O . TYR A 1 316 ? 18.730 7.869 -16.398 1.00 83.12 316 TYR A O 1
ATOM 2564 N N . SER A 1 317 ? 18.533 8.681 -18.474 1.00 81.88 317 SER A N 1
ATOM 2565 C CA . SER A 1 317 ? 18.650 7.370 -19.110 1.00 81.88 317 SER A CA 1
ATOM 2566 C C . SER A 1 317 ? 20.026 6.768 -18.824 1.00 81.88 317 SER A C 1
ATOM 2568 O O . SER A 1 317 ? 20.102 5.603 -18.467 1.00 81.88 317 SER A O 1
ATOM 2570 N N . VAL A 1 318 ? 21.104 7.564 -18.911 1.00 83.44 318 VAL A N 1
ATOM 2571 C CA . VAL A 1 318 ? 22.487 7.106 -18.664 1.00 83.44 318 VAL A CA 1
ATOM 2572 C C . VAL A 1 318 ? 22.691 6.584 -17.243 1.00 83.44 318 VAL A C 1
ATOM 2574 O O . VAL A 1 318 ? 23.413 5.603 -17.083 1.00 83.44 318 VAL A O 1
ATOM 2577 N N . PHE A 1 319 ? 22.040 7.187 -16.247 1.00 84.25 319 PHE A N 1
ATOM 2578 C CA 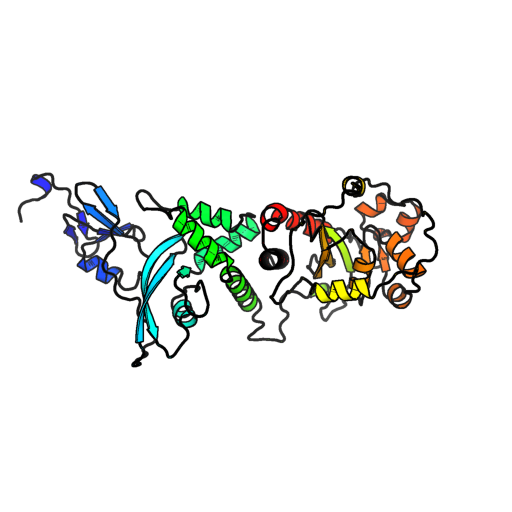. PHE A 1 319 ? 22.070 6.719 -14.858 1.00 84.25 319 PHE A CA 1
ATOM 2579 C C . PHE A 1 319 ? 21.645 5.242 -14.725 1.00 84.25 319 PHE A C 1
ATOM 2581 O O . PHE A 1 319 ? 22.246 4.501 -13.956 1.00 84.25 319 PHE A O 1
ATOM 2588 N N . LEU A 1 320 ? 20.678 4.783 -15.530 1.00 81.44 320 LEU A N 1
ATOM 2589 C CA . LEU A 1 320 ? 20.148 3.413 -15.471 1.00 81.44 320 LEU A CA 1
ATOM 2590 C C . LEU A 1 320 ? 20.888 2.386 -16.342 1.00 81.44 320 LEU A C 1
ATOM 2592 O O . LEU A 1 320 ? 20.590 1.196 -16.265 1.00 81.44 320 LEU A O 1
ATOM 2596 N N . LEU A 1 321 ? 21.827 2.801 -17.197 1.00 80.38 321 LEU A N 1
ATOM 2597 C CA . LEU A 1 321 ? 22.440 1.899 -18.188 1.00 80.38 321 LEU A CA 1
ATOM 2598 C C . LEU A 1 321 ? 23.509 0.964 -17.611 1.00 80.38 321 LEU A C 1
ATOM 2600 O O . LEU A 1 321 ? 23.986 0.073 -18.319 1.00 80.38 321 LEU A O 1
ATOM 2604 N N . GLU A 1 322 ? 23.918 1.142 -16.356 1.00 58.09 322 GLU A N 1
ATOM 2605 C CA . GLU A 1 322 ? 24.981 0.333 -15.772 1.00 58.09 322 GLU A CA 1
ATOM 2606 C C . GLU A 1 322 ? 24.490 -1.114 -15.542 1.00 58.09 322 GLU A C 1
ATOM 2608 O O . GLU A 1 322 ? 23.792 -1.396 -14.573 1.00 58.09 322 GLU A O 1
ATOM 2613 N N . LYS A 1 323 ? 24.928 -2.049 -16.412 1.00 54.16 323 LYS A N 1
ATOM 2614 C CA . LYS A 1 323 ? 24.790 -3.535 -16.336 1.00 54.16 323 LYS A CA 1
ATOM 2615 C C . LYS A 1 323 ? 23.623 -4.197 -17.101 1.00 54.16 323 LYS A C 1
ATOM 2617 O O . LYS A 1 323 ? 23.199 -5.302 -16.731 1.00 54.16 323 LYS A O 1
ATOM 2622 N N . LEU A 1 324 ? 23.136 -3.596 -18.185 1.00 67.00 324 LEU A N 1
ATOM 2623 C CA . LEU A 1 324 ? 22.012 -4.115 -18.986 1.00 67.00 324 LEU A CA 1
ATOM 2624 C C . LEU A 1 324 ? 22.455 -4.578 -20.385 1.00 67.00 324 LEU A C 1
ATOM 2626 O O . LEU A 1 324 ? 23.443 -4.077 -20.892 1.00 67.00 324 LEU A O 1
ATOM 2630 N N . LEU A 1 325 ? 21.762 -5.551 -20.996 1.00 73.19 325 LEU A N 1
ATOM 2631 C CA . LEU A 1 325 ? 22.155 -6.117 -22.303 1.00 73.19 325 LEU A CA 1
ATOM 2632 C C . LEU A 1 325 ? 21.358 -5.505 -23.462 1.00 73.19 325 LEU A C 1
ATOM 2634 O O . LEU A 1 325 ? 21.939 -5.108 -24.462 1.00 73.19 325 LEU A O 1
ATOM 2638 N N . TYR A 1 326 ? 20.034 -5.415 -23.324 1.00 86.12 326 TYR A N 1
ATOM 2639 C CA . TYR A 1 326 ? 19.144 -4.805 -24.312 1.00 86.12 326 TYR A CA 1
ATOM 2640 C C . TYR A 1 326 ? 18.345 -3.677 -23.667 1.00 86.12 326 TYR A C 1
ATOM 2642 O O . TYR A 1 326 ? 17.705 -3.880 -22.633 1.00 86.12 326 TYR A O 1
ATOM 2650 N N . ILE A 1 327 ? 18.354 -2.510 -24.300 1.00 90.38 327 ILE A N 1
ATOM 2651 C CA . ILE A 1 327 ? 17.656 -1.314 -23.837 1.00 90.38 327 ILE A CA 1
ATOM 2652 C C . ILE A 1 327 ? 16.657 -0.890 -24.898 1.00 90.38 327 ILE A C 1
ATOM 2654 O O . ILE A 1 327 ? 17.037 -0.583 -26.027 1.00 90.38 327 ILE A O 1
ATOM 2658 N N . MET A 1 328 ? 15.385 -0.856 -24.522 1.00 92.06 328 MET A N 1
ATOM 2659 C CA . MET A 1 328 ? 14.302 -0.360 -25.359 1.00 92.06 328 MET A CA 1
ATOM 2660 C C . MET A 1 328 ? 13.935 1.042 -24.893 1.00 92.06 328 MET A C 1
ATOM 2662 O O . MET A 1 328 ? 13.576 1.237 -23.735 1.00 92.06 328 MET A O 1
ATOM 2666 N N . TYR A 1 329 ? 14.091 2.022 -25.776 1.00 92.44 329 TYR A N 1
ATOM 2667 C CA . TYR A 1 329 ? 13.822 3.418 -25.462 1.00 92.44 329 TYR A CA 1
ATOM 2668 C C . TYR A 1 329 ? 13.374 4.173 -26.708 1.00 92.44 329 TYR A C 1
ATOM 2670 O O . TYR A 1 329 ? 13.993 4.079 -27.771 1.00 92.44 329 TYR A O 1
ATOM 2678 N N . ASP A 1 330 ? 12.335 4.981 -26.564 1.00 89.56 330 ASP A N 1
ATOM 2679 C CA . ASP A 1 330 ? 11.734 5.781 -27.631 1.00 89.56 330 ASP A CA 1
ATOM 2680 C C . ASP A 1 330 ? 12.720 6.640 -28.405 1.00 89.56 330 ASP A C 1
ATOM 2682 O O . ASP A 1 330 ? 12.618 6.811 -29.624 1.00 89.56 330 ASP A O 1
ATOM 2686 N N . ILE A 1 331 ? 13.704 7.173 -27.689 1.00 88.06 331 ILE A N 1
ATOM 2687 C CA . ILE A 1 331 ? 14.747 8.027 -28.240 1.00 88.06 331 ILE A CA 1
ATOM 2688 C C . ILE A 1 331 ? 16.117 7.343 -28.212 1.00 88.06 331 ILE A C 1
ATOM 2690 O O . ILE A 1 331 ? 17.144 8.024 -28.182 1.00 88.06 331 ILE A O 1
ATOM 2694 N N . ALA A 1 332 ? 16.158 6.007 -28.300 1.00 91.25 332 ALA A N 1
ATOM 2695 C CA . ALA A 1 332 ? 17.389 5.211 -28.341 1.00 91.25 332 ALA A CA 1
ATOM 2696 C C . ALA A 1 332 ? 18.411 5.725 -29.370 1.00 91.25 332 ALA A C 1
ATOM 2698 O O . ALA A 1 332 ? 19.602 5.793 -29.080 1.00 91.25 332 ALA A O 1
ATOM 2699 N N . CYS A 1 333 ? 17.965 6.190 -30.540 1.00 90.44 333 CYS A N 1
ATOM 2700 C CA . CYS A 1 333 ? 18.852 6.766 -31.554 1.00 90.44 333 CYS A CA 1
ATOM 2701 C C . CYS A 1 333 ? 19.509 8.092 -31.121 1.00 90.44 333 CYS A C 1
ATOM 2703 O O . CYS A 1 333 ? 20.660 8.373 -31.475 1.00 90.44 333 CYS A O 1
ATOM 2705 N N . LYS A 1 334 ? 18.791 8.918 -30.344 1.00 89.31 334 LYS A N 1
ATOM 2706 C CA . LYS A 1 334 ? 19.324 10.156 -29.755 1.00 89.31 334 LYS A CA 1
ATOM 2707 C C . LYS A 1 334 ? 20.274 9.816 -28.605 1.00 89.31 334 LYS A C 1
ATOM 2709 O O . LYS A 1 334 ? 21.336 10.428 -28.509 1.00 89.31 334 LYS A O 1
ATOM 2714 N N . LEU A 1 335 ? 19.933 8.812 -27.794 1.00 89.25 335 LEU A N 1
ATOM 2715 C CA . LEU A 1 335 ? 20.785 8.308 -26.717 1.00 89.25 335 LEU A CA 1
ATOM 2716 C C . LEU A 1 335 ? 22.108 7.742 -27.254 1.00 89.25 335 LEU A C 1
ATOM 2718 O O . LEU A 1 335 ? 23.164 8.115 -26.754 1.00 89.25 335 LEU A O 1
ATOM 2722 N N . GLU A 1 336 ? 22.083 6.929 -28.314 1.00 91.31 336 GLU A N 1
ATOM 2723 C CA . GLU A 1 336 ? 23.301 6.390 -28.931 1.00 91.31 336 GLU A CA 1
ATOM 2724 C C . GLU A 1 336 ? 24.208 7.520 -29.446 1.00 91.31 336 GLU A C 1
ATOM 2726 O O . GLU A 1 336 ? 25.409 7.554 -29.168 1.00 91.31 336 GLU A O 1
ATOM 2731 N N . SER A 1 337 ? 23.619 8.497 -30.144 1.00 88.75 337 SER A N 1
ATOM 2732 C CA . SER A 1 337 ? 24.336 9.675 -30.648 1.00 88.75 337 SER A CA 1
ATOM 2733 C C . SER A 1 337 ? 24.964 10.488 -29.512 1.00 88.75 337 SER A C 1
ATOM 2735 O O . SER A 1 337 ? 26.107 10.938 -29.616 1.00 88.75 337 SER A O 1
ATOM 2737 N N . HIS A 1 338 ? 24.241 10.646 -28.402 1.00 87.50 338 HIS A N 1
ATOM 2738 C CA . HIS A 1 338 ? 24.716 11.323 -27.199 1.00 87.50 338 HIS A CA 1
ATOM 2739 C C . HIS A 1 338 ? 25.860 10.567 -26.518 1.00 87.50 338 HIS A C 1
ATOM 2741 O O . HIS A 1 338 ? 26.869 11.181 -26.177 1.00 87.50 338 HIS A O 1
ATOM 2747 N N . LEU A 1 339 ? 25.757 9.246 -26.363 1.00 89.56 339 LEU A N 1
ATOM 2748 C CA . LEU A 1 339 ? 26.818 8.418 -25.784 1.00 89.56 339 LEU A CA 1
ATOM 2749 C C . LEU A 1 339 ? 28.092 8.452 -26.637 1.00 89.56 339 LEU A C 1
ATOM 2751 O O . LEU A 1 339 ? 29.179 8.647 -26.095 1.00 89.56 339 LEU A O 1
ATOM 2755 N N . LYS A 1 340 ? 27.964 8.356 -27.970 1.00 90.44 340 LYS A N 1
ATOM 2756 C CA . LYS A 1 340 ? 29.091 8.481 -28.913 1.00 90.44 340 LYS A CA 1
ATOM 2757 C C . LYS A 1 340 ? 29.768 9.844 -28.792 1.00 90.44 340 LYS A C 1
ATOM 2759 O O . LYS A 1 340 ? 30.990 9.925 -28.714 1.00 90.44 340 LYS A O 1
ATOM 2764 N N . LYS A 1 341 ? 28.975 10.918 -28.735 1.00 88.56 341 LYS A N 1
ATOM 2765 C CA . LYS A 1 341 ? 29.468 12.296 -28.601 1.00 88.56 341 LYS A CA 1
ATOM 2766 C C . LYS A 1 341 ? 30.214 12.543 -27.287 1.00 88.56 341 LYS A C 1
ATOM 2768 O O . LYS A 1 341 ? 31.128 13.359 -27.262 1.00 88.56 341 LYS A O 1
ATOM 2773 N N . ASN A 1 342 ? 29.810 11.866 -26.216 1.00 85.44 342 ASN A N 1
ATOM 2774 C CA . ASN A 1 342 ? 30.419 11.979 -24.892 1.00 85.44 342 ASN A CA 1
ATOM 2775 C C . ASN A 1 342 ? 31.451 10.877 -24.611 1.00 85.44 342 ASN A C 1
ATOM 2777 O O . ASN A 1 342 ? 31.785 10.654 -23.452 1.00 85.44 342 ASN A O 1
ATOM 2781 N N . GLU A 1 343 ? 31.928 10.182 -25.650 1.00 88.19 343 GLU A N 1
ATOM 2782 C CA . GLU A 1 343 ? 32.993 9.173 -25.561 1.00 88.19 343 GLU A CA 1
ATOM 2783 C C . GLU A 1 343 ? 32.692 8.047 -24.547 1.00 88.19 343 GLU A C 1
ATOM 2785 O O . GLU A 1 343 ? 33.595 7.435 -23.981 1.00 88.19 343 GLU A O 1
ATOM 2790 N N . ARG A 1 344 ? 31.405 7.717 -24.349 1.00 86.94 344 ARG A N 1
ATOM 2791 C CA . ARG A 1 344 ? 30.943 6.646 -23.447 1.00 86.94 344 ARG A CA 1
ATOM 2792 C C . ARG A 1 344 ? 30.960 5.269 -24.113 1.00 86.94 344 ARG A C 1
ATOM 2794 O O . ARG A 1 344 ? 29.955 4.556 -24.154 1.00 86.94 344 ARG A O 1
ATOM 2801 N N . SER A 1 345 ? 32.109 4.892 -24.676 1.00 86.44 345 SER A N 1
ATOM 2802 C CA . SER A 1 345 ? 32.305 3.554 -25.257 1.00 86.44 345 SER A CA 1
ATOM 2803 C C . SER A 1 345 ? 32.244 2.443 -24.207 1.00 86.44 345 SER A C 1
ATOM 2805 O O . SER A 1 345 ? 31.910 1.310 -24.532 1.00 86.44 345 SER A O 1
ATOM 2807 N N . ASP A 1 346 ? 32.545 2.773 -22.949 1.00 87.38 346 ASP A N 1
ATOM 2808 C CA . ASP A 1 346 ? 32.380 1.887 -21.798 1.00 87.38 346 ASP A CA 1
ATOM 2809 C C . ASP A 1 346 ? 30.942 1.364 -21.683 1.00 87.38 346 ASP A C 1
ATOM 2811 O O . ASP A 1 346 ? 30.761 0.171 -21.460 1.00 87.38 346 ASP A O 1
ATOM 2815 N N . ILE A 1 347 ? 29.938 2.219 -21.914 1.00 86.56 347 ILE A N 1
ATOM 2816 C CA . ILE A 1 347 ? 28.521 1.827 -21.933 1.00 86.56 347 ILE A CA 1
ATOM 2817 C C . ILE A 1 347 ? 28.150 1.182 -23.270 1.00 86.56 347 ILE A C 1
ATOM 2819 O O . ILE A 1 347 ? 27.565 0.103 -23.286 1.00 86.56 347 ILE A O 1
ATOM 2823 N N . LEU A 1 348 ? 28.482 1.827 -24.396 1.00 87.69 348 LEU A N 1
ATOM 2824 C CA . LEU A 1 348 ? 28.039 1.382 -25.728 1.00 87.69 348 LEU A CA 1
ATOM 2825 C C . LEU A 1 348 ? 28.487 -0.042 -26.074 1.00 87.69 348 LEU A C 1
ATOM 2827 O O . LEU A 1 348 ? 27.789 -0.737 -26.798 1.00 87.69 348 LEU A O 1
ATOM 2831 N N . ASN A 1 349 ? 29.629 -0.488 -25.550 1.00 87.31 349 ASN A N 1
ATOM 2832 C CA . ASN A 1 349 ? 30.126 -1.842 -25.789 1.00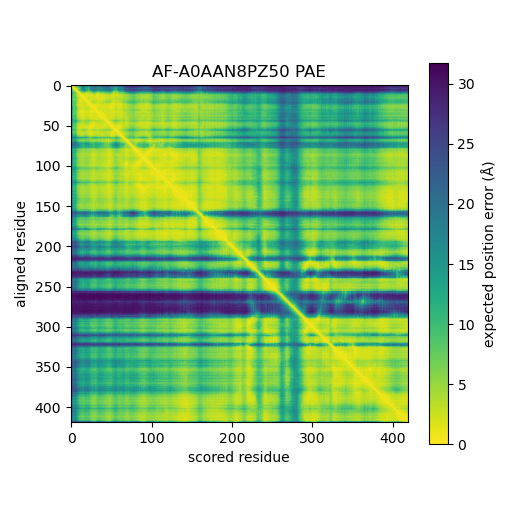 87.31 349 ASN A CA 1
ATOM 2833 C C . ASN A 1 349 ? 29.388 -2.921 -24.975 1.00 87.31 349 ASN A C 1
ATOM 2835 O O . ASN A 1 349 ? 29.619 -4.107 -25.202 1.00 87.31 349 ASN A O 1
ATOM 2839 N N . GLN A 1 350 ? 28.558 -2.529 -24.006 1.00 85.25 350 GLN A N 1
ATOM 2840 C CA . GLN A 1 350 ? 27.850 -3.442 -23.103 1.00 85.25 350 GLN A CA 1
ATOM 2841 C C . GLN A 1 350 ? 26.351 -3.543 -23.404 1.00 85.25 350 GLN A C 1
ATOM 2843 O O . GLN A 1 350 ? 25.724 -4.502 -22.958 1.00 85.25 350 GLN A O 1
ATOM 2848 N N . ILE A 1 351 ? 25.792 -2.585 -24.151 1.00 88.75 351 ILE A N 1
ATOM 2849 C CA . ILE A 1 351 ? 24.352 -2.469 -24.393 1.00 88.75 351 ILE A CA 1
ATOM 2850 C C . ILE A 1 351 ? 24.025 -2.533 -25.886 1.00 88.75 351 ILE A C 1
ATOM 2852 O O . ILE A 1 351 ? 24.752 -1.999 -26.719 1.00 88.75 351 ILE A O 1
ATOM 2856 N N . GLU A 1 352 ? 22.869 -3.097 -26.212 1.00 90.69 352 GLU A N 1
ATOM 2857 C CA . GLU A 1 352 ? 22.211 -2.935 -27.505 1.00 90.69 352 GLU A CA 1
ATOM 2858 C C . GLU 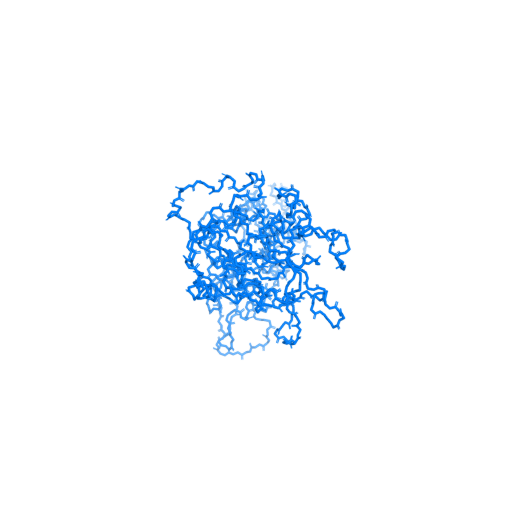A 1 352 ? 21.008 -2.000 -27.336 1.00 90.69 352 GLU A C 1
ATOM 2860 O O . GLU A 1 352 ? 20.116 -2.255 -26.522 1.00 90.69 352 GLU A O 1
ATOM 2865 N N . LEU A 1 353 ? 20.986 -0.912 -28.104 1.00 93.25 353 LEU A N 1
ATOM 2866 C CA . LEU A 1 353 ? 19.927 0.094 -28.067 1.00 93.25 353 LEU A CA 1
ATOM 2867 C C . LEU A 1 353 ? 18.884 -0.198 -29.143 1.00 93.25 353 LEU A C 1
ATOM 2869 O O . LEU A 1 353 ? 19.220 -0.399 -30.305 1.00 93.25 353 LEU A O 1
ATOM 2873 N N . LEU A 1 354 ? 17.611 -0.191 -28.764 1.00 94.44 354 LEU A N 1
ATOM 2874 C CA . LEU A 1 354 ? 16.478 -0.515 -29.628 1.00 94.44 354 LEU A CA 1
ATOM 2875 C C . LEU A 1 354 ? 15.308 0.425 -29.341 1.00 94.44 354 LEU A C 1
ATOM 2877 O O . LEU A 1 354 ? 15.227 1.018 -28.269 1.00 94.44 354 LEU A O 1
ATOM 2881 N N . ILE A 1 355 ? 14.385 0.545 -30.292 1.00 94.38 3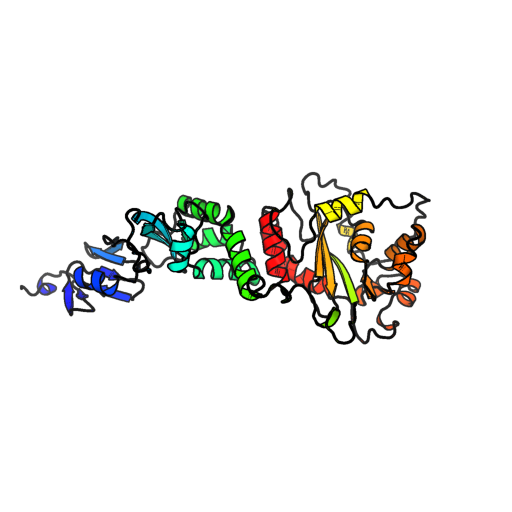55 ILE A N 1
ATOM 2882 C CA . ILE A 1 355 ? 13.169 1.357 -30.142 1.00 94.38 355 ILE A CA 1
ATOM 2883 C C . ILE A 1 355 ? 11.967 0.405 -30.050 1.00 94.38 355 ILE A C 1
ATOM 2885 O O . ILE A 1 355 ? 11.877 -0.484 -30.902 1.00 94.38 355 ILE A O 1
ATOM 2889 N N . PRO A 1 356 ? 11.048 0.560 -29.073 1.00 93.88 356 PRO A N 1
ATOM 2890 C CA . PRO A 1 356 ? 9.810 -0.219 -29.007 1.00 93.88 356 PRO A CA 1
ATOM 2891 C C . PRO A 1 356 ? 9.068 -0.257 -30.344 1.00 93.88 356 PRO A C 1
ATOM 2893 O O . PRO A 1 356 ? 9.134 0.687 -31.136 1.00 93.88 356 PRO A O 1
ATOM 2896 N N . ILE A 1 357 ? 8.415 -1.381 -30.651 1.00 92.00 357 ILE A N 1
ATOM 2897 C CA . ILE A 1 357 ? 7.911 -1.662 -32.004 1.00 92.00 357 ILE A CA 1
ATOM 2898 C C . ILE A 1 357 ? 6.967 -0.566 -32.490 1.00 92.00 357 ILE A C 1
ATOM 2900 O O . ILE A 1 357 ? 7.077 -0.159 -33.649 1.00 92.00 357 ILE A O 1
ATOM 2904 N N . PHE A 1 358 ? 6.051 -0.097 -31.639 1.00 90.81 358 PHE A N 1
ATOM 2905 C CA . PHE A 1 358 ? 5.088 0.922 -32.035 1.00 90.81 358 PHE A CA 1
ATOM 2906 C C . PHE A 1 358 ? 5.791 2.251 -32.328 1.00 90.81 358 PHE A C 1
ATOM 2908 O O . PHE A 1 358 ? 5.607 2.839 -33.399 1.00 90.81 358 PHE A O 1
ATOM 2915 N N . HIS A 1 359 ? 6.681 2.658 -31.427 1.00 90.12 359 HIS A N 1
ATOM 2916 C CA . HIS A 1 359 ? 7.437 3.904 -31.514 1.00 90.12 359 HIS A CA 1
ATOM 2917 C C . HIS A 1 359 ? 8.414 3.902 -32.693 1.00 90.12 359 HIS A C 1
ATOM 2919 O O . HIS A 1 359 ? 8.621 4.932 -33.334 1.00 90.12 359 HIS A O 1
ATOM 2925 N N . CYS A 1 360 ? 8.957 2.737 -33.059 1.00 90.44 360 CYS A N 1
ATOM 2926 C CA . CYS A 1 360 ? 9.905 2.576 -34.157 1.00 90.44 360 CYS A CA 1
ATOM 2927 C C . CYS A 1 360 ? 9.341 3.109 -35.483 1.00 90.44 360 CYS A C 1
ATOM 2929 O O . CYS A 1 360 ? 10.052 3.801 -36.213 1.00 90.44 360 CYS A O 1
ATOM 2931 N N . TYR A 1 361 ? 8.054 2.879 -35.767 1.00 88.88 361 TYR A N 1
ATOM 2932 C CA . TYR A 1 361 ? 7.400 3.372 -36.986 1.00 88.88 361 TYR A CA 1
ATOM 2933 C C . TYR A 1 361 ? 7.331 4.901 -37.080 1.00 88.88 361 TYR A C 1
ATOM 2935 O O . TYR A 1 361 ? 7.244 5.428 -38.189 1.00 88.88 361 TYR A O 1
ATOM 2943 N N . GLY A 1 362 ? 7.399 5.610 -35.949 1.00 87.25 362 GLY A N 1
ATOM 2944 C CA . GLY A 1 362 ? 7.474 7.070 -35.909 1.00 87.25 362 GLY A CA 1
ATOM 2945 C C . GLY A 1 362 ? 8.822 7.624 -36.364 1.00 87.25 362 GLY A C 1
ATOM 2946 O O . GLY A 1 362 ? 8.910 8.790 -36.743 1.00 87.25 362 GLY A O 1
ATOM 2947 N N . HIS A 1 363 ? 9.877 6.803 -36.372 1.00 90.44 363 HIS A N 1
ATOM 2948 C CA . HIS A 1 363 ? 11.216 7.249 -36.742 1.00 90.44 363 HIS A CA 1
ATOM 2949 C C . HIS A 1 363 ? 11.494 7.170 -38.246 1.00 90.44 363 HIS A C 1
ATOM 2951 O O . HIS A 1 363 ? 10.895 6.382 -38.975 1.00 90.44 363 HIS A O 1
ATOM 2957 N N . LYS A 1 364 ? 12.492 7.926 -38.719 1.00 90.88 364 LYS A N 1
ATOM 2958 C CA . LYS A 1 364 ? 13.014 7.828 -40.095 1.00 90.88 364 LYS A CA 1
ATOM 2959 C C . LYS A 1 364 ? 13.409 6.391 -40.466 1.00 90.88 364 LYS A C 1
ATOM 2961 O O . LYS A 1 364 ? 13.901 5.633 -39.630 1.00 90.88 364 LYS A O 1
ATOM 2966 N N . LEU A 1 365 ? 13.312 6.047 -41.754 1.00 91.44 365 LEU A N 1
ATOM 2967 C CA . LEU A 1 365 ? 13.592 4.695 -42.263 1.00 91.44 365 LEU A CA 1
ATOM 2968 C C . LEU A 1 365 ? 14.960 4.138 -41.827 1.00 91.44 365 LEU A C 1
ATOM 2970 O O . LEU A 1 365 ? 15.070 2.956 -41.520 1.00 91.44 365 LEU A O 1
ATOM 2974 N N . SER A 1 366 ? 16.007 4.967 -41.760 1.00 93.12 366 SER A N 1
ATOM 2975 C CA . SER A 1 366 ? 17.318 4.496 -41.294 1.00 93.12 366 SER A CA 1
ATOM 2976 C C . SER A 1 366 ? 17.301 4.061 -39.827 1.00 93.12 366 SER A C 1
ATOM 2978 O O . SER A 1 366 ? 17.905 3.043 -39.500 1.00 93.12 366 SER A O 1
ATOM 2980 N N . CYS A 1 367 ? 16.559 4.756 -38.961 1.00 92.12 367 CYS A N 1
ATOM 2981 C CA . CYS A 1 367 ? 16.349 4.329 -37.579 1.00 92.12 367 CYS A CA 1
ATOM 2982 C C . CYS A 1 367 ? 15.502 3.052 -37.510 1.00 92.12 367 CYS A C 1
ATOM 2984 O O . CYS A 1 367 ? 15.846 2.147 -36.761 1.00 92.12 367 CYS A O 1
ATOM 2986 N N . GLN A 1 368 ? 14.456 2.933 -38.335 1.00 92.69 368 GLN A N 1
ATOM 2987 C CA . GLN A 1 368 ? 13.643 1.710 -38.418 1.00 92.69 368 GLN A CA 1
ATOM 2988 C C . GLN A 1 368 ? 14.436 0.484 -38.877 1.00 92.69 368 GLN A C 1
ATOM 2990 O O . GLN A 1 368 ? 14.092 -0.649 -38.568 1.00 92.69 368 GLN A O 1
ATOM 2995 N N . ILE A 1 369 ? 15.493 0.676 -39.657 1.00 92.25 369 ILE A N 1
ATOM 2996 C CA . ILE A 1 369 ? 16.369 -0.420 -40.062 1.00 92.25 369 ILE A CA 1
ATOM 2997 C C . ILE A 1 369 ? 17.304 -0.773 -38.901 1.00 92.25 369 ILE A C 1
ATOM 2999 O O . ILE A 1 369 ? 17.430 -1.948 -38.570 1.00 92.25 369 ILE A O 1
ATOM 3003 N N . VAL A 1 370 ? 17.942 0.214 -38.273 1.00 93.25 370 VAL A N 1
ATOM 3004 C CA . VAL A 1 370 ? 18.981 -0.025 -37.257 1.00 93.25 370 VAL A CA 1
ATOM 3005 C C . VAL A 1 370 ? 18.403 -0.490 -35.918 1.00 93.25 370 VAL A C 1
ATOM 3007 O O . VAL A 1 370 ? 18.871 -1.482 -35.381 1.00 93.25 370 VAL A O 1
ATOM 3010 N N . TYR A 1 371 ? 17.372 0.181 -35.405 1.00 94.25 371 TYR A N 1
ATOM 3011 C CA . TYR A 1 371 ? 16.907 0.022 -34.020 1.00 94.25 371 TYR A CA 1
ATOM 3012 C C . TYR A 1 371 ? 15.654 -0.851 -33.870 1.00 94.25 371 TYR A C 1
ATOM 3014 O O . TYR A 1 371 ? 15.076 -0.912 -32.785 1.00 94.25 371 TYR A O 1
ATOM 3022 N N . ASN A 1 372 ? 15.177 -1.482 -34.947 1.00 92.75 372 ASN A N 1
ATOM 3023 C CA . ASN A 1 372 ? 13.937 -2.253 -34.896 1.00 92.75 372 ASN A CA 1
ATOM 3024 C C . ASN A 1 372 ? 14.151 -3.620 -34.221 1.00 92.75 372 ASN A C 1
ATOM 3026 O O . ASN A 1 372 ? 14.904 -4.444 -34.753 1.00 92.75 372 ASN A O 1
ATOM 3030 N N . PRO A 1 373 ? 13.423 -3.923 -33.131 1.00 91.81 373 PRO A N 1
ATOM 3031 C CA . PRO A 1 373 ? 13.591 -5.156 -32.363 1.00 91.81 373 PRO A CA 1
ATOM 3032 C C . PRO A 1 373 ? 13.349 -6.421 -33.192 1.00 91.81 373 PRO A C 1
ATOM 3034 O O . PRO A 1 373 ? 13.986 -7.444 -32.964 1.00 91.81 373 PRO A O 1
ATOM 3037 N N . ARG A 1 374 ? 12.479 -6.358 -34.213 1.00 91.06 374 ARG A N 1
ATOM 3038 C CA . ARG A 1 374 ? 12.192 -7.484 -35.125 1.00 91.06 374 ARG A CA 1
ATOM 3039 C C . ARG A 1 374 ? 13.397 -7.901 -35.959 1.00 91.06 374 ARG A C 1
ATOM 3041 O O . ARG A 1 374 ? 13.403 -8.996 -36.515 1.00 91.06 374 ARG A O 1
ATOM 3048 N N . ARG A 1 375 ? 14.379 -7.013 -36.101 1.00 89.88 375 ARG A N 1
ATOM 3049 C CA . ARG A 1 375 ? 15.603 -7.255 -36.867 1.00 89.88 375 ARG A CA 1
ATOM 3050 C C . ARG A 1 375 ? 16.759 -7.698 -35.973 1.00 89.88 375 ARG A C 1
ATOM 3052 O O . ARG A 1 375 ? 17.796 -8.062 -36.520 1.00 89.88 375 ARG A O 1
ATOM 3059 N N . GLN A 1 376 ? 16.571 -7.713 -34.650 1.00 89.00 376 GLN A N 1
ATOM 3060 C CA . GLN A 1 376 ? 17.604 -8.094 -33.697 1.00 89.00 376 GLN A CA 1
ATOM 3061 C C . GLN A 1 376 ? 17.499 -9.581 -33.321 1.00 89.00 376 GLN A C 1
ATOM 3063 O O . GLN A 1 376 ? 16.487 -10.018 -32.756 1.00 89.00 376 GLN A O 1
ATOM 3068 N N . PRO A 1 377 ? 18.536 -10.391 -33.608 1.00 86.00 377 PRO A N 1
ATOM 3069 C CA . PRO A 1 377 ? 18.572 -11.785 -33.186 1.00 86.00 377 PRO A CA 1
ATOM 3070 C C . PRO A 1 377 ? 18.451 -11.924 -31.664 1.00 86.00 377 PRO A C 1
ATOM 3072 O O . PRO A 1 377 ? 19.054 -11.173 -30.908 1.00 86.00 377 PRO A O 1
ATOM 3075 N N . GLY A 1 378 ? 17.690 -12.920 -31.210 1.00 83.06 378 GLY A N 1
ATOM 3076 C CA . GLY A 1 378 ? 17.552 -13.239 -29.783 1.00 83.06 378 GLY A CA 1
ATOM 3077 C C . GLY A 1 378 ? 16.387 -12.559 -29.054 1.00 83.06 378 GLY A C 1
ATOM 3078 O O . GLY A 1 378 ? 16.078 -12.966 -27.937 1.00 83.06 378 GLY A O 1
ATOM 3079 N N . LEU A 1 379 ? 15.678 -11.606 -29.676 1.00 82.88 379 LEU A N 1
ATOM 3080 C CA . LEU A 1 379 ? 14.535 -10.924 -29.038 1.00 82.88 379 LEU A CA 1
ATOM 3081 C C . LEU A 1 379 ? 13.172 -11.573 -29.283 1.00 82.88 379 LEU A C 1
ATOM 3083 O O . LEU A 1 379 ? 12.193 -11.239 -28.609 1.00 82.88 379 LEU A O 1
ATOM 3087 N N . GLY A 1 380 ? 13.089 -12.524 -30.214 1.00 86.06 380 GLY A N 1
ATOM 3088 C CA . GLY A 1 380 ? 11.839 -13.207 -30.537 1.00 86.06 380 GLY A CA 1
ATOM 3089 C C . GLY A 1 380 ? 10.753 -12.223 -30.977 1.00 86.06 380 GLY A C 1
ATOM 3090 O O . GLY A 1 380 ? 10.977 -11.408 -31.871 1.00 86.06 380 GLY A O 1
ATOM 3091 N N . LEU A 1 381 ? 9.567 -12.309 -30.362 1.00 88.50 381 LEU A N 1
ATOM 3092 C CA . LEU A 1 381 ? 8.433 -11.446 -30.701 1.00 88.50 381 LEU A CA 1
ATOM 3093 C C . LEU A 1 381 ? 8.200 -10.266 -29.746 1.00 88.50 381 LEU A C 1
ATOM 3095 O O . LEU A 1 381 ? 7.121 -9.680 -29.788 1.00 88.50 381 LEU A O 1
ATOM 3099 N N . THR A 1 382 ? 9.194 -9.926 -28.930 1.00 88.12 382 THR A N 1
ATOM 3100 C CA . THR A 1 382 ? 9.080 -8.900 -27.888 1.00 88.12 382 THR A CA 1
ATOM 3101 C C . THR A 1 382 ? 8.797 -7.512 -28.467 1.00 88.12 382 THR A C 1
ATOM 3103 O O . THR A 1 382 ? 9.412 -7.126 -29.462 1.00 88.12 382 THR A O 1
ATOM 3106 N N . ASP A 1 383 ? 7.858 -6.781 -27.859 1.00 91.06 383 ASP A N 1
ATOM 3107 C CA . ASP A 1 383 ? 7.378 -5.481 -28.340 1.00 91.06 383 ASP A CA 1
ATOM 3108 C C . ASP A 1 383 ? 8.134 -4.276 -27.760 1.00 91.06 383 ASP A C 1
ATOM 3110 O O . ASP A 1 383 ? 8.368 -3.309 -28.481 1.00 91.06 383 ASP A O 1
ATOM 3114 N N . GLY A 1 384 ? 8.587 -4.369 -26.509 1.00 89.75 384 GLY A N 1
ATOM 3115 C CA . GLY A 1 384 ? 9.234 -3.271 -25.788 1.00 89.75 384 GLY A CA 1
ATOM 3116 C C . GLY A 1 384 ? 8.283 -2.286 -25.130 1.00 89.75 384 GLY A C 1
ATOM 3117 O O . GLY A 1 384 ? 8.734 -1.270 -24.624 1.00 89.75 384 GLY A O 1
ATOM 3118 N N . GLU A 1 385 ? 6.990 -2.596 -25.099 1.00 91.00 385 GLU A N 1
ATOM 3119 C CA . GLU A 1 385 ? 5.933 -1.696 -24.616 1.00 91.00 385 GLU A CA 1
ATOM 3120 C C . GLU A 1 385 ? 5.628 -1.932 -23.120 1.00 91.00 385 GLU A C 1
ATOM 3122 O O . GLU A 1 385 ? 4.553 -1.605 -22.620 1.00 91.00 385 GLU A O 1
ATOM 3127 N N . CYS A 1 386 ? 6.543 -2.587 -22.392 1.00 91.44 386 CYS A N 1
ATOM 3128 C CA . CYS A 1 386 ? 6.316 -3.009 -21.003 1.00 91.44 386 CYS A CA 1
ATOM 3129 C C . CYS A 1 386 ? 6.158 -1.809 -20.063 1.00 91.44 386 CYS A C 1
ATOM 3131 O O . CYS A 1 386 ? 5.287 -1.813 -19.198 1.00 91.44 386 CYS A O 1
ATOM 3133 N N . VAL A 1 387 ? 6.984 -0.779 -20.259 1.00 91.25 387 VAL A N 1
ATOM 3134 C CA . VAL A 1 387 ? 6.960 0.439 -19.442 1.00 91.25 387 VAL A CA 1
ATOM 3135 C C . VAL A 1 387 ? 5.691 1.264 -19.699 1.00 91.25 387 VAL A C 1
ATOM 3137 O O . VAL A 1 387 ? 5.042 1.681 -18.750 1.00 91.25 387 VAL A O 1
ATOM 3140 N N . GLU A 1 388 ? 5.233 1.351 -20.950 1.00 91.38 388 GLU A N 1
ATOM 3141 C CA . GLU A 1 388 ? 3.969 2.006 -21.326 1.00 91.38 388 GLU A CA 1
ATOM 3142 C C . GLU A 1 388 ? 2.740 1.319 -20.713 1.00 91.38 388 GLU A C 1
ATOM 3144 O O . GLU A 1 388 ? 1.793 1.965 -20.255 1.00 91.38 388 GLU A O 1
ATOM 3149 N N . ARG A 1 389 ? 2.749 -0.020 -20.647 1.00 92.88 389 ARG A N 1
ATOM 3150 C CA . ARG A 1 389 ? 1.691 -0.781 -19.964 1.00 92.88 389 ARG A CA 1
ATOM 3151 C C . ARG A 1 389 ? 1.664 -0.487 -18.467 1.00 92.88 389 ARG A C 1
ATOM 3153 O O . ARG A 1 389 ? 0.577 -0.305 -17.913 1.00 92.88 389 ARG A O 1
ATOM 3160 N N . LEU A 1 390 ? 2.834 -0.370 -17.839 1.00 93.25 390 LEU A N 1
ATOM 3161 C CA . LEU A 1 390 ? 2.935 0.048 -16.444 1.00 93.25 390 LEU A CA 1
ATOM 3162 C C . LEU A 1 390 ? 2.433 1.488 -16.249 1.00 93.25 390 LEU A C 1
ATOM 3164 O O . LEU A 1 390 ? 1.670 1.742 -15.321 1.00 93.25 390 LEU A O 1
ATOM 3168 N N . TRP A 1 391 ? 2.766 2.417 -17.144 1.00 93.06 391 TRP A N 1
ATOM 3169 C CA . TRP A 1 391 ? 2.255 3.793 -17.105 1.00 93.06 391 TRP A CA 1
ATOM 3170 C C . TRP A 1 391 ? 0.747 3.876 -17.270 1.00 93.06 391 TRP A C 1
ATOM 3172 O O . TRP A 1 391 ? 0.090 4.632 -16.558 1.00 93.06 391 TRP A O 1
ATOM 3182 N N . SER A 1 392 ? 0.151 3.049 -18.130 1.00 91.81 392 SER A N 1
ATOM 3183 C CA . SER A 1 392 ? -1.308 2.959 -18.223 1.00 91.81 392 SER A CA 1
ATOM 3184 C C . SER A 1 392 ? -1.955 2.508 -16.909 1.00 91.81 392 SER A C 1
ATOM 3186 O O . SER A 1 392 ? -3.109 2.862 -16.647 1.00 91.81 392 SER A O 1
ATOM 3188 N N . PHE A 1 393 ? -1.259 1.707 -16.102 1.00 92.62 393 PHE A N 1
ATOM 3189 C CA . PHE A 1 393 ? -1.719 1.304 -14.779 1.00 92.62 393 PHE A CA 1
ATOM 3190 C C . PHE A 1 393 ? -1.491 2.421 -13.747 1.00 92.62 393 PHE A C 1
ATOM 3192 O O . PHE A 1 393 ? -2.456 2.874 -13.128 1.00 92.62 393 PHE A O 1
ATOM 3199 N N . LEU A 1 394 ? -0.264 2.938 -13.632 1.00 91.81 394 LEU A N 1
ATOM 3200 C CA . LEU A 1 394 ? 0.104 3.977 -12.664 1.00 91.81 394 LEU A CA 1
ATOM 3201 C C . LEU A 1 394 ? -0.586 5.324 -12.919 1.00 91.81 394 LEU A C 1
ATOM 3203 O O . LEU A 1 394 ? -0.888 6.058 -11.977 1.00 91.81 394 LEU A O 1
ATOM 3207 N N . GLY A 1 395 ? -0.941 5.631 -14.167 1.00 90.69 395 GLY A N 1
ATOM 3208 C CA . GLY A 1 395 ? -1.671 6.845 -14.532 1.00 90.69 395 GLY A CA 1
ATOM 3209 C C . GLY A 1 395 ? -3.018 6.986 -13.812 1.00 90.69 395 GLY A C 1
ATOM 3210 O O . GLY A 1 395 ? -3.482 8.106 -13.581 1.00 90.69 395 GLY A O 1
ATOM 3211 N N . LYS A 1 396 ? -3.626 5.881 -13.358 1.00 92.25 396 LYS A N 1
ATOM 3212 C CA . LYS A 1 396 ? -4.861 5.898 -12.553 1.00 92.25 396 LYS A CA 1
ATOM 3213 C C . LYS A 1 396 ? -4.661 6.529 -11.166 1.00 92.25 396 LYS A C 1
ATOM 3215 O O . LYS A 1 396 ? -5.604 7.092 -10.610 1.00 92.25 396 LYS A O 1
ATOM 3220 N N . PHE A 1 397 ? -3.436 6.501 -10.639 1.00 91.31 397 PHE A N 1
ATOM 3221 C CA . PHE A 1 397 ? -3.070 7.079 -9.343 1.00 91.31 397 PHE A CA 1
ATOM 3222 C C . PHE A 1 397 ? -2.810 8.586 -9.412 1.00 91.31 397 PHE A C 1
ATOM 3224 O O . PHE A 1 397 ? -2.845 9.249 -8.375 1.00 91.31 397 PHE A O 1
ATOM 3231 N N . SER A 1 398 ? -2.625 9.149 -10.613 1.00 87.12 398 SER A N 1
ATOM 3232 C CA . SER A 1 398 ? -2.273 10.563 -10.831 1.00 87.12 398 SER A CA 1
ATOM 3233 C C . SER A 1 398 ? -3.154 11.544 -10.049 1.00 87.12 398 SER A C 1
ATOM 3235 O O . SER A 1 398 ? -2.651 12.488 -9.439 1.00 87.12 398 SER A O 1
ATOM 3237 N N . ASN A 1 399 ? -4.468 11.302 -10.008 1.00 85.56 399 ASN A N 1
ATOM 3238 C CA . ASN A 1 399 ? -5.423 12.169 -9.318 1.00 85.56 399 ASN A CA 1
ATOM 3239 C C . ASN A 1 399 ? -5.261 12.151 -7.796 1.00 85.56 399 ASN A C 1
ATOM 3241 O O . ASN A 1 399 ? -5.414 13.194 -7.162 1.00 85.56 399 ASN A O 1
ATOM 3245 N N . ILE A 1 400 ? -4.971 10.988 -7.207 1.00 88.12 400 ILE A N 1
ATOM 3246 C CA . ILE A 1 400 ? -4.824 10.866 -5.753 1.00 88.12 400 ILE A CA 1
ATOM 3247 C C . ILE A 1 400 ? -3.415 11.217 -5.288 1.00 88.12 400 ILE A C 1
ATOM 3249 O O . ILE A 1 400 ? -3.278 11.798 -4.218 1.00 88.12 400 ILE A O 1
ATOM 3253 N N . SER A 1 401 ? -2.389 10.963 -6.105 1.00 85.81 401 SER A N 1
ATOM 3254 C CA . SER A 1 401 ? -0.988 11.234 -5.770 1.00 85.81 401 SER A CA 1
ATOM 3255 C C . SER A 1 401 ? -0.605 12.711 -5.842 1.00 85.81 401 SER A C 1
ATOM 3257 O O . SER A 1 401 ? 0.382 13.124 -5.238 1.00 85.81 401 SER A O 1
ATOM 3259 N N . LYS A 1 402 ? -1.354 13.515 -6.603 1.00 80.88 402 LYS A N 1
ATOM 3260 C CA . LYS A 1 402 ? -1.002 14.908 -6.912 1.00 80.88 402 LYS A CA 1
ATOM 3261 C C . LYS A 1 402 ? -0.929 15.818 -5.683 1.00 80.88 402 LYS A C 1
ATOM 3263 O O . LYS A 1 402 ? -0.052 16.675 -5.606 1.00 80.88 402 LYS A O 1
ATOM 3268 N N . GLU A 1 403 ? -1.858 15.639 -4.749 1.00 79.00 403 GLU A N 1
ATOM 3269 C CA . GLU A 1 403 ? -1.981 16.462 -3.536 1.00 79.00 403 GLU A CA 1
ATOM 3270 C C . GLU A 1 403 ? -1.349 15.782 -2.304 1.00 79.00 403 GLU A C 1
ATOM 3272 O O . GLU A 1 403 ? -1.449 16.293 -1.188 1.00 79.00 403 GLU A O 1
ATOM 3277 N N . MET A 1 404 ? -0.719 14.615 -2.486 1.00 81.38 404 MET A N 1
ATOM 3278 C CA . MET A 1 404 ? -0.030 13.894 -1.416 1.00 81.38 404 MET A CA 1
ATOM 3279 C C . MET A 1 404 ? 1.338 14.514 -1.129 1.00 81.38 404 MET A C 1
ATOM 3281 O O . MET A 1 404 ? 1.995 15.081 -2.007 1.00 81.38 404 MET A O 1
ATOM 3285 N N . THR A 1 405 ? 1.791 14.369 0.117 1.00 78.31 405 THR A N 1
ATOM 3286 C CA . THR A 1 405 ? 3.176 14.700 0.471 1.00 78.31 405 THR A CA 1
ATOM 3287 C C . THR A 1 405 ? 4.141 13.757 -0.274 1.00 78.31 405 THR A C 1
ATOM 3289 O O . THR A 1 405 ? 3.725 12.675 -0.701 1.00 78.31 405 THR A O 1
ATOM 3292 N N . PRO A 1 406 ? 5.408 14.151 -0.502 1.00 76.25 406 PRO A N 1
ATOM 3293 C CA . PRO A 1 406 ? 6.407 13.315 -1.185 1.00 76.25 406 PRO A CA 1
ATOM 3294 C C . PRO A 1 406 ? 6.517 11.905 -0.650 1.00 76.25 406 PRO A C 1
ATOM 3296 O O . PRO A 1 406 ? 6.523 10.969 -1.439 1.00 76.25 406 PRO A O 1
ATOM 3299 N N . GLU A 1 407 ? 6.552 11.789 0.668 1.00 76.00 407 GLU A N 1
ATOM 3300 C CA . GLU A 1 407 ? 6.667 10.538 1.403 1.00 76.00 407 GLU A CA 1
ATOM 3301 C C . GLU A 1 407 ? 5.509 9.621 1.002 1.00 76.00 407 GLU A C 1
ATOM 3303 O O . GLU A 1 407 ? 5.704 8.618 0.324 1.00 76.00 407 GLU A O 1
ATOM 3308 N N . HIS A 1 408 ? 4.279 10.063 1.277 1.00 81.00 408 HIS A N 1
ATOM 3309 C CA . HIS A 1 408 ? 3.088 9.260 1.035 1.00 81.00 408 HIS A CA 1
ATOM 3310 C C . HIS A 1 408 ? 2.863 8.942 -0.446 1.00 81.00 408 HIS A C 1
ATOM 3312 O O . HIS A 1 408 ? 2.267 7.912 -0.764 1.00 81.00 408 HIS A O 1
ATOM 3318 N N . ARG A 1 409 ? 3.272 9.834 -1.360 1.00 84.94 409 ARG A N 1
ATOM 3319 C CA . ARG A 1 409 ? 3.183 9.562 -2.799 1.00 84.94 409 ARG A CA 1
ATOM 3320 C C . ARG A 1 409 ? 4.130 8.440 -3.187 1.00 84.94 409 ARG A C 1
ATOM 3322 O O . ARG A 1 409 ? 3.691 7.551 -3.906 1.00 84.94 409 ARG A O 1
ATOM 3329 N N . THR A 1 410 ? 5.396 8.514 -2.780 1.00 82.88 410 THR A N 1
ATOM 3330 C CA . THR A 1 410 ? 6.360 7.457 -3.087 1.00 82.88 410 THR A CA 1
ATOM 3331 C C . THR A 1 410 ? 5.863 6.142 -2.511 1.00 82.88 410 THR A C 1
ATOM 3333 O O . THR A 1 410 ? 5.712 5.209 -3.283 1.00 82.88 410 THR A O 1
ATOM 3336 N N . ASP A 1 411 ? 5.442 6.109 -1.244 1.00 82.19 411 ASP A N 1
ATOM 3337 C CA . ASP A 1 411 ? 4.904 4.894 -0.617 1.00 82.19 411 ASP A CA 1
ATOM 3338 C C . ASP A 1 411 ? 3.707 4.317 -1.392 1.00 82.19 411 ASP A C 1
ATOM 3340 O O . ASP A 1 411 ? 3.634 3.120 -1.640 1.00 82.19 411 ASP A O 1
ATOM 3344 N N . LEU A 1 412 ? 2.764 5.164 -1.829 1.00 87.81 412 LEU A N 1
ATOM 3345 C CA . LEU A 1 412 ? 1.634 4.724 -2.653 1.00 87.81 412 LEU A CA 1
ATOM 3346 C C . LEU A 1 412 ? 2.076 4.157 -4.006 1.00 87.81 412 LEU A C 1
ATOM 3348 O O . LEU A 1 412 ? 1.488 3.185 -4.470 1.00 87.81 412 LEU A O 1
ATOM 3352 N N . LEU A 1 413 ? 3.051 4.789 -4.662 1.00 89.38 413 LEU A N 1
ATOM 3353 C CA . LEU A 1 413 ? 3.561 4.306 -5.941 1.00 89.38 413 LEU A CA 1
ATOM 3354 C C . LEU A 1 413 ? 4.375 3.023 -5.763 1.00 89.38 413 LEU A C 1
ATOM 3356 O O . LEU A 1 413 ? 4.275 2.156 -6.616 1.00 89.38 413 LEU A O 1
ATOM 3360 N N . GLU A 1 414 ? 5.124 2.865 -4.672 1.00 86.81 414 GLU A N 1
ATOM 3361 C CA . GLU A 1 414 ? 5.816 1.612 -4.351 1.00 86.81 414 GLU A CA 1
ATOM 3362 C C . GLU A 1 414 ? 4.833 0.477 -4.089 1.00 86.81 414 GLU A C 1
ATOM 3364 O O . GLU A 1 414 ? 4.986 -0.594 -4.672 1.00 86.81 414 GLU A O 1
ATOM 3369 N N . ASP A 1 415 ? 3.778 0.730 -3.310 1.00 86.94 415 ASP A N 1
ATOM 3370 C CA . ASP A 1 415 ? 2.706 -0.244 -3.110 1.00 86.94 415 ASP A CA 1
ATOM 3371 C C . ASP A 1 415 ? 2.051 -0.619 -4.446 1.00 86.94 415 ASP A C 1
ATOM 3373 O O . ASP A 1 415 ? 1.800 -1.791 -4.696 1.00 86.94 415 ASP A O 1
ATOM 3377 N N . ALA A 1 416 ? 1.803 0.357 -5.328 1.00 90.12 416 ALA A N 1
ATOM 3378 C CA . ALA A 1 416 ? 1.240 0.103 -6.652 1.00 90.12 416 ALA A CA 1
ATOM 3379 C C . ALA A 1 416 ? 2.208 -0.666 -7.570 1.00 90.12 416 ALA A C 1
ATOM 3381 O O . ALA A 1 416 ? 1.763 -1.470 -8.376 1.00 90.12 416 ALA A O 1
ATOM 3382 N N . LEU A 1 417 ? 3.518 -0.438 -7.462 1.00 89.44 417 LEU A N 1
ATOM 3383 C CA . LEU A 1 417 ? 4.542 -1.166 -8.222 1.00 89.44 417 LEU A CA 1
ATOM 3384 C C . LEU A 1 417 ? 4.715 -2.614 -7.745 1.00 89.44 417 LEU A C 1
ATOM 3386 O O . LEU A 1 417 ? 5.140 -3.452 -8.542 1.00 89.44 417 LEU A O 1
ATOM 3390 N N . ALA A 1 418 ? 4.417 -2.879 -6.469 1.00 84.44 418 ALA A N 1
ATOM 3391 C CA . ALA A 1 418 ? 4.422 -4.204 -5.853 1.00 84.44 418 ALA A CA 1
ATOM 3392 C C . ALA A 1 418 ? 3.100 -4.978 -6.034 1.00 84.44 418 ALA A C 1
ATOM 3394 O O . ALA A 1 418 ? 3.072 -6.184 -5.781 1.00 84.44 418 ALA A O 1
ATOM 3395 N N . HIS A 1 419 ? 2.018 -4.275 -6.389 1.00 76.44 419 HIS A N 1
ATOM 3396 C CA . HIS A 1 419 ? 0.653 -4.792 -6.515 1.00 76.44 419 HIS A CA 1
ATOM 3397 C C . HIS A 1 419 ? 0.451 -5.612 -7.789 1.00 76.44 419 HIS A C 1
ATOM 3399 O O . HIS A 1 419 ? -0.210 -6.674 -7.668 1.00 76.44 419 HIS A O 1
#

InterPro domains:
  IPR040521 Kyakuja-Dileera-Zisupton transposase [PF18758] (219-418)
  IPR041457 CxC2-like cysteine cluster, KDZ transposase-associated [PF18803] (76-159)